Protein 4GAG (pdb70)

Solvent-accessible surface area: 19346 Å² total

Radius of gyration: 23.96 Å; Cα contacts (8 Å, |Δi|>4): 1209; chains: 3; bounding box: 58×48×65 Å

Secondary structure (DSSP, 8-state):
--EEEEES-SEE-TTS-EEEEEEEESS-TTSSEEEEEEE-TT--EEEEEEEETTS-EEE-TTTTTTEEEEEETTTTEEEEEE-S--GGG-EEEEEEEE-TTTSSEEEE---EEEEE-SSPPBPPEEEEE----EEEEEEEEEEEBSS--EEEEGGGTB-TTEEEPPPEEETTEEEEEEEEEEETTTTTTS--EEEEEEGGGTEEEEEE----/---EEEE-SEEEEETTS-EEEEEEESS--EETTEE-EEEEEE-TTS--EEEEETTTEEPTT--TTEEEEEETTEEEEEESS--GGG-EEEEEEE-SSSSPEE---EEEEEE---BPPEEEEEPPPHHHHHTTEEEEEEEEEEEBSS-EEEEEEETTEEE-TTEEEEE----TTT--EEEEEEEEEEHHHHTT--EEEEEEEETT-SS-EEEEEE-/-EEETTEEE--

Sequence (438 aa):
EVQLQESGPSLVKPSQTLSLTCSVTGDSITSGYWNWIRKFPGNKLEYMGYISYSGSTYYNLSLRSRISSITRDTSKNQYYLQLNSVTTEDTATYYCALITTTTYAMMDYWGQGTSVTVSSAKTTPPSVYPLAPNSMVTLGCLVKGYFPEPVTVTWNSGSLSSGVHTFPAVLQSDLYTLSSSVTVPSSTWPSETVTCNVAHPASSTKVDKKIVPRNIVLTQSPVSLAVSLGQRATISSCRASESVDGYGNSFLHWFQQKPGQPPKLLIYLASNLNSGVPARFSGSGSRTDFTTLTIDPVEADDAATYYCQQNNVDPWTFGGGTKLEIKRADAAPTVSIFPPSSEQLTSGGASVVCCFLNNFYPKDINVKWKIDGSERQNGVLNSWTDQDSKDSTYSMSSTLTLTKDEYERHNSYTCCEATTHKTSTSPIVKSSFNRLINTNGSWHVN

Nearest PDB structures (foldseek):
  6sxi-assembly1_L  TM=9.944E-01  e=1.038E-43  Mus musculus
  5vxr-assembly1_L  TM=9.960E-01  e=3.286E-43  Mus musculus
  4nja-assembly1_L  TM=9.789E-01  e=3.286E-43  Mus musculus
  1iqw-assembly1_L  TM=9.829E-01  e=1.530E-41  Mus musculus
  8gkj-assembly2_D  TM=9.485E-01  e=3.485E-41  Mus musculus

Foldseek 3Di:
DKAKAKDDAQEAEAQAKDKIKIQIPDDFQLAFWKFKWWAFPVGDIGGAKTQHSVRDIDGDPVQVVFWDKGDDRVRRMIMIMGGRDDQRPFTWMKMFTQHPVVSDRDYIHPTGTHGYHPFDFDAWDKAWAADPFKGKIKIKIWFGDDDDKDKDKPNPPQPPQKDKADWDDDPRMTITMMMGMGTPVCPPVPWIWMWIDDVNVPDIDIDIHHHD/DKAKAKDDQEEEEEAQAKDKIKIFIPWFLDDPNFGQKWKWWDAPPDDTDTAGGSFFHGDPPHDPLWGKHDGTTMIMIMRGRDALLRQTWMKMWGDRDPPTDIYPTYGYAYDDDFDFWDKDKAWADVVVVVVQKTKIKIKTDFGPDPDKDKWKDFQRHTDDPQKDKDKHGADSPRRGIIMMIMRMDGVVVVVVTFKMKIWMDDPVDPGTDIDMDTD/DDDDPHDDDDD

B-factor: mean 24.88, std 8.07, range [11.73, 65.93]

Structure (mmCIF, N/CA/C/O backbone):
data_4GAG
#
_entry.id   4GAG
#
_cell.length_a   127.649
_cell.length_b   56.903
_cell.length_c   81.802
_cell.angle_alpha   90.00
_cell.angle_beta   113.90
_cell.angle_gamma   90.00
#
_symmetry.space_group_name_H-M   'C 1 2 1'
#
loop_
_entity.id
_entity.type
_entity.pdbx_description
1 polymer 'NEUTRALIZING ANTIBODY AP33 HEAVY CHAIN'
2 polymer 'NEUTRALIZING ANTIBODY AP33 LIGHT CHAIN'
3 polymer 'Genome polyprotein'
4 non-polymer GLYCEROL
5 water water
#
loop_
_atom_site.group_PDB
_atom_site.id
_atom_site.type_symbol
_atom_site.label_atom_id
_atom_site.label_alt_id
_atom_site.label_comp_id
_atom_site.label_asym_id
_atom_site.label_entity_id
_atom_site.label_seq_id
_atom_site.pdbx_PDB_ins_code
_atom_site.Cartn_x
_atom_site.Cartn_y
_atom_site.Cartn_z
_atom_site.occupancy
_atom_site.B_iso_or_equiv
_atom_site.auth_seq_id
_atom_site.auth_comp_id
_atom_site.auth_asym_id
_atom_site.auth_atom_id
_atom_site.pdbx_PDB_model_num
ATOM 1 N N . GLU A 1 1 ? 1.833 -42.996 28.712 1.00 42.60 1 GLU H N 1
ATOM 2 C CA . GLU A 1 1 ? 1.150 -43.309 27.410 1.00 42.78 1 GLU H CA 1
ATOM 3 C C . GLU A 1 1 ? 0.057 -42.259 27.226 1.00 40.55 1 GLU H C 1
ATOM 4 O O . GLU A 1 1 ? -0.325 -41.944 26.049 1.00 40.83 1 GLU H O 1
ATOM 10 N N . VAL A 1 2 ? -0.397 -41.693 28.353 1.00 34.62 2 VAL H N 1
ATOM 11 C CA . VAL A 1 2 ? -1.275 -40.449 28.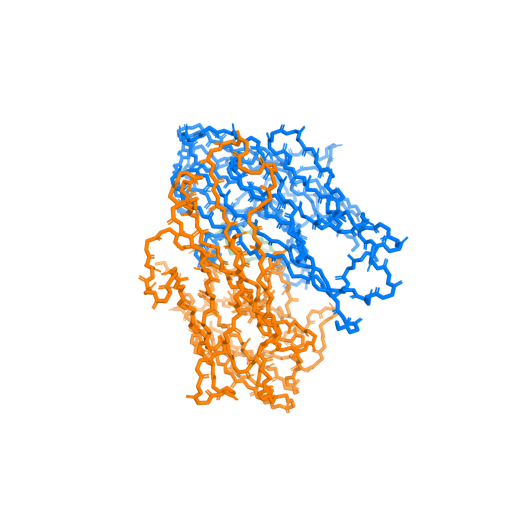292 1.00 30.52 2 VAL H CA 1
ATOM 12 C C . VAL A 1 2 ? -0.701 -39.336 27.400 1.00 28.82 2 VAL H C 1
ATOM 13 O O . VAL A 1 2 ? 0.503 -39.043 27.467 1.00 30.70 2 VAL H O 1
ATOM 17 N N . GLN A 1 3 ? -1.554 -38.700 26.590 1.00 25.30 3 GLN H N 1
ATOM 18 C CA . GLN A 1 3 ? -1.181 -37.597 25.794 1.00 22.44 3 GLN H CA 1
ATOM 19 C C . GLN A 1 3 ? -2.201 -36.464 26.020 1.00 22.53 3 GLN H C 1
ATOM 20 O O . GLN A 1 3 ? -3.381 -36.737 26.207 1.00 21.17 3 GLN H O 1
ATOM 26 N N . LEU A 1 4 ? -1.677 -35.237 26.058 1.00 20.27 4 LEU H N 1
ATOM 27 C CA . LEU A 1 4 ? -2.507 -33.984 26.248 1.00 18.35 4 LEU H CA 1
ATOM 28 C C . LEU A 1 4 ? -2.254 -33.043 25.096 1.00 17.51 4 LEU H C 1
ATOM 29 O O . LEU A 1 4 ? -1.091 -32.948 24.594 1.00 18.78 4 LEU H O 1
ATOM 34 N N . GLN A 1 5 ? -3.313 -32.352 24.654 1.00 16.78 5 GLN H N 1
ATOM 35 C CA . GLN A 1 5 ? -3.140 -31.356 23.570 1.00 19.46 5 GLN H CA 1
ATOM 36 C C . GLN A 1 5 ? -4.066 -30.219 23.755 1.00 18.11 5 GLN H C 1
ATOM 37 O O . GLN A 1 5 ? -5.300 -30.425 23.889 1.00 17.26 5 GLN H O 1
ATOM 43 N N . GLU A 1 6 ? -3.512 -29.017 23.699 1.00 19.27 6 GLU H N 1
ATOM 44 C CA . GLU A 1 6 ? -4.252 -27.784 23.944 1.00 18.41 6 GLU H CA 1
ATOM 45 C C . GLU A 1 6 ? -4.776 -27.348 22.606 1.00 21.74 6 GLU H C 1
ATOM 46 O O . GLU A 1 6 ? -4.090 -27.580 21.556 1.00 20.86 6 GLU H O 1
ATOM 52 N N . SER A 1 7 ? -5.951 -26.729 22.615 1.00 19.37 7 SER H N 1
ATOM 53 C CA . SER A 1 7 ? -6.479 -26.062 21.392 1.00 20.25 7 SER H CA 1
ATOM 54 C C . SER A 1 7 ? -7.311 -24.882 21.754 1.00 21.39 7 SER H C 1
ATOM 55 O O . SER A 1 7 ? -7.875 -24.826 22.855 1.00 19.61 7 SER H O 1
ATOM 58 N N . GLY A 1 8 ? -7.463 -23.967 20.798 1.00 20.62 8 GLY H N 1
ATOM 59 C CA . GLY A 1 8 ? -8.357 -22.838 20.950 1.00 20.97 8 GLY H CA 1
ATOM 60 C C . GLY A 1 8 ? -7.764 -21.631 20.261 1.00 20.81 8 GLY H C 1
ATOM 61 O O . GLY A 1 8 ? -6.629 -21.702 19.736 1.00 19.28 8 GLY H O 1
ATOM 62 N N . PRO A 1 9 ? -8.471 -20.514 20.296 1.00 20.91 9 PRO H N 1
ATOM 63 C CA . PRO A 1 9 ? -8.038 -19.322 19.508 1.00 21.55 9 PRO H CA 1
ATOM 64 C C . PRO A 1 9 ? -6.628 -18.848 19.841 1.00 21.82 9 PRO H C 1
ATOM 65 O O . PRO A 1 9 ? -6.208 -18.871 21.025 1.00 20.76 9 PRO H O 1
ATOM 69 N N . SER A 1 10 ? -5.936 -18.335 18.838 1.00 20.61 10 SER H N 1
ATOM 70 C CA . SER A 1 10 ? -4.568 -17.829 19.057 1.00 20.43 10 SER H CA 1
ATOM 71 C C . SER A 1 10 ? -4.625 -16.357 19.349 1.00 18.48 10 SER H C 1
ATOM 72 O O . SER A 1 10 ? -3.599 -15.806 19.704 1.00 18.79 10 SER H O 1
ATOM 75 N N . LEU A 1 11 ? -5.790 -15.694 19.188 1.00 19.42 11 LEU H N 1
ATOM 76 C CA . LEU A 1 11 ? -5.894 -14.248 19.383 1.00 20.04 11 LEU H CA 1
ATOM 77 C C . LEU A 1 11 ? -7.203 -13.965 20.080 1.00 17.29 11 LEU H C 1
ATOM 78 O O . LEU A 1 11 ? -8.293 -14.503 19.681 1.00 21.00 11 LEU H O 1
ATOM 83 N N . VAL A 1 12 ? -7.101 -13.209 21.148 1.00 18.30 12 VAL H N 1
ATOM 84 C CA . VAL A 1 12 ? -8.278 -12.821 21.967 1.00 18.23 12 VAL H CA 1
ATOM 85 C C . VAL A 1 12 ? -8.212 -11.293 22.162 1.00 19.71 12 VAL H C 1
ATOM 86 O O . VAL A 1 12 ? -7.146 -10.759 22.329 1.00 19.38 12 VAL H O 1
ATOM 90 N N . LYS A 1 13 ? -9.360 -10.577 22.084 1.00 20.53 13 LYS H N 1
ATOM 91 C CA . LYS A 1 13 ? -9.329 -9.111 22.254 1.00 21.71 13 LYS H CA 1
ATOM 92 C C . LYS A 1 13 ? -9.326 -8.738 23.731 1.00 21.74 13 LYS H C 1
ATOM 93 O O . LYS A 1 13 ? -9.981 -9.452 24.503 1.00 23.25 13 LYS H O 1
ATOM 99 N N . PRO A 1 14 ? -8.673 -7.623 24.097 1.00 22.46 14 PRO H N 1
ATOM 100 C CA . PRO A 1 14 ? -8.653 -7.187 25.477 1.00 22.72 14 PRO H CA 1
ATOM 101 C C . PRO A 1 14 ? -10.092 -7.086 25.979 1.00 23.28 14 PRO H C 1
ATOM 102 O O . PRO A 1 14 ? -10.990 -6.635 25.264 1.00 21.69 14 PRO H O 1
ATOM 106 N N . SER A 1 15 ? -10.254 -7.450 27.247 1.00 24.30 15 SER H N 1
ATOM 107 C CA . SER A 1 15 ? -11.542 -7.509 27.940 1.00 23.65 15 SER H CA 1
ATOM 108 C C . SER A 1 15 ? -12.436 -8.694 27.689 1.00 24.18 15 SER H C 1
ATOM 109 O O . SER A 1 15 ? -13.428 -8.881 28.440 1.00 24.34 15 SER H O 1
ATOM 112 N N . GLN A 1 16 ? -12.148 -9.537 26.694 1.00 21.90 16 GLN H N 1
ATOM 113 C CA . GLN A 1 16 ? -13.004 -10.661 26.455 1.00 22.04 16 GLN H CA 1
ATOM 114 C C . GLN A 1 16 ? -12.452 -11.859 27.225 1.00 20.20 16 GLN H C 1
ATOM 115 O O . GLN A 1 16 ? -11.484 -11.732 27.975 1.00 20.90 16 GLN H O 1
ATOM 121 N N . THR A 1 17 ? -13.072 -12.998 26.999 1.00 20.16 17 THR H N 1
ATOM 122 C CA . THR A 1 17 ? -12.715 -14.230 27.728 1.00 19.34 17 THR H CA 1
ATOM 123 C C . THR A 1 17 ? -11.804 -15.097 26.845 1.00 19.44 17 THR H C 1
ATOM 124 O O . THR A 1 17 ? -12.135 -15.352 25.676 1.00 21.67 17 THR H O 1
ATOM 128 N N . LEU A 1 18 ? -10.694 -15.555 27.427 1.00 17.49 18 LEU H N 1
ATOM 129 C CA . LEU A 1 18 ? -9.814 -16.553 26.772 1.00 18.22 18 LEU H CA 1
ATOM 130 C C . LEU A 1 18 ? -10.273 -17.948 27.169 1.00 18.47 18 LEU H C 1
ATOM 131 O O . LEU A 1 18 ? -10.450 -18.199 28.337 1.00 19.78 18 LEU H O 1
ATOM 136 N N . SER A 1 19 ? -10.460 -18.841 26.182 1.00 17.42 19 SER H N 1
ATOM 137 C CA . SER A 1 19 ? -10.884 -20.170 26.404 1.00 17.19 19 SER H CA 1
ATOM 138 C C . SER A 1 19 ? -9.987 -21.129 25.710 1.00 19.13 19 SER H C 1
ATOM 139 O O . SER A 1 19 ? -9.677 -20.902 24.494 1.00 18.44 19 SER H O 1
ATOM 142 N N . LEU A 1 20 ? -9.556 -22.177 26.425 1.00 15.57 20 LEU H N 1
ATOM 143 C CA . LEU A 1 20 ? -8.756 -23.221 25.758 1.00 17.49 20 LEU H CA 1
ATOM 144 C C . LEU A 1 20 ? -9.291 -24.571 26.176 1.00 17.32 20 LEU H C 1
ATOM 145 O O . LEU A 1 20 ? -9.797 -24.740 27.324 1.00 17.96 20 LEU H O 1
ATOM 150 N N . THR A 1 21 ? -9.066 -25.553 25.326 1.00 16.24 21 THR H N 1
ATOM 151 C CA . THR A 1 21 ? -9.411 -26.909 25.678 1.00 16.26 21 THR H CA 1
ATOM 152 C C . THR A 1 21 ? -8.156 -27.754 25.706 1.00 16.76 21 THR H C 1
ATOM 153 O O . THR A 1 21 ? -7.192 -27.518 24.892 1.00 17.25 21 THR H O 1
ATOM 157 N N . CYS A 1 22 ? -8.171 -28.715 26.622 1.00 15.31 22 CYS H N 1
ATOM 158 C CA . CYS A 1 22 ? -7.094 -29.762 26.653 1.00 15.27 22 CYS H CA 1
ATOM 159 C C . CYS A 1 22 ? -7.755 -31.065 26.353 1.00 17.17 22 CYS H C 1
ATOM 160 O O . CYS A 1 22 ? -8.619 -31.498 27.114 1.00 17.30 22 CYS H O 1
ATOM 163 N N . SER A 1 23 ? -7.334 -31.741 25.254 1.00 17.77 23 SER H N 1
ATOM 164 C CA . SER A 1 23 ? -7.905 -33.063 24.911 1.00 17.69 23 SER H CA 1
ATOM 165 C C . SER A 1 23 ? -6.920 -34.137 25.373 1.00 18.86 23 SER H C 1
ATOM 166 O O . SER A 1 23 ? -5.742 -34.066 25.014 1.00 20.35 23 SER H O 1
ATOM 169 N N . VAL A 1 24 ? -7.403 -35.111 26.137 1.00 19.22 24 VAL H N 1
ATOM 170 C CA . VAL A 1 24 ? -6.568 -36.086 26.767 1.00 18.61 24 VAL H CA 1
ATOM 171 C C . VAL A 1 24 ? -6.885 -37.443 26.085 1.00 21.23 24 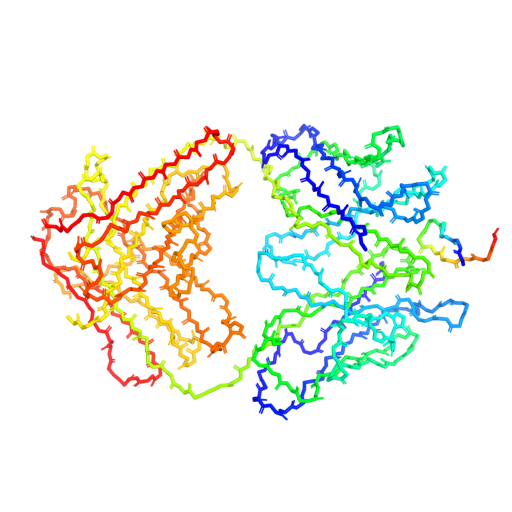VAL H C 1
ATOM 172 O O . VAL A 1 24 ? -8.047 -37.805 25.944 1.00 19.92 24 VAL H O 1
ATOM 176 N N . THR A 1 25 ? -5.820 -38.150 25.719 1.00 23.23 25 THR H N 1
ATOM 177 C CA . THR A 1 25 ? -5.916 -39.516 25.147 1.00 27.76 25 THR H CA 1
ATOM 178 C C . THR A 1 25 ? -5.013 -40.485 25.910 1.00 29.30 25 THR H C 1
ATOM 179 O O . THR A 1 25 ? -4.033 -40.070 26.572 1.00 27.62 25 THR H O 1
ATOM 183 N N . GLY A 1 26 ? -5.440 -41.750 25.937 1.00 34.02 26 GLY H N 1
ATOM 184 C CA . GLY A 1 26 ? -4.710 -42.912 26.564 1.00 37.24 26 GLY H CA 1
ATOM 185 C C . GLY A 1 26 ? -4.755 -43.130 28.065 1.00 40.62 26 GLY H C 1
ATOM 186 O O . GLY A 1 26 ? -3.971 -43.936 28.596 1.00 42.00 26 GLY H O 1
ATOM 187 N N . ASP A 1 27 ? -5.697 -42.423 28.700 1.00 42.00 27 ASP H N 1
ATOM 188 C CA . ASP A 1 27 ? -6.029 -42.501 30.126 1.00 42.61 27 ASP H CA 1
ATOM 189 C C . ASP A 1 27 ? -7.286 -41.642 30.382 1.00 41.44 27 ASP H C 1
ATOM 190 O O . ASP A 1 27 ? -7.664 -40.840 29.528 1.00 40.22 27 ASP H O 1
ATOM 195 N N . SER A 1 28 ? -7.931 -41.804 31.540 1.00 40.23 28 SER H N 1
ATOM 196 C CA . SER A 1 28 ? -9.144 -41.068 31.847 1.00 38.39 28 SER H CA 1
ATOM 197 C C . SER A 1 28 ? -8.885 -39.953 32.876 1.00 36.25 28 SER H C 1
ATOM 198 O O . SER A 1 28 ? -8.139 -40.110 33.888 1.00 35.34 28 SER H O 1
ATOM 201 N N . ILE A 1 29 ? -9.549 -38.833 32.614 1.00 34.89 29 ILE H N 1
ATOM 202 C CA . ILE A 1 29 ? -9.441 -37.672 33.516 1.00 33.39 29 ILE H CA 1
ATOM 203 C C . ILE A 1 29 ? -10.136 -37.842 34.937 1.00 34.20 29 ILE H C 1
ATOM 204 O O . ILE A 1 29 ? -10.185 -36.873 35.752 1.00 33.94 29 ILE H O 1
ATOM 209 N N . THR A 1 30 ? -10.720 -39.027 35.215 1.00 33.75 30 THR H N 1
ATOM 210 C CA . THR A 1 30 ? -11.280 -39.255 36.552 1.00 31.82 30 THR H CA 1
ATOM 211 C C . THR A 1 30 ? -10.227 -39.884 37.494 1.00 33.24 30 THR H C 1
ATOM 212 O O . THR A 1 30 ? -10.570 -40.388 38.593 1.00 32.24 30 THR H O 1
ATOM 216 N N . SER A 1 31 ? -8.938 -39.822 37.132 1.00 33.52 31 SER H N 1
ATOM 217 C CA . SER A 1 31 ? -7.863 -40.016 38.189 1.00 31.24 31 SER H CA 1
ATOM 218 C C . SER A 1 31 ? -6.828 -38.877 37.901 1.00 29.66 31 SER H C 1
ATOM 219 O O . SER A 1 31 ? -6.823 -38.396 36.741 1.00 32.32 31 SER H O 1
ATOM 222 N N . GLY A 1 32 ? -6.031 -38.445 38.901 1.00 23.76 32 GLY H N 1
ATOM 223 C CA . GLY A 1 32 ? -5.002 -37.385 38.630 1.00 21.78 32 GLY H CA 1
ATOM 224 C C . GLY A 1 32 ? -5.516 -35.944 38.771 1.00 20.12 32 GLY H C 1
ATOM 225 O O . GLY A 1 32 ? -6.673 -35.692 39.084 1.00 19.18 32 GLY H O 1
ATOM 226 N N . TYR A 1 33 ? -4.620 -34.993 38.521 1.00 16.54 33 TYR H N 1
ATOM 227 C CA . TYR A 1 33 ? -4.884 -33.557 38.717 1.00 15.82 33 TYR H CA 1
ATOM 228 C C . TYR A 1 33 ? -4.540 -32.946 37.372 1.00 15.90 33 TYR H C 1
ATOM 229 O O . TYR A 1 33 ? -3.462 -33.223 36.831 1.00 17.21 33 TYR H O 1
ATOM 238 N N . TRP A 1 34 ? -5.473 -32.137 36.871 1.00 15.99 34 TRP H N 1
ATOM 239 C CA . TRP A 1 34 ? -5.393 -31.702 35.440 1.00 15.68 34 TRP H CA 1
ATOM 240 C C . TRP A 1 34 ? -5.229 -30.214 35.482 1.00 15.46 34 TRP H C 1
ATOM 241 O O . TRP A 1 34 ? -6.140 -29.478 35.921 1.00 15.06 34 TRP H O 1
ATOM 252 N N . ASN A 1 35 ? -4.033 -29.771 35.069 1.00 14.27 35 ASN H N 1
ATOM 253 C CA . ASN A 1 35 ? -3.556 -28.422 35.306 1.00 14.77 35 ASN H CA 1
ATOM 254 C C . ASN A 1 35 ? -3.396 -27.576 34.076 1.00 14.64 35 ASN H C 1
ATOM 255 O O . ASN A 1 35 ? -3.342 -28.105 32.945 1.00 14.81 35 ASN H O 1
ATOM 260 N N . TRP A 1 36 ? -3.340 -26.255 34.319 1.00 15.60 36 TRP H N 1
ATOM 261 C CA . TRP A 1 36 ? -2.926 -25.271 33.292 1.00 14.55 36 TRP H CA 1
ATOM 262 C C . TRP A 1 36 ? -1.792 -24.471 33.840 1.00 14.68 36 TRP H C 1
ATOM 263 O O . TRP A 1 36 ? -1.811 -24.100 35.020 1.00 16.04 36 TRP H O 1
ATOM 274 N N . ILE A 1 37 ? -0.789 -24.216 32.971 1.00 14.11 37 ILE H N 1
ATOM 275 C CA . ILE A 1 37 ? 0.393 -23.453 33.298 1.00 15.30 37 ILE H CA 1
ATOM 276 C C . ILE A 1 37 ? 0.628 -22.535 32.116 1.00 15.19 37 ILE H C 1
ATOM 277 O O . ILE A 1 37 ? 0.198 -22.871 31.001 1.00 16.40 37 ILE H O 1
ATOM 282 N N . ARG A 1 38 ? 1.227 -21.341 32.315 1.00 14.46 38 ARG H N 1
ATOM 283 C CA . ARG A 1 38 ? 1.502 -20.559 31.129 1.00 15.25 38 ARG H CA 1
ATOM 284 C C . ARG A 1 38 ? 2.917 -19.978 31.251 1.00 16.52 38 ARG H C 1
ATOM 285 O O . ARG A 1 38 ? 3.486 -19.878 32.328 1.00 16.30 38 ARG H O 1
ATOM 293 N N . LYS A 1 39 ? 3.491 -19.647 30.098 1.00 17.20 39 LYS H N 1
ATOM 294 C CA . LYS A 1 39 ? 4.886 -19.166 30.039 1.00 15.22 39 LYS H CA 1
ATOM 295 C C . LYS A 1 39 ? 4.800 -17.798 29.293 1.00 17.89 39 LYS H C 1
ATOM 296 O O . LYS A 1 39 ? 4.374 -17.761 28.157 1.00 18.55 39 LYS H O 1
ATOM 302 N N . PHE A 1 40 ? 5.205 -16.768 29.994 1.00 18.15 40 PHE H N 1
ATOM 303 C CA . PHE A 1 40 ? 5.136 -15.360 29.470 1.00 20.90 40 PHE H CA 1
ATOM 304 C C . PHE A 1 40 ? 6.243 -15.145 28.391 1.00 24.75 40 PHE H C 1
ATOM 305 O O . PHE A 1 40 ? 7.156 -15.906 28.307 1.00 23.09 40 PHE H O 1
ATOM 313 N N . PRO A 1 41 ? 6.143 -14.063 27.588 1.00 27.22 41 PRO H N 1
ATOM 314 C CA . PRO A 1 41 ? 7.109 -13.868 26.475 1.00 29.34 41 PRO H CA 1
ATOM 315 C C . PRO A 1 41 ? 8.502 -13.761 27.100 1.00 30.89 41 PRO H C 1
ATOM 316 O O . PRO A 1 41 ? 9.466 -14.219 26.542 1.00 33.42 41 PRO H O 1
ATOM 320 N N . GLY A 1 42 ? 8.566 -13.244 28.312 1.00 30.61 42 GLY H N 1
ATOM 321 C CA . GLY A 1 42 ? 9.807 -13.101 29.028 1.00 31.69 42 GLY H CA 1
ATOM 322 C C . GLY A 1 42 ? 10.388 -14.387 29.562 1.00 32.25 42 GLY H C 1
ATOM 323 O O . GLY A 1 42 ? 11.438 -14.394 30.143 1.00 31.78 42 GLY H O 1
ATOM 324 N N . ASN A 1 43 ? 9.632 -15.451 29.360 1.00 30.56 43 ASN H N 1
ATOM 325 C CA . ASN A 1 43 ? 9.956 -16.812 29.703 1.00 27.55 43 ASN H CA 1
ATOM 326 C C . ASN A 1 43 ? 9.562 -17.320 31.116 1.00 25.64 43 ASN H C 1
ATOM 327 O O . ASN A 1 43 ? 9.701 -18.446 31.400 1.00 24.64 43 ASN H O 1
ATOM 332 N N . LYS A 1 44 ? 9.076 -16.453 31.966 1.00 23.94 44 LYS H N 1
ATOM 333 C CA . LYS A 1 44 ? 8.688 -16.835 33.287 1.00 20.19 44 LYS H CA 1
ATOM 334 C C . LYS A 1 44 ? 7.539 -17.843 33.197 1.00 19.95 44 LYS H C 1
ATOM 335 O O . LYS A 1 44 ? 6.691 -17.691 32.396 1.00 18.84 44 LYS H O 1
ATOM 341 N N . LEU A 1 45 ? 7.551 -18.863 34.032 1.00 16.74 45 LEU H N 1
ATOM 342 C CA . LEU A 1 45 ? 6.421 -19.783 34.091 1.00 16.92 45 LEU H CA 1
ATOM 343 C C . LEU A 1 45 ? 5.519 -19.457 35.281 1.00 16.56 45 LEU H C 1
ATOM 344 O O . LEU A 1 45 ? 6.001 -19.193 36.388 1.00 17.37 45 LEU H O 1
ATOM 349 N N . GLU A 1 46 ? 4.184 -19.511 35.039 1.00 17.55 46 GLU H N 1
ATOM 350 C CA . GLU A 1 46 ? 3.255 -19.231 36.131 1.00 16.16 46 GLU H CA 1
ATOM 351 C C . GLU A 1 46 ? 2.254 -20.383 36.243 1.00 16.45 46 GLU H C 1
ATOM 352 O O . GLU A 1 46 ? 1.668 -20.761 35.265 1.00 17.77 46 GLU H O 1
ATOM 358 N N . TYR A 1 47 ? 2.047 -20.936 37.440 1.00 15.55 47 TYR H N 1
ATOM 359 C CA . TYR A 1 47 ? 1.020 -21.971 37.604 1.00 15.13 47 TYR H CA 1
ATOM 360 C C . TYR A 1 47 ? -0.349 -21.338 37.638 1.00 15.73 47 TYR H C 1
ATOM 361 O O . TYR A 1 47 ? -0.533 -20.347 38.374 1.00 17.08 47 TYR H O 1
ATOM 370 N N . MET A 1 48 ? -1.311 -21.897 36.851 1.00 13.76 48 MET H N 1
ATOM 371 C CA . MET A 1 48 ? -2.693 -21.292 36.885 1.00 14.15 48 MET H CA 1
ATOM 372 C C . MET A 1 48 ? -3.620 -22.047 37.801 1.00 16.53 48 MET H C 1
ATOM 373 O O . MET A 1 48 ? -4.306 -21.415 38.644 1.00 16.56 48 MET H O 1
ATOM 378 N N . GLY A 1 49 ? -3.702 -23.376 37.646 1.00 15.95 49 GLY H N 1
ATOM 379 C CA . GLY A 1 49 ? -4.633 -24.096 38.505 1.00 16.32 49 GLY H CA 1
ATOM 380 C C . GLY A 1 49 ? -4.862 -25.536 38.051 1.00 14.96 49 GLY H C 1
ATOM 381 O O . GLY A 1 49 ? -4.386 -25.935 36.963 1.00 16.53 49 GLY H O 1
ATOM 382 N N . TYR A 1 50 ? -5.705 -26.240 38.796 1.00 15.21 50 TYR H N 1
ATOM 383 C CA . TYR A 1 50 ? -6.170 -27.568 38.395 1.00 13.79 50 TYR H CA 1
ATOM 384 C C . TYR A 1 50 ? -7.664 -27.777 38.616 1.00 14.82 50 TYR H C 1
ATOM 385 O O . TYR A 1 50 ? -8.327 -27.099 39.439 1.00 15.45 50 TYR H O 1
ATOM 394 N N . ILE A 1 51 ? -8.157 -28.837 37.963 1.00 14.54 51 ILE H N 1
ATOM 395 C CA . ILE A 1 51 ? -9.378 -29.497 38.382 1.00 14.61 51 ILE H CA 1
ATOM 396 C C . ILE A 1 51 ? -8.938 -30.918 38.646 1.00 15.57 51 ILE H C 1
ATOM 397 O O . ILE A 1 51 ? -8.147 -31.516 37.852 1.00 15.62 51 ILE H O 1
ATOM 402 N N . SER A 1 52 ? -9.389 -31.477 39.755 1.00 16.09 52 SER H N 1
ATOM 403 C CA . SER A 1 52 ? -8.939 -32.824 40.088 1.00 14.74 52 SER H CA 1
ATOM 404 C C . SER A 1 52 ? -9.877 -33.882 39.540 1.00 15.40 52 SER H C 1
ATOM 405 O O . SER A 1 52 ? -10.949 -33.612 39.024 1.00 17.10 52 SER H O 1
ATOM 408 N N . TYR A 1 53 ? -9.475 -35.113 39.789 1.00 16.36 53 TYR H N 1
ATOM 409 C CA . TYR A 1 53 ? -10.305 -36.283 39.463 1.00 17.14 53 TYR H CA 1
ATOM 410 C C . TYR A 1 53 ? -11.700 -36.269 40.075 1.00 17.57 53 TYR H C 1
ATOM 411 O O . TYR A 1 53 ? -12.562 -36.978 39.553 1.00 18.81 53 TYR H O 1
ATOM 420 N N . SER A 1 54 ? -11.905 -35.502 41.143 1.00 17.89 54 SER H N 1
ATOM 421 C CA . SER A 1 54 ? -13.206 -35.461 41.805 1.00 18.06 54 SER H CA 1
ATOM 422 C C . SER A 1 54 ? -14.075 -34.291 41.337 1.00 19.04 54 SER H C 1
ATOM 423 O O . SER A 1 54 ? -15.247 -34.213 41.680 1.00 19.38 54 SER H O 1
ATOM 426 N N . GLY A 1 55 ? -13.461 -33.351 40.612 1.00 18.20 55 GLY H N 1
ATOM 427 C CA . GLY A 1 55 ? -14.181 -32.105 40.248 1.00 17.75 55 GLY H CA 1
ATOM 428 C C . GLY A 1 55 ? -13.764 -30.917 41.103 1.00 18.34 55 GLY H C 1
ATOM 429 O O . GLY A 1 55 ? -14.118 -29.784 40.793 1.00 17.03 55 GLY H O 1
ATOM 430 N N . SER A 1 56 ? -13.018 -31.120 42.180 1.00 17.51 56 SER H N 1
ATOM 431 C CA . SER A 1 56 ? -12.500 -30.032 43.015 1.00 17.04 56 SER H CA 1
ATOM 432 C C . SER A 1 56 ? -11.460 -29.210 42.249 1.00 17.45 56 SER H C 1
ATOM 433 O O . SER A 1 56 ? -10.818 -29.744 41.331 1.00 18.46 56 SER H O 1
ATOM 436 N N . THR A 1 57 ? -11.304 -27.937 42.612 1.00 17.47 57 THR H N 1
ATOM 437 C CA . THR A 1 57 ? -10.309 -27.065 41.843 1.00 16.79 57 THR H CA 1
ATOM 438 C C . THR A 1 57 ? -9.385 -26.350 42.775 1.00 18.82 57 THR H C 1
ATOM 439 O O . THR A 1 57 ? -9.683 -26.220 43.989 1.00 19.25 57 THR H O 1
ATOM 443 N N . TYR A 1 58 ? -8.268 -25.880 42.241 1.00 15.51 58 TYR H N 1
ATOM 444 C CA . TYR A 1 58 ? -7.299 -25.084 42.982 1.00 16.35 58 TYR H CA 1
ATOM 445 C C . TYR A 1 58 ? -6.848 -24.063 41.950 1.00 18.07 58 TYR H C 1
ATOM 446 O O . TYR A 1 58 ? -6.427 -24.448 40.858 1.00 16.92 58 TYR H O 1
ATOM 455 N N . TYR A 1 59 ? -6.924 -22.773 42.337 1.00 17.03 59 TYR H N 1
ATOM 456 C CA . TYR A 1 59 ? -6.454 -21.706 41.461 1.00 17.53 59 TYR H CA 1
ATOM 457 C C . TYR A 1 59 ? -5.398 -20.846 42.134 1.00 17.75 59 TYR H C 1
ATOM 458 O O . TYR A 1 59 ? -5.459 -20.551 43.337 1.00 18.92 59 TYR H O 1
ATOM 467 N N . ASN A 1 60 ? -4.443 -20.402 41.340 1.00 19.36 60 ASN H N 1
ATOM 468 C CA . ASN A 1 60 ? -3.451 -19.416 41.811 1.00 21.68 60 ASN H CA 1
ATOM 469 C C . ASN A 1 60 ? -4.190 -18.200 42.248 1.00 22.19 60 ASN H C 1
ATOM 470 O O . ASN A 1 60 ? -5.005 -17.657 41.496 1.00 20.64 60 ASN H O 1
ATOM 475 N N . LEU A 1 61 ? -3.880 -17.700 43.435 1.00 24.28 61 LEU H N 1
ATOM 476 C CA . LEU A 1 61 ? -4.568 -16.510 43.965 1.00 27.60 61 LEU H CA 1
ATOM 477 C C . LEU A 1 61 ? -4.428 -15.300 43.062 1.00 28.99 61 LEU H C 1
ATOM 478 O O . LEU A 1 61 ? -5.280 -14.434 43.072 1.00 31.01 61 LEU H O 1
ATOM 483 N N . SER A 1 62 ? -3.341 -15.216 42.297 1.00 27.72 62 SER H N 1
ATOM 484 C CA . SER A 1 62 ? -3.127 -14.095 41.369 1.00 29.60 62 SER H CA 1
ATOM 485 C C . SER A 1 62 ? -4.206 -14.082 40.310 1.00 31.27 62 SER H C 1
ATOM 486 O O . SER A 1 62 ? -4.464 -13.044 39.713 1.00 32.43 62 SER H O 1
ATOM 489 N N . LEU A 1 63 ? -4.807 -15.246 40.065 1.00 29.89 63 LEU H N 1
ATOM 490 C CA . LEU A 1 63 ? -5.897 -15.372 39.070 1.00 31.71 63 LEU H CA 1
ATOM 491 C C . LEU A 1 63 ? -7.294 -15.749 39.590 1.00 34.49 63 LEU H C 1
ATOM 492 O O . LEU A 1 63 ? -8.255 -15.768 38.779 1.00 36.08 63 LEU H O 1
ATOM 497 N N . ARG A 1 64 ? -7.397 -16.170 40.864 1.00 37.39 64 ARG H N 1
ATOM 498 C CA . ARG A 1 64 ? -8.628 -16.810 41.357 1.00 39.62 64 ARG H CA 1
ATOM 499 C C . ARG A 1 64 ? -9.896 -16.078 40.975 1.00 39.20 64 ARG H C 1
ATOM 500 O O . ARG A 1 64 ? -10.923 -16.728 40.750 1.00 41.08 64 ARG H O 1
ATOM 508 N N . SER A 1 65 ? -9.845 -14.752 40.855 1.00 37.98 65 SER H N 1
ATOM 509 C CA . SER A 1 65 ? -11.059 -14.043 40.551 1.00 36.99 65 SER H CA 1
ATOM 510 C C . SER A 1 65 ? -11.519 -14.186 39.062 1.00 34.60 65 SER H C 1
ATOM 511 O O . SER A 1 65 ? -12.707 -14.032 38.750 1.00 36.15 65 SER H O 1
ATOM 514 N N . ARG A 1 66 ? -10.571 -14.440 38.166 1.00 28.31 66 ARG H N 1
ATOM 515 C CA . ARG A 1 66 ? -10.874 -14.420 36.742 1.00 24.93 66 ARG H CA 1
ATOM 516 C C . ARG A 1 66 ? -10.839 -15.795 36.086 1.00 22.52 66 ARG H C 1
ATOM 517 O O . ARG A 1 66 ? -11.169 -15.893 34.907 1.00 21.60 66 ARG H O 1
ATOM 525 N N . ILE A 1 67 ? -10.454 -16.820 36.812 1.00 19.89 67 ILE H N 1
ATOM 526 C CA . ILE A 1 67 ? -10.235 -18.098 36.119 1.00 18.24 67 ILE H CA 1
ATOM 527 C C . ILE A 1 67 ? -11.295 -19.136 36.465 1.00 18.46 67 ILE H C 1
ATOM 528 O O . ILE A 1 67 ? -11.808 -19.191 37.670 1.00 18.88 67 ILE H O 1
ATOM 533 N N . SER A 1 68 ? -11.601 -20.019 35.512 1.00 18.79 68 SER H N 1
ATOM 534 C CA A SER A 1 68 ? -12.371 -21.214 35.827 0.50 17.88 68 SER H CA 1
ATOM 535 C CA B SER A 1 68 ? -12.414 -21.208 35.783 0.50 17.00 68 SER H CA 1
ATOM 536 C C . SER A 1 68 ? -11.779 -22.418 35.078 1.00 18.81 68 SER H C 1
ATOM 537 O O . SER A 1 68 ? -11.404 -22.291 33.910 1.00 19.01 68 SER H O 1
ATOM 542 N N . ILE A 1 69 ? -11.635 -23.552 35.782 1.00 16.09 69 ILE H N 1
ATOM 543 C CA . ILE A 1 69 ? -11.167 -24.764 35.080 1.00 15.52 69 ILE H CA 1
ATOM 544 C C . ILE A 1 69 ? -12.294 -25.758 35.246 1.00 16.20 69 ILE H C 1
ATOM 545 O O . ILE A 1 69 ? -12.743 -25.981 36.351 1.00 15.75 69 ILE H O 1
ATOM 550 N N . THR A 1 70 ? -12.780 -26.314 34.151 1.00 14.23 70 THR H N 1
ATOM 551 C CA . THR A 1 70 ? -13.894 -27.300 34.229 1.00 16.34 70 THR H CA 1
ATOM 552 C C . THR A 1 70 ? -13.542 -28.527 33.373 1.00 17.10 70 THR H C 1
ATOM 553 O O . THR A 1 70 ? -12.484 -28.565 32.709 1.00 18.53 70 THR H O 1
ATOM 557 N N . ARG A 1 71 ? -14.429 -29.534 33.389 1.00 16.45 71 ARG H N 1
ATOM 558 C CA . ARG A 1 71 ? -14.147 -30.704 32.610 1.00 17.56 71 ARG H CA 1
ATOM 559 C C . ARG A 1 71 ? -15.356 -31.354 32.031 1.00 18.91 71 ARG H C 1
ATOM 560 O O . ARG A 1 71 ? -16.494 -31.035 32.420 1.00 18.39 71 ARG H O 1
ATOM 568 N N . ASP A 1 72 ? -15.138 -32.231 31.044 1.00 18.34 72 ASP H N 1
ATOM 569 C CA . ASP A 1 72 ? -16.269 -33.060 30.540 1.00 19.04 72 ASP H CA 1
ATOM 570 C C . ASP A 1 72 ? -15.728 -34.469 30.386 1.00 18.13 72 ASP H C 1
ATOM 571 O O . ASP A 1 72 ? -14.944 -34.717 29.467 1.00 19.50 72 ASP H O 1
ATOM 576 N N . THR A 1 73 ? -16.033 -35.347 31.326 1.00 18.07 73 THR H N 1
ATOM 577 C CA . THR A 1 73 ? -15.470 -36.688 31.328 1.00 19.47 73 THR H CA 1
ATOM 578 C C . THR A 1 73 ? -16.044 -37.552 30.183 1.00 21.68 73 THR H C 1
ATOM 579 O O . THR A 1 73 ? -15.463 -38.610 29.843 1.00 22.55 73 THR H O 1
ATOM 583 N N . SER A 1 74 ? -17.126 -37.090 29.542 1.00 22.13 74 SER H N 1
ATOM 584 C CA . SER A 1 74 ? -17.658 -37.879 28.423 1.00 23.72 74 SER H CA 1
ATOM 585 C C . SER A 1 74 ? -16.834 -37.595 27.177 1.00 25.75 74 SER H C 1
ATOM 586 O O . SER A 1 74 ? -16.868 -38.428 26.251 1.00 26.84 74 SER H O 1
ATOM 589 N N . LYS A 1 75 ? -16.104 -36.472 27.140 1.00 21.88 75 LYS H N 1
ATOM 590 C CA . LYS A 1 75 ? -15.231 -36.142 26.011 1.00 21.95 75 LYS H CA 1
ATOM 591 C C . LYS A 1 75 ? -13.756 -36.365 26.371 1.00 21.81 75 LYS H C 1
ATOM 592 O O . LYS A 1 75 ? -12.857 -36.148 25.484 1.00 23.22 75 LYS H O 1
ATOM 598 N N . ASN A 1 76 ? -13.492 -36.696 27.624 1.00 19.60 76 ASN H N 1
ATOM 599 C CA . ASN A 1 76 ? -12.106 -36.699 28.173 1.00 20.71 76 ASN H CA 1
ATOM 600 C C . ASN A 1 76 ? -11.335 -35.390 27.848 1.00 20.92 76 ASN H C 1
ATOM 601 O O . ASN A 1 76 ? -10.213 -35.377 27.264 1.00 21.09 76 ASN H O 1
ATOM 606 N N . GLN A 1 77 ? -11.997 -34.270 28.118 1.00 16.28 77 GLN H N 1
ATOM 607 C CA . GLN A 1 77 ? -11.383 -33.010 27.901 1.00 17.70 77 GLN H CA 1
ATOM 608 C C . GLN A 1 77 ? -11.539 -32.198 29.203 1.00 17.68 77 GLN H C 1
ATOM 609 O O . GLN A 1 77 ? -12.467 -32.457 30.005 1.00 16.83 77 GLN H O 1
ATOM 615 N N . TYR A 1 78 ? -10.634 -31.244 29.394 1.00 16.60 78 TYR H N 1
ATOM 616 C CA . TYR A 1 78 ? -10.886 -30.235 30.414 1.00 14.04 78 TYR H CA 1
ATOM 617 C C . TYR A 1 78 ? -10.549 -28.857 29.814 1.00 16.18 78 TYR H C 1
ATOM 618 O O . TYR A 1 78 ? -9.945 -28.758 28.730 1.00 15.90 78 TYR H O 1
ATOM 627 N N . TYR A 1 79 ? -10.968 -27.782 30.515 1.00 15.01 79 TYR H N 1
ATOM 628 C CA . TYR A 1 79 ? -11.055 -26.487 29.847 1.00 14.21 79 TYR H CA 1
ATOM 629 C C . TYR A 1 79 ? -10.543 -25.396 30.736 1.00 15.40 79 TYR H C 1
ATOM 630 O O . TYR A 1 79 ? -10.700 -25.482 31.972 1.00 16.38 79 TYR H O 1
ATOM 639 N N . LEU A 1 80 ? -9.930 -24.400 30.138 1.00 15.26 80 LEU H N 1
ATOM 640 C CA . LEU A 1 80 ? -9.608 -23.163 30.868 1.00 15.83 80 LEU H CA 1
ATOM 641 C C . LEU A 1 80 ? -10.445 -21.972 30.368 1.00 15.86 80 LEU H C 1
ATOM 642 O O . LEU A 1 80 ? -10.671 -21.815 29.154 1.00 15.48 80 LEU H O 1
ATOM 647 N N . GLN A 1 81 ? -10.933 -21.156 31.295 1.00 15.71 81 GLN H N 1
ATOM 648 C CA . GLN A 1 81 ? -11.525 -19.892 30.848 1.00 17.45 81 GLN H CA 1
ATOM 649 C C . GLN A 1 81 ? -10.898 -18.868 31.722 1.00 17.80 81 GLN H C 1
ATOM 650 O O . GLN A 1 81 ? -10.835 -19.022 32.993 1.00 17.51 81 GLN H O 1
ATOM 656 N N . LEU A 1 82 ? -10.424 -17.832 31.069 1.00 16.96 82 LEU H N 1
ATOM 657 C CA . LEU A 1 82 ? -9.761 -16.710 31.798 1.00 17.60 82 LEU H CA 1
ATOM 658 C C . LEU A 1 82 ? -10.477 -15.407 31.379 1.00 17.95 82 LEU H C 1
ATOM 659 O O . LEU A 1 82 ? -10.376 -14.996 30.217 1.00 18.33 82 LEU H O 1
ATOM 664 N N . ASN A 1 83 A -11.236 -14.797 32.323 1.00 18.02 82 ASN H N 1
ATOM 665 C CA . ASN A 1 83 A -12.053 -13.598 31.937 1.00 19.49 82 ASN H CA 1
ATOM 666 C C . ASN A 1 83 A -11.230 -12.312 31.871 1.00 19.58 82 ASN H C 1
ATOM 667 O O . ASN A 1 83 A -10.152 -12.212 32.454 1.00 19.97 82 ASN H O 1
ATOM 672 N N . SER A 1 84 B -11.805 -11.283 31.195 1.00 21.21 82 SER H N 1
ATOM 673 C CA . SER A 1 84 B -11.322 -9.923 31.285 1.00 21.01 82 SER H CA 1
ATOM 674 C C . SER A 1 84 B -9.826 -9.838 30.969 1.00 19.94 82 SER H C 1
ATOM 675 O O . SER A 1 84 B -9.060 -9.238 31.710 1.00 21.19 82 SER H O 1
ATOM 678 N N . VAL A 1 85 C -9.383 -10.483 29.881 1.00 21.24 82 VAL H N 1
ATOM 679 C CA . VAL A 1 85 C -7.966 -10.491 29.632 1.00 18.96 82 VAL H CA 1
ATOM 680 C C . VAL A 1 85 C -7.418 -9.125 29.184 1.00 20.91 82 VAL H C 1
ATOM 681 O O . VAL A 1 85 C -8.174 -8.241 28.756 1.00 20.84 82 VAL H O 1
ATOM 685 N N . THR A 1 86 ? -6.141 -8.960 29.422 1.00 20.87 83 THR H N 1
ATOM 686 C CA . THR A 1 86 ? -5.392 -7.791 28.986 1.00 21.67 83 THR H CA 1
ATOM 687 C C . THR A 1 86 ? -4.212 -8.276 28.198 1.00 22.82 83 THR H C 1
ATOM 688 O O . THR A 1 86 ? -3.941 -9.466 28.143 1.00 21.57 83 THR H O 1
ATOM 692 N N . THR A 1 87 ? -3.440 -7.340 27.620 1.00 22.32 84 THR H N 1
ATOM 693 C CA . THR A 1 87 ? -2.228 -7.748 26.917 1.00 22.70 84 THR H CA 1
ATOM 694 C C . THR A 1 87 ? -1.254 -8.491 27.803 1.00 22.00 84 THR H C 1
ATOM 695 O O . THR A 1 87 ? -0.443 -9.260 27.272 1.00 22.14 84 THR H O 1
ATOM 699 N N . GLU A 1 88 ? -1.344 -8.307 29.128 1.00 21.67 85 GLU H N 1
ATOM 700 C CA . GLU A 1 88 ? -0.500 -9.036 30.074 1.00 24.79 85 GLU H CA 1
ATOM 701 C C . GLU A 1 88 ? -0.788 -10.551 30.070 1.00 22.90 85 GLU H C 1
ATOM 702 O O . GLU A 1 88 ? 0.013 -11.285 30.610 1.00 23.38 85 GLU H O 1
ATOM 708 N N . ASP A 1 89 ? -1.910 -10.990 29.501 1.00 21.15 86 ASP H N 1
ATOM 709 C CA . ASP A 1 89 ? -2.247 -12.436 29.433 1.00 18.28 86 ASP H CA 1
ATOM 710 C C . ASP A 1 89 ? -1.713 -13.128 28.166 1.00 18.54 86 ASP H C 1
ATOM 711 O O . ASP A 1 89 ? -1.887 -14.307 27.967 1.00 18.12 86 ASP H O 1
ATOM 716 N N . THR A 1 90 ? -0.990 -12.400 27.336 1.00 19.31 87 THR H N 1
ATOM 717 C CA . THR A 1 90 ? -0.292 -13.053 26.174 1.00 18.89 87 THR H CA 1
ATOM 718 C C . THR A 1 90 ? 0.763 -14.033 26.715 1.00 16.62 87 THR H C 1
ATOM 719 O O . THR A 1 90 ? 1.575 -13.623 27.587 1.00 17.41 87 THR H O 1
ATOM 723 N N . ALA A 1 91 ? 0.719 -15.301 26.258 1.00 18.43 88 ALA H N 1
ATOM 724 C CA . ALA A 1 91 ? 1.587 -16.341 26.813 1.00 18.02 88 ALA H CA 1
ATOM 725 C C . ALA A 1 91 ? 1.405 -17.596 26.028 1.00 18.89 88 ALA H C 1
ATOM 726 O O . ALA A 1 91 ? 0.491 -17.675 25.208 1.00 19.50 88 ALA H O 1
ATOM 728 N N . THR A 1 92 ? 2.278 -18.557 26.237 1.00 16.93 89 THR H N 1
ATOM 729 C CA . THR A 1 92 ? 2.069 -19.914 25.755 1.00 17.03 89 THR H CA 1
ATOM 730 C C . THR A 1 92 ? 1.399 -20.693 26.879 1.00 15.87 89 THR H C 1
ATOM 731 O O . THR A 1 92 ? 1.858 -20.630 28.024 1.00 17.82 89 THR H O 1
ATOM 735 N N . TYR A 1 93 ? 0.274 -21.305 26.553 1.00 15.78 90 TYR H N 1
ATOM 736 C CA . TYR A 1 93 ? -0.557 -22.004 27.593 1.00 15.33 90 TYR H CA 1
ATOM 737 C C . TYR A 1 93 ? -0.355 -23.494 27.427 1.00 17.20 90 TYR H C 1
ATOM 738 O O . TYR A 1 93 ? -0.410 -24.012 26.309 1.00 18.97 90 TYR H O 1
ATOM 747 N N . TYR A 1 94 ? -0.151 -24.204 28.565 1.00 16.13 91 TYR H N 1
ATOM 748 C CA . TYR A 1 94 ? 0.087 -25.642 28.566 1.00 15.83 91 TYR H CA 1
ATOM 749 C C . TYR A 1 94 ? -0.872 -26.320 29.495 1.00 16.18 91 TYR H C 1
ATOM 750 O O . TYR A 1 94 ? -1.207 -25.775 30.603 1.00 15.43 91 TYR H O 1
ATOM 759 N N . CYS A 1 95 ? -1.324 -27.510 29.051 1.00 16.70 92 CYS H N 1
ATOM 760 C CA . CYS A 1 95 ? -1.993 -28.348 30.036 1.00 16.94 92 CYS H CA 1
ATOM 761 C C . CYS A 1 95 ? -1.014 -29.474 30.430 1.00 19.34 92 CYS H C 1
ATOM 762 O O . CYS A 1 95 ? -0.176 -29.857 29.652 1.00 18.31 92 CYS H O 1
ATOM 765 N N . ALA A 1 96 ? -1.118 -29.909 31.683 1.00 17.83 93 ALA H N 1
ATOM 766 C CA . ALA A 1 96 ? -0.262 -30.927 32.192 1.00 17.65 93 ALA H CA 1
ATOM 767 C C . ALA A 1 96 ? -0.965 -31.707 33.267 1.00 17.37 93 ALA H C 1
ATOM 768 O O . ALA A 1 96 ? -1.806 -31.185 34.034 1.00 17.22 93 ALA H O 1
ATOM 770 N N . LEU A 1 97 ? -0.576 -32.965 33.385 1.00 16.34 94 LEU H N 1
ATOM 771 C CA . LEU A 1 97 ? -1.154 -33.850 34.399 1.00 16.83 94 LEU H CA 1
ATOM 772 C C . LEU A 1 97 ? -0.171 -34.025 35.568 1.00 16.51 94 LEU H C 1
ATOM 773 O O . LEU A 1 97 ? 1.032 -34.169 35.321 1.00 17.85 94 LEU H O 1
ATOM 778 N N . ILE A 1 98 ? -0.663 -34.020 36.817 1.00 14.99 95 ILE H N 1
ATOM 779 C CA . ILE A 1 98 ? 0.100 -34.516 37.965 1.00 16.40 95 ILE H CA 1
ATOM 780 C C . ILE A 1 98 ? -0.549 -35.841 38.352 1.00 19.96 95 ILE H C 1
ATOM 781 O O . ILE A 1 98 ? -1.788 -35.900 38.624 1.00 18.64 95 ILE H O 1
ATOM 786 N N . THR A 1 99 ? 0.284 -36.948 38.345 1.00 18.57 96 THR H N 1
ATOM 787 C CA . THR A 1 99 ? -0.187 -38.202 38.997 1.00 21.96 96 THR H CA 1
ATOM 788 C C . THR A 1 99 ? 0.349 -38.314 40.408 1.00 22.38 96 THR H C 1
ATOM 789 O O . THR A 1 99 ? 1.331 -37.639 40.736 1.00 22.00 96 THR H O 1
ATOM 793 N N . THR A 1 100 ? -0.200 -39.216 41.236 1.00 20.15 97 THR H N 1
ATOM 794 C CA . THR A 1 100 ? 0.308 -39.361 42.580 1.00 22.33 97 THR H CA 1
ATOM 795 C C . THR A 1 100 ? 1.522 -40.331 42.637 1.00 24.11 97 THR H C 1
ATOM 796 O O . THR A 1 100 ? 2.060 -40.625 43.708 1.00 24.09 97 THR H O 1
ATOM 800 N N . THR A 1 101 ? 1.920 -40.802 41.465 1.00 20.76 98 THR H N 1
ATOM 801 C CA . THR A 1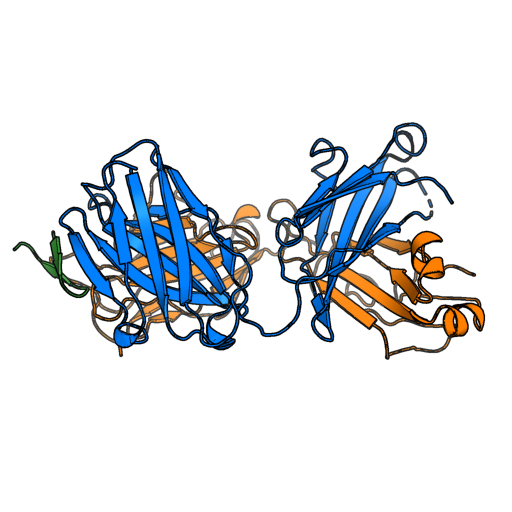 101 ? 3.185 -41.538 41.339 1.00 22.82 98 THR H CA 1
ATOM 802 C C . THR A 1 101 ? 4.404 -40.668 41.646 1.00 22.09 98 THR H C 1
ATOM 803 O O . THR A 1 101 ? 5.348 -41.066 42.429 1.00 21.70 98 THR H O 1
ATOM 807 N N . THR A 1 102 ? 4.360 -39.443 41.155 1.00 18.19 99 THR H N 1
ATOM 808 C CA . THR A 1 102 ? 5.493 -38.500 41.335 1.00 18.16 99 THR H CA 1
ATOM 809 C C . THR A 1 102 ? 5.089 -37.231 42.100 1.00 17.65 99 THR H C 1
ATOM 810 O O . THR A 1 102 ? 5.976 -36.499 42.559 1.00 16.94 99 THR H O 1
ATOM 814 N N . TYR A 1 103 ? 3.759 -36.966 42.210 1.00 17.28 100 TYR H N 1
ATOM 815 C CA . TYR A 1 103 ? 3.208 -35.688 42.723 1.00 16.81 100 TYR H CA 1
ATOM 816 C C . TYR A 1 103 ? 3.797 -34.507 41.960 1.00 16.50 100 TYR H C 1
ATOM 817 O O . TYR A 1 103 ? 3.928 -33.414 42.542 1.00 18.15 100 TYR H O 1
ATOM 826 N N . ALA A 1 104 A 4.173 -34.724 40.716 1.00 16.26 100 ALA H N 1
ATOM 827 C CA . ALA A 1 104 A 4.780 -33.647 39.903 1.00 15.30 100 ALA H CA 1
ATOM 828 C C . ALA A 1 104 A 4.045 -33.561 38.562 1.00 17.24 100 ALA H C 1
ATOM 829 O O . ALA A 1 104 A 3.314 -34.489 38.136 1.00 16.48 100 ALA H O 1
ATOM 831 N N A MET A 1 105 B 4.232 -32.430 37.880 1.00 16.09 100 MET H N 1
ATOM 832 C CA A MET A 1 105 B 3.632 -32.223 36.555 0.50 16.04 100 MET H CA 1
ATOM 833 C CA B MET A 1 105 B 3.603 -32.228 36.522 0.50 15.97 100 MET H CA 1
ATOM 834 C C . MET A 1 105 B 4.410 -33.075 35.551 1.00 17.30 100 MET H C 1
ATOM 835 O O . MET A 1 105 B 5.478 -32.677 35.048 1.00 17.26 100 MET H O 1
ATOM 844 N N . ASP A 1 106 ? 3.888 -34.302 35.332 1.00 19.90 101 ASP H N 1
ATOM 845 C CA . ASP A 1 106 ? 4.729 -35.378 34.709 1.00 20.70 101 ASP H CA 1
ATOM 846 C C . ASP A 1 106 ? 4.432 -35.628 33.276 1.00 23.52 101 ASP H C 1
ATOM 847 O O . ASP A 1 106 ? 5.330 -36.260 32.589 1.00 24.05 101 ASP H O 1
ATOM 852 N N . TYR A 1 107 ? 3.288 -35.104 32.722 1.00 21.44 102 TYR H N 1
ATOM 853 C CA . TYR A 1 107 ? 3.002 -35.223 31.276 1.00 19.76 102 TYR H CA 1
ATOM 854 C C . TYR A 1 107 ? 2.458 -33.914 30.836 1.00 23.36 102 TYR H C 1
ATOM 855 O O . TYR A 1 107 ? 1.594 -33.349 31.606 1.00 20.23 102 TYR H O 1
ATOM 864 N N . TRP A 1 108 ? 2.929 -33.411 29.684 1.00 18.98 103 TRP H N 1
ATOM 865 C CA . TRP A 1 108 ? 2.610 -32.023 29.252 1.00 20.06 103 TRP H CA 1
ATOM 866 C C . TRP A 1 108 ? 2.133 -32.042 27.837 1.00 20.16 103 TRP H C 1
ATOM 867 O O . TRP A 1 108 ? 2.669 -32.820 26.981 1.00 20.18 103 TRP H O 1
ATOM 878 N N . GLY A 1 109 ? 1.194 -31.160 27.523 1.00 16.80 104 GLY H N 1
ATOM 879 C CA . GLY A 1 109 ? 0.930 -30.785 26.105 1.00 18.31 104 GLY H CA 1
ATOM 880 C C . GLY A 1 109 ? 2.059 -30.007 25.463 1.00 16.82 104 GLY H C 1
ATOM 881 O O . GLY A 1 109 ? 2.919 -29.455 26.124 1.00 18.74 104 GLY H O 1
ATOM 882 N N . GLN A 1 110 ? 1.990 -29.857 24.135 1.00 18.00 105 GLN H N 1
ATOM 883 C CA . GLN A 1 110 ? 3.059 -29.127 23.422 1.00 19.35 105 GLN H CA 1
ATOM 884 C C . GLN A 1 110 ? 2.961 -27.614 23.694 1.00 19.56 105 GLN H C 1
ATOM 885 O O . GLN A 1 110 ? 3.919 -26.834 23.424 1.00 18.78 105 GLN H O 1
ATOM 891 N N . GLY A 1 111 ? 1.767 -27.166 24.116 1.00 20.16 106 GLY H N 1
ATOM 892 C CA . GLY A 1 111 ? 1.550 -25.773 24.389 1.00 18.50 106 GLY H CA 1
ATOM 893 C C . GLY A 1 111 ? 0.935 -25.035 23.204 1.00 20.93 106 GLY H C 1
ATOM 894 O O . GLY A 1 111 ? 1.074 -25.455 22.020 1.00 21.12 106 GLY H O 1
ATOM 895 N N . THR A 1 112 ? 0.200 -23.969 23.494 1.00 19.84 107 THR H N 1
ATOM 896 C CA . THR A 1 112 ? -0.439 -23.198 22.414 1.00 20.25 107 THR H CA 1
ATOM 897 C C . THR A 1 112 ? -0.299 -21.729 22.742 1.00 21.04 107 THR H C 1
ATOM 898 O O . THR A 1 112 ? -0.510 -21.319 23.898 1.00 19.62 107 THR H O 1
ATOM 902 N N . SER A 1 113 ? 0.034 -20.925 21.717 1.00 19.60 108 SER H N 1
ATOM 903 C CA . SER A 1 113 ? 0.193 -19.499 21.906 1.00 19.94 108 SER H CA 1
ATOM 904 C C . SER A 1 113 ? -1.188 -18.808 21.932 1.00 19.33 108 SER H C 1
ATOM 905 O O . SER A 1 113 ? -2.079 -19.099 21.070 1.00 19.47 108 SER H O 1
ATOM 908 N N . VAL A 1 114 ? -1.388 -17.957 22.948 1.00 21.03 109 VAL H N 1
ATOM 909 C CA . VAL A 1 114 ? -2.506 -17.043 22.904 1.00 20.37 109 VAL H CA 1
ATOM 910 C C . VAL A 1 114 ? -1.993 -15.631 23.067 1.00 19.35 109 VAL H C 1
ATOM 911 O O . VAL A 1 114 ? -1.325 -15.304 24.051 1.00 19.26 109 VAL H O 1
ATOM 915 N N . THR A 1 115 ? -2.301 -14.743 22.092 1.00 18.02 110 THR H N 1
ATOM 916 C CA . THR A 1 115 ? -1.955 -13.324 22.146 1.00 17.15 110 THR H CA 1
ATOM 917 C C . THR A 1 115 ? -3.227 -12.539 22.481 1.00 17.46 110 THR H C 1
ATOM 918 O O . THR A 1 115 ? -4.295 -12.848 21.939 1.00 18.63 110 THR H O 1
ATOM 922 N N . VAL A 1 116 ? -3.120 -11.555 23.371 1.00 18.53 111 VAL H N 1
ATOM 923 C CA . VAL A 1 116 ? -4.255 -10.698 23.687 1.00 17.38 111 VAL H CA 1
ATOM 924 C C . VAL A 1 116 ? -3.852 -9.314 23.122 1.00 18.51 111 VAL H C 1
ATOM 925 O O . VAL A 1 116 ? -2.815 -8.739 23.509 1.00 20.55 111 VAL H O 1
ATOM 929 N N . SER A 1 117 ? -4.671 -8.840 22.158 1.00 19.34 112 SER H N 1
ATOM 930 C CA . SER A 1 117 ? -4.332 -7.624 21.438 1.00 19.75 112 SER H CA 1
ATOM 931 C C . SER A 1 117 ? -5.547 -7.151 20.652 1.00 18.70 112 SER H C 1
ATOM 932 O O . SER A 1 117 ? -6.388 -7.957 20.212 1.00 19.26 112 SER H O 1
ATOM 935 N N . SER A 1 118 ? -5.622 -5.828 20.443 1.00 19.89 113 SER H N 1
ATOM 936 C CA . SER A 1 118 ? -6.625 -5.211 19.587 1.00 21.40 113 SER H CA 1
ATOM 937 C C . SER A 1 118 ? -6.116 -5.179 18.113 1.00 22.98 113 SER H C 1
ATOM 938 O O . SER A 1 118 ? -6.882 -4.827 17.246 1.00 20.19 113 SER H O 1
ATOM 941 N N . ALA A 1 119 ? -4.881 -5.590 17.897 1.00 22.06 114 ALA H N 1
ATOM 942 C CA . ALA A 1 119 ? -4.302 -5.588 16.520 1.00 21.71 114 ALA H CA 1
ATOM 943 C C . ALA A 1 119 ? -4.977 -6.654 15.652 1.00 21.45 114 ALA H C 1
ATOM 944 O O . ALA A 1 119 ? -5.495 -7.647 16.133 1.00 20.68 114 ALA H O 1
ATOM 946 N N . LYS A 1 120 ? -4.998 -6.440 14.332 1.00 19.07 115 LYS H N 1
ATOM 947 C CA . LYS A 1 120 ? -5.805 -7.317 13.482 1.00 18.90 115 LYS H CA 1
ATOM 948 C C . LYS A 1 120 ? -4.986 -8.526 12.935 1.00 17.40 115 LYS H C 1
ATOM 949 O O . LYS A 1 120 ? -3.847 -8.364 12.499 1.00 20.85 115 LYS H O 1
ATOM 955 N N . THR A 1 121 ? -5.637 -9.668 12.854 1.00 17.88 116 THR H N 1
ATOM 956 C CA . THR A 1 121 ? -5.094 -10.891 12.210 1.00 18.78 116 THR H CA 1
ATOM 957 C C . THR A 1 121 ? -4.774 -10.503 10.767 1.00 19.83 116 THR H C 1
ATOM 958 O O . THR A 1 121 ? -5.666 -9.938 10.096 1.00 20.42 116 THR H O 1
ATOM 962 N N . THR A 1 122 ? -3.564 -10.831 10.330 1.00 19.58 117 THR H N 1
ATOM 963 C CA . THR A 1 122 ? -3.071 -10.369 9.018 1.00 18.86 117 THR H CA 1
ATOM 964 C C . THR A 1 122 ? -2.261 -11.564 8.440 1.00 18.50 117 THR H C 1
ATOM 965 O O . THR A 1 122 ? -1.391 -12.086 9.100 1.00 18.15 117 THR H O 1
ATOM 969 N N . PRO A 1 123 ? -2.611 -12.040 7.233 1.00 19.31 118 PRO H N 1
ATOM 970 C CA . PRO A 1 123 ? -1.899 -13.183 6.671 1.00 19.23 118 PRO H CA 1
ATOM 971 C C . PRO A 1 123 ? -0.465 -12.789 6.189 1.00 18.43 118 PRO H C 1
ATOM 972 O O . PRO A 1 123 ? -0.167 -11.591 5.934 1.00 17.66 118 PRO H O 1
ATOM 976 N N . PRO A 1 124 ? 0.416 -13.788 6.059 1.00 18.20 119 PRO H N 1
ATOM 977 C CA . PRO A 1 124 ? 1.803 -13.522 5.755 1.00 18.65 119 PRO H CA 1
ATOM 978 C C . PRO A 1 124 ? 2.055 -13.260 4.251 1.00 19.56 119 PRO H C 1
ATOM 979 O O . PRO A 1 124 ? 1.246 -13.645 3.437 1.00 22.23 119 PRO H O 1
ATOM 983 N N . SER A 1 125 ? 3.116 -12.527 3.943 1.00 19.24 120 SER H N 1
ATOM 984 C CA . SER A 1 125 ? 3.720 -12.515 2.569 1.00 19.22 120 SER H CA 1
ATOM 985 C C . SER A 1 125 ? 4.952 -13.424 2.705 1.00 19.36 120 SER H C 1
ATOM 986 O O . SER A 1 125 ? 5.682 -13.316 3.699 1.00 18.44 120 SER H O 1
ATOM 989 N N . VAL A 1 126 ? 5.198 -14.245 1.693 1.00 18.63 121 VAL H N 1
ATOM 990 C CA . VAL A 1 126 ?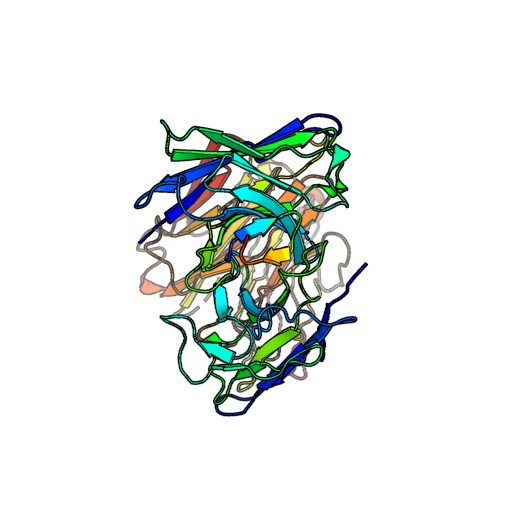 6.267 -15.225 1.750 1.00 18.08 121 VAL H CA 1
ATOM 991 C C . VAL A 1 126 ? 7.195 -14.930 0.578 1.00 18.75 121 VAL H C 1
ATOM 992 O O . VAL A 1 126 ? 6.752 -14.916 -0.599 1.00 18.49 121 VAL H O 1
ATOM 996 N N . TYR A 1 127 ? 8.440 -14.587 0.947 1.00 17.51 122 TYR H N 1
ATOM 997 C CA . TYR A 1 127 ? 9.381 -14.141 -0.050 1.00 19.99 122 TYR H CA 1
ATOM 998 C C . TYR A 1 127 ? 10.551 -15.148 -0.157 1.00 19.24 122 TYR H C 1
ATOM 999 O O . TYR A 1 127 ? 11.162 -15.533 0.850 1.00 21.45 122 TYR H O 1
ATOM 1008 N N . PRO A 1 128 ? 10.923 -15.521 -1.405 1.00 17.65 123 PRO H N 1
ATOM 1009 C CA . PRO A 1 128 ? 11.995 -16.529 -1.541 1.00 17.96 123 PRO H CA 1
ATOM 1010 C C . PRO A 1 128 ? 13.366 -15.808 -1.373 1.00 17.99 123 PRO H C 1
ATOM 1011 O O . PRO A 1 128 ? 13.495 -14.612 -1.753 1.00 19.94 123 PRO H O 1
ATOM 1015 N N . LEU A 1 129 ? 14.329 -16.513 -0.799 1.00 17.72 124 LEU H N 1
ATOM 1016 C CA . LEU A 1 129 ? 15.697 -15.992 -0.636 1.00 18.78 124 LEU H CA 1
ATOM 1017 C C . LEU A 1 129 ? 16.555 -16.914 -1.509 1.00 19.38 124 LEU H C 1
ATOM 1018 O O . LEU A 1 129 ? 16.866 -18.030 -1.127 1.00 19.30 124 LEU H O 1
ATOM 1023 N N . ALA A 1 130 ? 17.059 -16.362 -2.587 1.00 21.61 125 ALA H N 1
ATOM 1024 C CA . ALA A 1 130 ? 17.982 -17.183 -3.425 1.00 23.86 125 ALA H CA 1
ATOM 1025 C C . ALA A 1 130 ? 19.217 -16.316 -3.675 1.00 24.44 125 ALA H C 1
ATOM 1026 O O . ALA A 1 130 ? 19.121 -15.101 -3.765 1.00 23.94 125 ALA H O 1
ATOM 1028 N N . PRO A 1 131 ? 20.351 -16.949 -3.955 1.00 28.17 126 PRO H N 1
ATOM 1029 C CA . PRO A 1 131 ? 21.583 -16.118 -4.087 1.00 29.13 126 PRO H CA 1
ATOM 1030 C C . PRO A 1 131 ? 21.669 -15.308 -5.359 1.00 31.13 126 PRO H C 1
ATOM 1031 O O . PRO A 1 131 ? 20.891 -15.581 -6.301 1.00 29.99 126 PRO H O 1
ATOM 1035 N N . ASN A 1 138 ? 29.868 -22.605 -4.844 1.00 45.42 133 ASN H N 1
ATOM 1036 C CA . ASN A 1 138 ? 30.386 -23.504 -3.787 1.00 45.44 133 ASN H CA 1
ATOM 1037 C C . ASN A 1 138 ? 29.637 -24.836 -3.787 1.00 44.06 133 ASN H C 1
ATOM 1038 O O . ASN A 1 138 ? 28.547 -24.946 -4.375 1.00 44.01 133 ASN H O 1
ATOM 1043 N N . SER A 1 139 ? 30.184 -25.832 -3.114 1.00 42.66 134 SER H N 1
ATOM 1044 C CA . SER A 1 139 ? 29.493 -27.124 -3.001 1.00 41.79 134 SER H CA 1
ATOM 1045 C C . SER A 1 139 ? 28.238 -27.142 -2.112 1.00 40.63 134 SER H C 1
ATOM 1046 O O . SER A 1 139 ? 27.386 -27.983 -2.343 1.00 39.94 134 SER H O 1
ATOM 1049 N N . MET A 1 140 ? 28.166 -26.282 -1.077 1.00 38.55 135 MET H N 1
ATOM 1050 C CA . MET A 1 140 ? 26.917 -26.110 -0.248 1.00 37.75 135 MET H CA 1
ATOM 1051 C C . MET A 1 140 ? 26.242 -24.836 -0.718 1.00 34.66 135 MET H C 1
ATOM 1052 O O . MET A 1 140 ? 26.949 -23.902 -1.192 1.00 34.66 135 MET H O 1
ATOM 1057 N N . VAL A 1 141 ? 24.894 -24.783 -0.688 1.00 30.62 136 VAL H N 1
ATOM 1058 C CA . VAL A 1 141 ? 24.200 -23.538 -1.050 1.00 28.39 136 VAL H CA 1
ATOM 1059 C C . VAL A 1 141 ? 23.168 -23.296 0.070 1.00 26.20 136 VAL H C 1
ATOM 1060 O O . VAL A 1 141 ? 22.549 -24.243 0.575 1.00 26.24 136 VAL H O 1
ATOM 1064 N N . THR A 1 142 ? 23.037 -22.052 0.512 1.00 24.16 137 THR H N 1
ATOM 1065 C CA . THR A 1 142 ? 22.007 -21.765 1.532 1.00 23.08 137 THR H CA 1
ATOM 1066 C C . THR A 1 142 ? 20.921 -20.967 0.791 1.00 22.23 137 THR H C 1
ATOM 1067 O O . THR A 1 142 ? 21.211 -20.002 0.043 1.00 22.87 137 THR H O 1
ATOM 1071 N N . LEU A 1 143 ? 19.680 -21.364 1.031 1.00 21.30 138 LEU H N 1
ATOM 1072 C CA . LEU A 1 143 ? 18.492 -20.690 0.480 1.00 20.38 138 LEU H CA 1
ATOM 1073 C C . LEU A 1 143 ? 17.629 -20.343 1.690 1.00 18.87 138 LEU H C 1
ATOM 1074 O O . LEU A 1 143 ? 17.988 -20.691 2.839 1.00 19.45 138 LEU H O 1
ATOM 1079 N N . GLY A 1 144 ? 16.532 -19.637 1.456 1.00 18.27 139 GLY H N 1
ATOM 1080 C CA . GLY A 1 144 ? 15.743 -19.289 2.627 1.00 18.26 139 GLY H CA 1
ATOM 1081 C C . GLY A 1 144 ? 14.356 -18.804 2.224 1.00 19.11 139 GLY H C 1
ATOM 1082 O O . GLY A 1 144 ? 14.019 -18.617 1.003 1.00 20.69 139 GLY H O 1
ATOM 1083 N N . CYS A 1 145 ? 13.542 -18.515 3.230 1.00 17.76 140 CYS H N 1
ATOM 1084 C CA . CYS A 1 145 ? 12.259 -17.860 3.004 1.00 17.58 140 CYS H CA 1
ATOM 1085 C C . CYS A 1 145 ? 12.133 -16.748 4.054 1.00 19.06 140 CYS H C 1
ATOM 1086 O O . CYS A 1 145 ? 12.541 -16.915 5.209 1.00 18.84 140 CYS H O 1
ATOM 1089 N N . LEU A 1 146 ? 11.604 -15.609 3.611 1.00 17.96 141 LEU H N 1
ATOM 1090 C CA . LEU A 1 146 ? 11.419 -14.472 4.536 1.00 18.51 141 LEU H CA 1
ATOM 1091 C C . LEU A 1 146 ? 9.889 -14.345 4.629 1.00 18.65 141 LEU H C 1
ATOM 1092 O O . LEU A 1 146 ? 9.213 -14.252 3.619 1.00 19.06 141 LEU H O 1
ATOM 1097 N N . VAL A 1 147 ? 9.355 -14.376 5.844 1.00 18.94 142 VAL H N 1
ATOM 1098 C CA . VAL A 1 147 ? 7.898 -14.385 6.017 1.00 18.76 142 VAL H CA 1
ATOM 1099 C C . VAL A 1 147 ? 7.543 -13.090 6.784 1.00 21.80 142 VAL H C 1
ATOM 1100 O O . VAL A 1 147 ? 7.986 -12.915 7.946 1.00 21.41 142 VAL H O 1
ATOM 1104 N N . LYS A 1 148 ? 6.812 -12.180 6.128 1.00 21.12 143 LYS H N 1
ATOM 1105 C CA . LYS A 1 148 ? 6.677 -10.809 6.604 1.00 21.63 143 LYS H CA 1
ATOM 1106 C C . LYS A 1 148 ? 5.248 -10.388 6.694 1.00 19.79 143 LYS H C 1
ATOM 1107 O O . LYS A 1 148 ? 4.375 -10.875 5.930 1.00 21.54 143 LYS H O 1
ATOM 1113 N N . GLY A 1 149 ? 4.958 -9.505 7.640 1.00 20.60 144 GLY H N 1
ATOM 1114 C CA . GLY A 1 149 ? 3.698 -8.739 7.577 1.00 20.13 144 GLY H CA 1
ATOM 1115 C C . GLY A 1 149 ? 2.554 -9.530 8.203 1.00 20.27 144 GLY H C 1
ATOM 1116 O O . GLY A 1 149 ? 1.413 -9.250 7.909 1.00 20.43 144 GLY H O 1
ATOM 1117 N N . TYR A 1 150 ? 2.812 -10.485 9.108 1.00 20.02 145 TYR H N 1
ATOM 1118 C CA . TYR A 1 150 ? 1.661 -11.278 9.631 1.00 17.67 145 TYR H CA 1
ATOM 1119 C C . TYR A 1 150 ? 1.370 -11.069 11.083 1.00 18.20 145 TYR H C 1
ATOM 1120 O O . TYR A 1 150 ? 2.196 -10.537 11.793 1.00 17.10 145 TYR H O 1
ATOM 1129 N N . PHE A 1 151 ? 0.172 -11.491 11.490 1.00 17.61 146 PHE H N 1
ATOM 1130 C CA . PHE A 1 151 ? -0.247 -11.358 12.938 1.00 19.47 146 PHE H CA 1
ATOM 1131 C C . PHE A 1 151 ? -1.443 -12.207 13.173 1.00 19.91 146 PHE H C 1
ATOM 1132 O O . PHE A 1 151 ? -2.310 -12.322 12.322 1.00 19.97 146 PHE H O 1
ATOM 1140 N N . PRO A 1 152 ? -1.530 -12.870 14.357 1.00 19.56 147 PRO H N 1
ATOM 1141 C CA . PRO A 1 152 ? -0.545 -13.016 15.441 1.00 17.86 147 PRO H CA 1
ATOM 1142 C C . PRO A 1 152 ? 0.421 -14.175 15.104 1.00 19.35 147 PRO H C 1
ATOM 1143 O O . PRO A 1 152 ? 0.282 -14.836 14.072 1.00 18.42 147 PRO H O 1
ATOM 1147 N N . GLU A 1 153 ? 1.361 -14.427 16.000 1.00 22.83 148 GLU H N 1
ATOM 1148 C CA . GLU A 1 153 ? 2.105 -15.706 16.031 1.00 21.82 148 GLU H CA 1
ATOM 1149 C C . GLU A 1 153 ? 1.129 -16.820 16.363 1.00 22.52 148 GLU H C 1
ATOM 1150 O O . GLU A 1 153 ? 0.111 -16.555 17.000 1.00 22.39 148 GLU H O 1
ATOM 1156 N N . PRO A 1 154 ? 1.411 -18.062 15.955 1.00 22.86 149 PRO H N 1
ATOM 1157 C CA . PRO A 1 154 ? 2.633 -18.561 15.306 1.00 21.65 149 PRO H CA 1
ATOM 1158 C C . PRO A 1 154 ? 2.511 -18.688 13.816 1.00 21.95 149 PRO H C 1
ATOM 1159 O O . PRO A 1 154 ? 1.414 -18.801 13.272 1.00 21.20 149 PRO H O 1
ATOM 1163 N N . VAL A 1 155 ? 3.679 -18.690 13.187 1.00 20.91 150 VAL H N 1
ATOM 1164 C CA . VAL A 1 155 ? 3.821 -19.159 11.808 1.00 19.92 150 VAL H CA 1
ATOM 1165 C C . VAL A 1 155 ? 4.763 -20.327 12.020 1.00 22.55 150 VAL H C 1
ATOM 1166 O O . VAL A 1 155 ? 5.793 -20.167 12.811 1.00 20.90 150 VAL H O 1
ATOM 1170 N N . THR A 1 156 ? 4.491 -21.439 11.334 1.00 22.21 151 THR H N 1
ATOM 1171 C CA . THR A 1 156 ? 5.499 -22.521 11.191 1.00 23.87 151 THR H CA 1
ATOM 1172 C C . THR A 1 156 ? 6.040 -22.678 9.784 1.00 22.99 151 THR H C 1
ATOM 1173 O O . THR A 1 156 ? 5.367 -22.333 8.797 1.00 23.22 151 THR H O 1
ATOM 1177 N N . VAL A 1 157 ? 7.264 -23.182 9.683 1.00 20.11 152 VAL H N 1
ATOM 1178 C CA . VAL A 1 157 ? 7.946 -23.340 8.406 1.00 21.54 152 VAL H CA 1
ATOM 1179 C C . VAL A 1 157 ? 8.521 -24.737 8.358 1.00 21.26 152 VAL H C 1
ATOM 1180 O O . VAL A 1 157 ? 9.161 -25.192 9.342 1.00 20.10 152 VAL H O 1
ATOM 1184 N N . THR A 1 158 ? 8.308 -25.393 7.213 1.00 21.11 153 THR H N 1
ATOM 1185 C CA . THR A 1 158 ? 9.025 -26.647 6.869 1.00 22.36 153 THR H CA 1
ATOM 1186 C C . THR A 1 158 ? 9.634 -26.516 5.495 1.00 24.15 153 THR H C 1
ATOM 1187 O O . THR A 1 158 ? 9.314 -25.582 4.724 1.00 21.82 153 THR H O 1
ATOM 1191 N N . TRP A 1 159 ? 10.533 -27.434 5.175 1.00 20.57 154 TRP H N 1
ATOM 1192 C CA . TRP A 1 159 ? 11.148 -27.397 3.814 1.00 22.49 154 TRP H CA 1
ATOM 1193 C C . TRP A 1 159 ? 10.898 -28.753 3.153 1.00 23.42 154 TRP H C 1
ATOM 1194 O O . TRP A 1 159 ? 11.082 -29.800 3.833 1.00 25.11 154 TRP H O 1
ATOM 1205 N N . ASN A 1 160 ? 10.459 -28.729 1.915 1.00 23.08 155 ASN H N 1
ATOM 1206 C CA . ASN A 1 160 ? 10.038 -29.942 1.163 1.00 26.32 155 ASN H CA 1
ATOM 1207 C C . ASN A 1 160 ? 9.150 -30.820 2.022 1.00 28.68 155 ASN H C 1
ATOM 1208 O O . ASN A 1 160 ? 9.373 -32.037 2.168 1.00 30.09 155 ASN H O 1
ATOM 1213 N N . SER A 1 161 ? 8.183 -30.174 2.681 1.00 31.06 156 SER H N 1
ATOM 1214 C CA . SER A 1 161 ? 7.215 -30.866 3.577 1.00 34.06 156 SER H CA 1
ATOM 1215 C C . SER A 1 161 ? 7.866 -31.661 4.701 1.00 34.95 156 SER H C 1
ATOM 1216 O O . SER A 1 161 ? 7.352 -32.724 5.078 1.0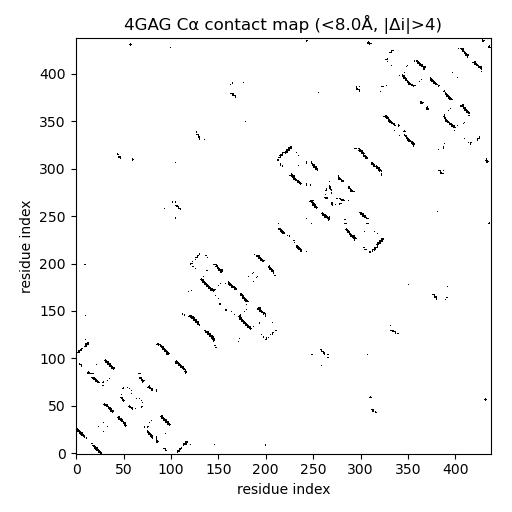0 37.40 156 SER H O 1
ATOM 1219 N N . GLY A 1 162 ? 9.013 -31.217 5.216 1.00 35.40 157 GLY H N 1
ATOM 1220 C CA . GLY A 1 162 ? 9.681 -31.876 6.338 1.00 37.57 157 GLY H CA 1
ATOM 1221 C C . GLY A 1 162 ? 10.803 -32.854 5.950 1.00 39.61 157 GLY H C 1
ATOM 1222 O O . GLY A 1 162 ? 11.552 -33.315 6.817 1.00 39.47 157 GLY H O 1
ATOM 1223 N N . SER A 1 163 ? 10.952 -33.117 4.650 1.00 39.56 158 SER H N 1
ATOM 1224 C CA . SER A 1 163 ? 12.012 -34.002 4.198 1.00 41.59 158 SER H CA 1
ATOM 1225 C C . SER A 1 163 ? 13.394 -33.351 4.118 1.00 41.65 158 SER H C 1
ATOM 1226 O O . SER A 1 163 ? 14.387 -34.058 4.099 1.00 42.84 158 SER H O 1
ATOM 1229 N N . LEU A 1 164 ? 13.500 -32.018 4.038 1.00 39.94 159 LEU H N 1
ATOM 1230 C CA . LEU A 1 164 ? 14.727 -31.335 4.430 1.00 38.75 159 LEU H CA 1
ATOM 1231 C C . LEU A 1 164 ? 14.522 -30.812 5.821 1.00 39.47 159 LEU H C 1
ATOM 1232 O O . LEU A 1 164 ? 13.716 -29.887 6.015 1.00 40.44 159 LEU H O 1
ATOM 1237 N N . SER A 1 165 ? 15.271 -31.324 6.784 1.00 36.94 160 SER H N 1
ATOM 1238 C CA . SER A 1 165 ? 15.011 -31.121 8.185 1.00 37.49 160 SER H CA 1
ATOM 1239 C C . SER A 1 165 ? 16.362 -30.734 8.882 1.00 36.83 160 SER H C 1
ATOM 1240 O O . SER A 1 165 ? 16.487 -29.761 9.674 1.00 36.44 160 SER H O 1
ATOM 1243 N N . SER A 1 166 ? 17.399 -31.487 8.566 1.00 35.91 161 SER H N 1
ATOM 1244 C CA . SER A 1 166 ? 18.718 -31.098 9.082 1.00 38.11 161 SER H CA 1
ATOM 1245 C C . SER A 1 166 ? 19.232 -29.949 8.155 1.00 36.39 161 SER H C 1
ATOM 1246 O O . SER A 1 166 ? 18.829 -29.768 6.979 1.00 38.82 161 SER H O 1
ATOM 1249 N N . GLY A 1 167 ? 20.069 -29.103 8.659 1.00 37.94 162 GLY H N 1
ATOM 1250 C CA . GLY A 1 167 ? 20.470 -27.994 7.752 1.00 33.62 162 GLY H CA 1
ATOM 1251 C C . GLY A 1 167 ? 19.479 -26.800 7.751 1.00 31.15 162 GLY H C 1
ATOM 1252 O O . GLY A 1 167 ? 19.686 -25.862 7.012 1.00 29.72 162 GLY H O 1
ATOM 1253 N N . VAL A 1 168 ? 18.446 -26.854 8.578 1.00 26.57 163 VAL H N 1
ATOM 1254 C CA . VAL A 1 168 ? 17.438 -25.762 8.641 1.00 24.65 163 VAL H CA 1
ATOM 1255 C C . VAL A 1 168 ? 17.647 -24.942 9.910 1.00 23.34 163 VAL H C 1
ATOM 1256 O O . VAL A 1 168 ? 17.950 -25.517 10.997 1.00 23.01 163 VAL H O 1
ATOM 1260 N N . HIS A 1 169 ? 17.542 -23.602 9.776 1.00 21.08 164 HIS H N 1
ATOM 1261 C CA . HIS A 1 169 ? 17.440 -22.747 10.949 1.00 20.88 164 HIS H CA 1
ATOM 1262 C C . HIS A 1 169 ? 16.206 -21.848 10.737 1.00 21.59 164 HIS H C 1
ATOM 1263 O O . HIS A 1 169 ? 16.199 -21.040 9.815 1.00 22.39 164 HIS H O 1
ATOM 1270 N N . THR A 1 170 ? 15.217 -22.020 11.580 1.00 22.17 165 THR H N 1
ATOM 1271 C CA . THR A 1 170 ? 14.062 -21.081 11.561 1.00 21.92 165 THR H CA 1
ATOM 1272 C C . THR A 1 170 ? 14.147 -20.136 12.751 1.00 21.87 165 THR H C 1
ATOM 1273 O O . THR A 1 170 ? 14.293 -20.585 13.891 1.00 22.00 165 THR H O 1
ATOM 1277 N N . PHE A 1 171 ? 14.100 -18.826 12.523 1.00 20.93 166 PHE H N 1
ATOM 1278 C CA . PHE A 1 171 ? 14.525 -17.905 13.541 1.00 20.50 166 PHE H CA 1
ATOM 1279 C C . PHE A 1 171 ? 13.249 -17.390 14.231 1.00 23.14 166 PHE H C 1
ATOM 1280 O O . PHE A 1 171 ? 12.165 -17.278 13.584 1.00 23.66 166 PHE H O 1
ATOM 1288 N N . PRO A 1 172 ? 13.351 -17.126 15.520 1.00 22.60 167 PRO H N 1
ATOM 1289 C CA . PRO A 1 172 ? 12.212 -16.521 16.248 1.00 24.11 167 PRO H CA 1
ATOM 1290 C C . PRO A 1 172 ? 11.680 -15.297 15.535 1.00 24.60 167 PRO H C 1
ATOM 1291 O O . PRO A 1 172 ? 12.434 -14.466 14.991 1.00 22.96 167 PRO H O 1
ATOM 1295 N N . ALA A 1 173 ? 10.361 -15.150 15.585 1.00 24.87 168 ALA H N 1
ATOM 1296 C CA . ALA A 1 173 ? 9.742 -14.033 14.890 1.00 25.28 168 ALA H CA 1
ATOM 1297 C C . ALA A 1 173 ? 10.057 -12.740 15.645 1.00 26.10 168 ALA H C 1
ATOM 1298 O O . ALA A 1 173 ? 10.247 -12.752 16.878 1.00 27.99 168 ALA H O 1
ATOM 1300 N N . VAL A 1 174 ? 10.120 -11.664 14.931 1.00 25.11 169 VAL H N 1
ATOM 1301 C CA . VAL A 1 174 ? 10.248 -10.306 15.539 1.00 27.87 169 VAL H CA 1
ATOM 1302 C C . VAL A 1 174 ? 9.053 -9.410 15.210 1.00 25.84 169 VAL H C 1
ATOM 1303 O O . VAL A 1 174 ? 8.566 -9.380 14.072 1.00 21.82 169 VAL H O 1
ATOM 1307 N N . LEU A 1 175 ? 8.582 -8.699 16.236 1.00 25.92 170 LEU H N 1
ATOM 1308 C CA . LEU A 1 175 ? 7.359 -7.905 16.095 1.00 25.82 170 LEU H CA 1
ATOM 1309 C C . LEU A 1 175 ? 7.796 -6.492 15.878 1.00 25.89 170 LEU H C 1
ATOM 1310 O O . LEU A 1 175 ? 8.603 -5.994 16.660 1.00 26.98 170 LEU H O 1
ATOM 1315 N N . GLN A 1 176 ? 7.229 -5.822 14.884 1.00 26.81 171 GLN H N 1
ATOM 1316 C CA . GLN A 1 176 ? 7.419 -4.407 14.702 1.00 28.09 171 GLN H CA 1
ATOM 1317 C C . GLN A 1 176 ? 6.103 -3.813 14.233 1.00 27.75 171 GLN H C 1
ATOM 1318 O O . GLN A 1 176 ? 5.475 -4.274 13.261 1.00 26.73 171 GLN H O 1
ATOM 1324 N N . SER A 1 177 ? 5.605 -2.797 14.937 1.00 28.25 172 SER H N 1
ATOM 1325 C CA . SER A 1 177 ? 4.346 -2.168 14.552 1.00 28.73 172 SER H CA 1
ATOM 1326 C C . SER A 1 177 ? 3.166 -3.133 14.347 1.00 26.62 172 SER H C 1
ATOM 1327 O O . SER A 1 177 ? 2.438 -3.013 13.377 1.00 25.67 172 SER H O 1
ATOM 1330 N N . ASP A 1 178 ? 2.960 -4.059 15.262 1.00 25.29 173 ASP H N 1
ATOM 1331 C CA . ASP A 1 178 ? 1.887 -5.072 15.225 1.00 24.24 173 ASP H CA 1
ATOM 1332 C C . ASP A 1 178 ? 1.946 -6.085 14.087 1.00 22.74 173 ASP H C 1
ATOM 1333 O O . ASP A 1 178 ? 0.982 -6.826 13.884 1.00 21.73 173 ASP H O 1
ATOM 1338 N N . LEU A 1 179 ? 3.101 -6.166 13.423 1.00 21.46 174 LEU H N 1
ATOM 1339 C CA . LEU A 1 179 ? 3.363 -7.174 12.389 1.00 20.48 174 LEU H CA 1
ATOM 1340 C C . LEU A 1 179 ? 4.662 -7.880 12.647 1.00 19.22 174 LEU H C 1
ATOM 1341 O O . LEU A 1 179 ? 5.677 -7.248 13.015 1.00 21.82 174 LEU H O 1
ATOM 1346 N N . TYR A 1 180 ? 4.621 -9.207 12.453 1.00 20.11 175 TYR H N 1
ATOM 1347 C CA . TYR A 1 180 ? 5.811 -10.078 12.669 1.00 19.46 175 TYR H CA 1
ATOM 1348 C C . TYR A 1 180 ? 6.575 -10.261 11.353 1.00 19.41 175 TYR H C 1
ATOM 1349 O O . TYR A 1 180 ? 5.954 -10.420 10.251 1.00 17.92 175 TYR H O 1
ATOM 1358 N N . THR A 1 181 ? 7.881 -10.446 11.534 1.00 20.14 176 THR H N 1
ATOM 1359 C CA . THR A 1 181 ? 8.755 -10.967 10.476 1.00 20.85 176 THR H CA 1
ATOM 1360 C C . THR A 1 181 ? 9.468 -12.217 11.005 1.00 20.83 176 THR H C 1
ATOM 1361 O O . THR A 1 181 ? 9.936 -12.227 12.139 1.00 22.36 176 THR H O 1
ATOM 1365 N N . LEU A 1 182 ? 9.591 -13.266 10.186 1.00 19.10 177 LEU H N 1
ATOM 1366 C CA . LEU A 1 182 ? 10.354 -14.426 10.624 1.00 20.88 177 LEU H CA 1
ATOM 1367 C C . LEU A 1 182 ? 11.139 -14.865 9.360 1.00 21.15 177 LEU H C 1
ATOM 1368 O O . LEU A 1 182 ? 10.732 -14.530 8.250 1.00 19.65 177 LEU H O 1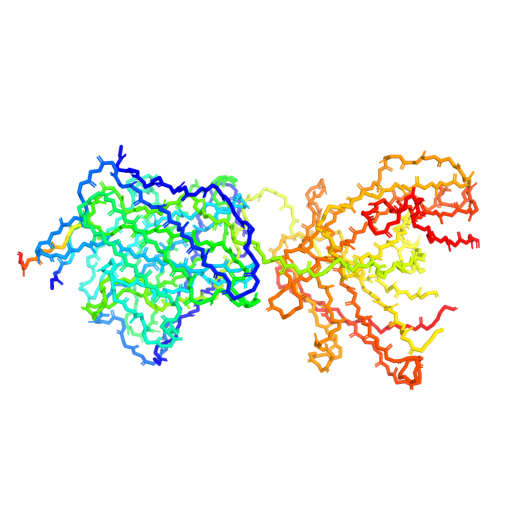
ATOM 1373 N N . SER A 1 183 ? 12.254 -15.555 9.514 1.00 19.08 178 SER H N 1
ATOM 1374 C CA . SER A 1 183 ? 12.930 -16.057 8.326 1.00 19.37 178 SER H CA 1
ATOM 1375 C C . SER A 1 183 ? 13.364 -17.504 8.701 1.00 20.35 178 SER H C 1
ATOM 1376 O O . SER A 1 183 ? 13.474 -17.884 9.906 1.00 19.94 178 SER H O 1
ATOM 1379 N N . SER A 1 184 ? 13.662 -18.262 7.667 1.00 19.30 179 SER H N 1
ATOM 1380 C CA . SER A 1 184 ? 14.170 -19.639 7.833 1.00 19.79 179 SER H CA 1
ATOM 1381 C C . SER A 1 184 ? 15.170 -19.898 6.704 1.00 19.23 179 SER H C 1
ATOM 1382 O O . SER A 1 184 ? 14.946 -19.525 5.545 1.00 20.25 179 SER H O 1
ATOM 1385 N N . SER A 1 185 ? 16.337 -20.474 7.063 1.00 20.42 180 SER H N 1
ATOM 1386 C CA . SER A 1 185 ? 17.356 -20.832 6.061 1.00 19.88 180 SER H CA 1
ATOM 1387 C C . SER A 1 185 ? 17.465 -22.354 5.945 1.00 19.15 180 SER H C 1
ATOM 1388 O O . SER A 1 185 ? 17.151 -23.074 6.885 1.00 20.68 180 SER H O 1
ATOM 1391 N N . VAL A 1 186 ? 17.851 -22.844 4.769 1.00 19.16 181 VAL H N 1
ATOM 1392 C CA . VAL A 1 186 ? 18.113 -24.274 4.655 1.00 19.62 181 VAL H CA 1
ATOM 1393 C C . VAL A 1 186 ? 19.351 -24.351 3.781 1.00 19.27 181 VAL H C 1
ATOM 1394 O O . VAL A 1 186 ? 19.568 -23.529 2.868 1.00 21.37 181 VAL H O 1
ATOM 1398 N N . THR A 1 187 ? 20.183 -25.355 4.096 1.00 22.10 182 THR H N 1
ATOM 1399 C CA . THR A 1 187 ? 21.502 -25.486 3.436 1.00 23.21 182 THR H CA 1
ATOM 1400 C C . THR A 1 187 ? 21.514 -26.902 2.773 1.00 23.90 182 THR H C 1
ATOM 1401 O O . THR A 1 187 ? 21.209 -27.881 3.449 1.00 25.25 182 THR H O 1
ATOM 1405 N N . VAL A 1 188 ? 21.759 -26.933 1.488 1.00 24.72 183 VAL H N 1
ATOM 1406 C CA . VAL A 1 188 ? 21.735 -28.223 0.730 1.00 27.74 183 VAL H CA 1
ATOM 1407 C C . VAL A 1 188 ? 22.957 -28.253 -0.205 1.00 28.11 183 VAL H C 1
ATOM 1408 O O . VAL A 1 188 ? 23.538 -27.195 -0.526 1.00 28.33 183 VAL H O 1
ATOM 1412 N N . PRO A 1 189 ? 23.348 -29.472 -0.686 1.00 31.01 184 PRO H N 1
ATOM 1413 C CA . PRO A 1 189 ? 24.407 -29.548 -1.675 1.00 32.01 184 PRO H CA 1
ATOM 1414 C C . PRO A 1 189 ? 24.006 -28.892 -2.950 1.00 34.61 184 PRO H C 1
ATOM 1415 O O . PRO A 1 189 ? 22.839 -29.055 -3.397 1.00 35.68 184 PRO H O 1
ATOM 1419 N N . SER A 1 190 ? 24.933 -28.146 -3.538 1.00 36.61 185 SER H N 1
ATOM 1420 C CA . SER A 1 190 ? 24.733 -27.465 -4.803 1.00 39.67 185 SER H CA 1
ATOM 1421 C C . SER A 1 190 ? 24.395 -28.439 -5.911 1.00 40.62 185 SER H C 1
ATOM 1422 O O . SER A 1 190 ? 23.868 -28.045 -6.949 1.00 41.22 185 SER H O 1
ATOM 1425 N N . SER A 1 191 ? 24.666 -29.721 -5.701 1.00 41.63 186 SER H N 1
ATOM 1426 C CA . SER A 1 191 ? 24.284 -30.689 -6.731 1.00 42.64 186 SER H CA 1
ATOM 1427 C C . SER A 1 191 ? 22.765 -31.030 -6.626 1.00 42.94 186 SER H C 1
ATOM 1428 O O . SER A 1 191 ? 22.213 -31.767 -7.473 1.00 42.48 186 SER H O 1
ATOM 1431 N N . THR A 1 192 ? 22.108 -30.550 -5.574 1.00 41.23 187 THR H N 1
ATOM 1432 C CA . THR A 1 192 ? 20.681 -30.840 -5.436 1.00 40.31 187 THR H CA 1
ATOM 1433 C C . THR A 1 192 ? 19.761 -29.664 -5.837 1.00 38.67 187 THR H C 1
ATOM 1434 O O . THR A 1 192 ? 18.583 -29.866 -6.092 1.00 39.27 187 THR H O 1
ATOM 1438 N N . TRP A 1 193 ? 20.302 -28.465 -5.941 1.00 36.22 188 TRP H N 1
ATOM 1439 C CA . TRP A 1 193 ? 19.536 -27.288 -6.303 1.00 34.93 188 TRP H CA 1
ATOM 1440 C C . TRP A 1 193 ? 20.387 -26.492 -7.264 1.00 35.99 188 TRP H C 1
ATOM 1441 O O . TRP A 1 193 ? 21.546 -26.241 -6.976 1.00 37.08 188 TRP H O 1
ATOM 1452 N N . PRO A 1 194 ? 19.809 -26.005 -8.359 1.00 36.64 189 PRO H N 1
ATOM 1453 C CA . PRO A 1 194 ? 18.371 -26.056 -8.728 1.00 36.29 189 PRO H CA 1
ATOM 1454 C C . PRO A 1 194 ? 17.928 -27.297 -9.461 1.00 37.75 189 PRO H C 1
ATOM 1455 O O . PRO A 1 194 ? 16.763 -27.352 -9.912 1.00 35.96 189 PRO H O 1
ATOM 1459 N N . SER A 1 195 ? 18.815 -28.293 -9.612 1.00 37.28 190 SER H N 1
ATOM 1460 C CA . SER A 1 195 ? 18.399 -29.506 -10.336 1.00 38.28 190 SER H CA 1
ATOM 1461 C C . SER A 1 195 ? 17.144 -30.190 -9.703 1.00 37.53 190 SER H C 1
ATOM 1462 O O . SER A 1 195 ? 16.320 -30.743 -10.450 1.00 37.93 190 SER H O 1
ATOM 1465 N N . GLU A 1 196 ? 17.042 -30.229 -8.357 1.00 36.32 191 GLU H N 1
ATOM 1466 C CA . GLU A 1 196 ? 15.867 -30.783 -7.658 1.00 35.91 191 GLU H CA 1
ATOM 1467 C C . GLU A 1 196 ? 15.201 -29.569 -6.947 1.00 34.22 191 GLU H C 1
ATOM 1468 O O . GLU A 1 196 ? 15.877 -28.555 -6.684 1.00 34.56 191 GLU H O 1
ATOM 1474 N N . THR A 1 197 ? 13.896 -29.652 -6.745 1.00 29.34 192 THR H N 1
ATOM 1475 C CA . THR A 1 197 ? 13.149 -28.475 -6.194 1.00 27.77 192 THR H CA 1
ATOM 1476 C C . THR A 1 197 ? 13.370 -28.343 -4.694 1.00 25.15 192 THR H C 1
ATOM 1477 O O . THR A 1 197 ? 13.501 -29.346 -3.987 1.00 23.77 192 THR H O 1
ATOM 1481 N N . VAL A 1 198 ? 13.351 -27.095 -4.195 1.00 23.23 193 VAL H N 1
ATOM 1482 C CA . VAL A 1 198 ? 13.408 -26.806 -2.763 1.00 20.79 193 VAL H CA 1
ATOM 1483 C C . VAL A 1 198 ? 12.274 -25.746 -2.533 1.00 19.47 193 VAL H C 1
ATOM 1484 O O . VAL A 1 198 ? 12.202 -24.771 -3.257 1.00 20.83 193 VAL H O 1
ATOM 1488 N N . THR A 1 199 ? 11.400 -26.061 -1.576 1.00 20.20 194 THR H N 1
ATOM 1489 C CA . THR A 1 199 ? 10.119 -25.305 -1.345 1.00 19.89 194 THR H CA 1
ATOM 1490 C C . THR A 1 199 ? 10.029 -25.124 0.149 1.00 19.99 194 THR H C 1
ATOM 1491 O O . THR A 1 199 ? 10.163 -26.085 0.951 1.00 20.76 194 THR H O 1
ATOM 1495 N N . CYS A 1 200 ? 9.785 -23.865 0.575 1.00 21.31 195 CYS H N 1
ATOM 1496 C CA . CYS A 1 200 ? 9.436 -23.685 1.975 1.00 21.47 195 CYS H CA 1
ATOM 1497 C C . CYS A 1 200 ? 7.878 -23.658 2.118 1.00 21.56 195 CYS H C 1
ATOM 1498 O O . CYS A 1 200 ? 7.173 -23.067 1.241 1.00 21.87 195 CYS H O 1
ATOM 1501 N N . ASN A 1 201 ? 7.378 -24.335 3.150 1.00 21.51 196 ASN H N 1
ATOM 1502 C CA . ASN A 1 201 ? 5.918 -24.513 3.365 1.00 21.47 196 ASN H CA 1
ATOM 1503 C C . ASN A 1 201 ? 5.665 -23.722 4.617 1.00 19.37 196 ASN H C 1
ATOM 1504 O O . ASN A 1 201 ? 6.173 -24.079 5.708 1.00 20.33 196 ASN H O 1
ATOM 1509 N N . VAL A 1 202 ? 4.863 -22.643 4.474 1.00 19.39 197 VAL H N 1
ATOM 1510 C CA . VAL A 1 202 ? 4.617 -21.688 5.573 1.00 18.89 197 VAL H CA 1
ATOM 1511 C C . VAL A 1 202 ? 3.195 -21.864 5.984 1.00 20.44 197 VAL H C 1
ATOM 1512 O O . VAL A 1 202 ? 2.345 -21.908 5.098 1.00 22.74 197 VAL H O 1
ATOM 1516 N N . ALA A 1 203 ? 2.916 -22.031 7.281 1.00 19.80 198 ALA H N 1
ATOM 1517 C CA . ALA A 1 203 ? 1.533 -22.178 7.738 1.00 19.39 198 ALA H CA 1
ATOM 1518 C C . ALA A 1 203 ? 1.281 -21.031 8.696 1.00 18.86 198 ALA H C 1
ATOM 1519 O O . ALA A 1 203 ? 2.111 -20.728 9.589 1.00 18.45 198 ALA H O 1
ATOM 1521 N N . HIS A 1 204 ? 0.125 -20.386 8.534 1.00 19.37 199 HIS H N 1
ATOM 1522 C CA . HIS A 1 204 ? -0.282 -19.406 9.516 1.00 18.79 199 HIS H CA 1
ATOM 1523 C C . HIS A 1 204 ? -1.735 -19.767 9.867 1.00 20.35 199 HIS H C 1
ATOM 1524 O O . HIS A 1 204 ? -2.671 -19.230 9.296 1.00 19.91 199 HIS H O 1
ATOM 1531 N N . PRO A 1 205 ? -1.920 -20.658 10.848 1.00 20.37 200 PRO H N 1
ATOM 1532 C CA . PRO A 1 205 ? -3.291 -21.072 11.148 1.00 21.69 200 PRO H CA 1
ATOM 1533 C C . PRO A 1 205 ? -4.270 -20.000 11.579 1.00 20.79 200 PRO H C 1
ATOM 1534 O O . PRO A 1 205 ? -5.475 -20.084 11.258 1.00 21.53 200 PRO H O 1
ATOM 1538 N N . ALA A 1 206 ? -3.803 -18.965 12.253 1.00 22.53 201 ALA H N 1
ATOM 1539 C CA . ALA A 1 206 ? -4.726 -17.896 12.662 1.00 21.14 201 ALA H CA 1
ATOM 1540 C C . ALA A 1 206 ? -5.480 -17.230 11.452 1.00 22.98 201 ALA H C 1
ATOM 1541 O O . ALA A 1 206 ? -6.628 -16.763 11.600 1.00 23.38 201 ALA H O 1
ATOM 1543 N N . SER A 1 207 ? -4.835 -17.145 10.292 1.00 20.07 202 SER H N 1
ATOM 1544 C CA . SER A 1 207 ? -5.477 -16.553 9.114 1.00 20.43 202 SER H CA 1
ATOM 1545 C C . SER A 1 207 ? -5.940 -17.649 8.176 1.00 20.50 202 SER H C 1
ATOM 1546 O O . SER A 1 207 ? -6.309 -17.385 6.999 1.00 22.66 202 SER H O 1
ATOM 1549 N N . SER A 1 208 ? -5.892 -18.896 8.638 1.00 20.89 203 SER H N 1
ATOM 1550 C CA . SER A 1 208 ? -6.322 -20.049 7.818 1.00 22.44 203 SER H CA 1
ATOM 1551 C C . SER A 1 208 ? -5.545 -20.185 6.490 1.00 22.37 203 SER H C 1
ATOM 1552 O O . SER A 1 208 ? -6.161 -20.451 5.452 1.00 21.05 203 SER H O 1
ATOM 1555 N N . THR A 1 209 ? -4.230 -19.948 6.538 1.00 20.96 204 THR H N 1
ATOM 1556 C CA . THR A 1 209 ? -3.382 -19.816 5.346 1.00 18.45 204 THR H CA 1
ATOM 1557 C C . THR A 1 209 ? -2.254 -20.850 5.340 1.00 17.51 204 THR H C 1
ATOM 1558 O O . THR A 1 209 ? -1.609 -21.049 6.372 1.00 19.45 204 THR H O 1
ATOM 1562 N N . LYS A 1 210 ? -1.981 -21.492 4.207 1.00 19.59 205 LYS H N 1
ATOM 1563 C CA . LYS A 1 210 ? -0.695 -22.185 3.998 1.00 18.66 205 LYS H CA 1
ATOM 1564 C C . LYS A 1 210 ? -0.182 -21.640 2.715 1.00 19.58 205 LYS H C 1
ATOM 1565 O O . LYS A 1 210 ? -0.945 -21.391 1.813 1.00 20.36 205 LYS H O 1
ATOM 1571 N N . VAL A 1 211 ? 1.119 -21.423 2.626 1.00 20.16 206 VAL H N 1
ATOM 1572 C CA . VAL A 1 211 ? 1.739 -20.908 1.392 1.00 18.65 206 VAL H CA 1
ATOM 1573 C C . VAL A 1 211 ? 2.977 -21.757 1.118 1.00 20.22 206 VAL H C 1
ATOM 1574 O O . VAL A 1 211 ? 3.809 -21.886 2.006 1.00 21.86 206 VAL H O 1
ATOM 1578 N N . ASP A 1 212 ? 3.091 -22.306 -0.101 1.00 20.33 207 ASP H N 1
ATOM 1579 C CA . ASP A 1 212 ? 4.318 -22.979 -0.516 1.00 21.32 207 ASP H CA 1
ATOM 1580 C C . ASP A 1 212 ? 5.029 -22.055 -1.477 1.00 21.15 207 ASP H C 1
ATOM 1581 O O . ASP A 1 212 ? 4.420 -21.598 -2.473 1.00 22.25 207 ASP H O 1
ATOM 1586 N N . LYS A 1 213 ? 6.327 -21.806 -1.247 1.00 19.22 208 LYS H N 1
ATOM 1587 C CA . LYS A 1 213 ? 7.066 -20.972 -2.171 1.00 18.70 208 LYS H CA 1
ATOM 1588 C C . LYS A 1 213 ? 8.242 -21.821 -2.691 1.00 20.38 208 LYS H C 1
ATOM 1589 O O . LYS A 1 213 ? 9.116 -22.185 -1.897 1.00 20.67 208 LYS H O 1
ATOM 1595 N N . LYS A 1 214 ? 8.266 -22.127 -3.979 1.00 21.29 209 LYS H N 1
ATOM 1596 C CA . LYS A 1 214 ? 9.493 -22.861 -4.476 1.00 23.09 209 LYS H CA 1
ATOM 1597 C C . LYS A 1 214 ? 10.582 -21.778 -4.710 1.00 21.77 209 LYS H C 1
ATOM 1598 O O . LYS A 1 214 ? 10.284 -20.622 -5.084 1.00 23.49 209 LYS H O 1
ATOM 1604 N N . ILE A 1 215 ? 11.823 -22.179 -4.424 1.00 22.57 210 ILE H N 1
ATOM 1605 C CA . ILE A 1 215 ? 12.975 -21.296 -4.549 1.00 23.04 210 ILE H CA 1
ATOM 1606 C C . ILE A 1 215 ? 13.585 -21.521 -5.908 1.00 24.04 210 ILE H C 1
ATOM 1607 O O . ILE A 1 215 ? 14.150 -22.576 -6.127 1.00 24.51 210 ILE H O 1
ATOM 1612 N N . VAL A 1 216 ? 13.404 -20.547 -6.805 1.00 24.49 211 VAL H N 1
ATOM 1613 C CA . VAL A 1 216 ? 13.982 -20.658 -8.151 1.00 26.79 211 VAL H CA 1
ATOM 1614 C C . VAL A 1 216 ? 15.232 -19.753 -8.259 1.00 26.06 211 VAL H C 1
ATOM 1615 O O . VAL A 1 216 ? 15.359 -18.679 -7.599 1.00 26.64 211 VAL H O 1
ATOM 1619 N N . PRO A 1 217 ? 16.207 -20.186 -9.057 1.00 28.65 212 PRO H N 1
ATOM 1620 C CA . PRO A 1 217 ? 17.397 -19.367 -9.214 1.00 28.71 212 PRO H CA 1
ATOM 1621 C C . PRO A 1 217 ? 17.097 -17.969 -9.796 1.00 31.52 212 PRO H C 1
ATOM 1622 O O . PRO A 1 217 ? 16.103 -17.757 -10.562 1.00 31.55 212 PRO H O 1
ATOM 1626 N N . ARG A 1 218 ? 17.900 -16.980 -9.412 1.00 32.95 213 ARG H N 1
ATOM 1627 C CA . ARG A 1 218 ? 17.691 -15.633 -9.927 1.00 37.38 213 ARG H CA 1
ATOM 1628 C C . ARG A 1 218 ? 18.108 -15.465 -11.394 1.00 39.73 213 ARG H C 1
AT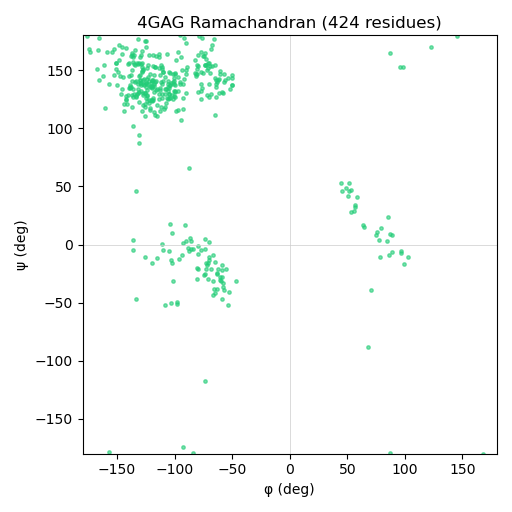OM 1629 O O . ARG A 1 218 ? 17.373 -14.787 -12.182 1.00 42.04 213 ARG H O 1
ATOM 1638 N N . ASN B 2 1 ? 4.398 -13.897 49.483 1.00 31.65 1 ASN L N 1
ATOM 1639 C CA . ASN B 2 1 ? 3.987 -15.252 48.989 1.00 30.31 1 ASN L CA 1
ATOM 1640 C C . ASN B 2 1 ? 5.313 -15.996 48.887 1.00 29.43 1 ASN L C 1
ATOM 1641 O O . ASN B 2 1 ? 6.385 -15.352 48.677 1.00 29.82 1 ASN L O 1
ATOM 1646 N N . ILE B 2 2 ? 5.265 -17.330 49.016 1.00 27.17 2 ILE L N 1
ATOM 1647 C CA . ILE B 2 2 ? 6.450 -18.165 48.821 1.00 24.65 2 ILE L CA 1
ATOM 1648 C C . ILE B 2 2 ? 7.153 -17.824 47.505 1.00 24.44 2 ILE L C 1
ATOM 1649 O O . ILE B 2 2 ? 6.497 -17.554 46.432 1.00 24.45 2 ILE L O 1
ATOM 1654 N N . VAL B 2 3 ? 8.484 -17.758 47.566 1.00 24.52 3 VAL L N 1
ATOM 1655 C CA . VAL B 2 3 ? 9.270 -17.649 46.330 1.00 24.68 3 VAL L CA 1
ATOM 1656 C C . VAL B 2 3 ? 10.373 -18.676 46.246 1.00 23.65 3 VAL L C 1
ATOM 1657 O O . VAL B 2 3 ? 10.939 -19.071 47.266 1.00 22.99 3 VAL L O 1
ATOM 1661 N N . LEU B 2 4 ? 10.657 -19.082 44.999 1.00 21.95 4 LEU L N 1
ATOM 1662 C CA . LEU B 2 4 ? 11.770 -19.933 44.741 1.00 19.29 4 LEU L CA 1
ATOM 1663 C C . LEU B 2 4 ? 12.857 -19.107 44.074 1.00 19.82 4 LEU L C 1
ATOM 1664 O O . LEU B 2 4 ? 12.620 -18.543 43.047 1.00 20.92 4 LEU L O 1
ATOM 1669 N N . THR B 2 5 ? 14.064 -19.131 44.653 1.00 19.39 5 THR L N 1
ATOM 1670 C CA . THR B 2 5 ? 15.218 -18.359 44.090 1.00 19.87 5 THR L CA 1
ATOM 1671 C C . THR B 2 5 ? 16.207 -19.302 43.488 1.00 18.82 5 THR L C 1
ATOM 1672 O O . THR B 2 5 ? 16.814 -20.112 44.245 1.00 20.69 5 THR L O 1
ATOM 1676 N N . GLN B 2 6 ? 16.436 -19.180 42.180 1.00 18.51 6 GLN L N 1
ATOM 1677 C CA . GLN B 2 6 ? 17.435 -20.025 41.539 1.00 20.06 6 GLN L CA 1
ATOM 1678 C C . GLN B 2 6 ? 18.676 -19.230 41.397 1.00 21.69 6 GLN L C 1
ATOM 1679 O O . GLN B 2 6 ? 18.592 -18.068 41.013 1.00 22.69 6 GLN L O 1
ATOM 1685 N N . SER B 2 7 ? 19.782 -19.940 41.495 1.00 20.15 7 SER L N 1
ATOM 1686 C CA . SER B 2 7 ? 21.122 -19.347 41.187 1.00 22.88 7 SER L CA 1
ATOM 1687 C C . SER B 2 7 ? 22.012 -20.448 40.642 1.00 23.22 7 SER L C 1
ATOM 1688 O O . SER B 2 7 ? 21.841 -21.602 40.978 1.00 24.64 7 SER L O 1
ATOM 1691 N N . PRO B 2 8 ? 22.950 -20.128 39.750 1.00 23.77 8 PRO L N 1
ATOM 1692 C CA . PRO B 2 8 ? 23.208 -18.794 39.224 1.00 23.18 8 PRO L CA 1
ATOM 1693 C C . PRO B 2 8 ? 22.167 -18.477 38.159 1.00 21.79 8 PRO L C 1
ATOM 1694 O O . PRO B 2 8 ? 21.358 -19.386 37.817 1.00 22.31 8 PRO L O 1
ATOM 1698 N N . VAL B 2 9 ? 22.214 -17.274 37.542 1.00 21.89 9 VAL L N 1
ATOM 1699 C CA . VAL B 2 9 ? 21.192 -16.996 36.502 1.00 21.41 9 VAL L CA 1
ATOM 1700 C C . VAL B 2 9 ? 21.506 -17.784 35.268 1.00 20.06 9 VAL L C 1
ATOM 1701 O O . VAL B 2 9 ? 20.607 -18.151 34.459 1.00 20.54 9 VAL L O 1
ATOM 1705 N N . SER B 2 10 ? 22.789 -18.125 35.088 1.00 19.84 10 SER L N 1
ATOM 1706 C CA . SER B 2 10 ? 23.182 -18.909 33.895 1.00 20.34 10 SER L CA 1
ATOM 1707 C C . SER B 2 10 ? 24.584 -19.400 34.168 1.00 22.44 10 SER L C 1
ATOM 1708 O O . SER B 2 10 ? 25.292 -18.877 35.071 1.00 22.61 10 SER L O 1
ATOM 1711 N N . LEU B 2 11 ? 25.028 -20.341 33.347 1.00 21.28 11 LEU L N 1
ATOM 1712 C CA . LEU B 2 11 ? 26.386 -20.867 33.494 1.00 22.07 11 LEU L CA 1
ATOM 1713 C C . LEU B 2 11 ? 26.763 -21.559 32.186 1.00 22.45 11 LEU L C 1
ATOM 1714 O O . LEU B 2 11 ? 25.902 -21.919 31.373 1.00 20.98 11 LEU L O 1
ATOM 1719 N N . ALA B 2 12 ? 28.080 -21.611 31.937 1.00 22.35 12 ALA L N 1
ATOM 1720 C CA . ALA B 2 12 ? 28.597 -22.212 30.694 1.00 22.38 12 ALA L CA 1
ATOM 1721 C C . ALA B 2 12 ? 29.563 -23.298 31.191 1.00 22.67 12 ALA L C 1
ATOM 1722 O O . ALA B 2 12 ? 30.421 -23.013 32.073 1.00 22.69 12 ALA L O 1
ATOM 1724 N N . VAL B 2 13 ? 29.396 -24.524 30.675 1.00 22.26 13 VAL L N 1
ATOM 1725 C CA . VAL B 2 13 ? 30.123 -25.695 31.207 1.00 23.51 13 VAL L CA 1
ATOM 1726 C C . VAL B 2 13 ? 30.653 -26.401 29.998 1.00 24.47 13 VAL L C 1
ATOM 1727 O O . VAL B 2 13 ? 29.967 -26.491 28.972 1.00 23.49 13 VAL L O 1
ATOM 1731 N N . SER B 2 14 ? 31.899 -26.920 30.077 1.00 26.36 14 SER L N 1
ATOM 1732 C CA . SER B 2 14 ? 32.400 -27.758 29.012 1.00 26.88 14 SER L CA 1
ATOM 1733 C C . SER B 2 14 ? 31.802 -29.175 28.968 1.00 25.66 14 SER L C 1
ATOM 1734 O O . SER B 2 14 ? 31.392 -29.744 30.003 1.00 25.42 14 SER L O 1
ATOM 1737 N N . LEU B 2 15 ? 31.804 -29.781 27.787 1.00 26.04 15 LEU L N 1
ATOM 1738 C CA . LEU B 2 15 ? 31.319 -31.160 27.712 1.00 27.82 15 LEU L CA 1
ATOM 1739 C C . LEU B 2 15 ? 32.123 -32.023 28.655 1.00 27.21 15 LEU L C 1
ATOM 1740 O O . LEU B 2 15 ? 33.344 -31.840 28.783 1.00 26.33 15 LEU L O 1
ATOM 1745 N N . GLY B 2 16 ? 31.447 -32.947 29.338 1.00 27.13 16 GLY L N 1
ATOM 1746 C CA . GLY B 2 16 ? 32.093 -33.867 30.285 1.00 27.74 16 GLY L CA 1
ATOM 1747 C C . GLY B 2 16 ? 32.228 -33.312 31.672 1.00 27.53 16 GLY L C 1
ATOM 1748 O O . GLY B 2 16 ? 32.649 -34.034 32.538 1.00 27.83 16 GLY L O 1
ATOM 1749 N N . GLN B 2 17 ? 31.945 -32.006 31.902 1.00 26.69 17 GLN L N 1
ATOM 1750 C CA . GLN B 2 17 ? 32.120 -31.386 33.201 1.00 26.18 17 GLN L CA 1
ATOM 1751 C C . GLN B 2 17 ? 30.824 -31.364 34.020 1.00 27.24 17 GLN L C 1
ATOM 1752 O O . GLN B 2 17 ? 29.782 -31.879 33.580 1.00 26.11 17 GLN L O 1
ATOM 1758 N N . ARG B 2 18 ? 30.894 -30.821 35.212 1.00 25.86 18 ARG L N 1
ATOM 1759 C CA . ARG B 2 18 ? 29.714 -30.870 36.074 1.00 27.99 18 ARG L CA 1
ATOM 1760 C C . ARG B 2 18 ? 29.027 -29.485 36.089 1.00 28.35 18 ARG L C 1
ATOM 1761 O O . ARG B 2 18 ? 29.691 -28.448 36.177 1.00 28.04 18 ARG L O 1
ATOM 1769 N N . ALA B 2 19 ? 27.693 -29.474 36.000 1.00 27.49 19 ALA L N 1
ATOM 1770 C CA . ALA B 2 19 ? 26.877 -28.247 36.227 1.00 26.65 19 ALA L CA 1
ATOM 1771 C C . ALA B 2 19 ? 26.110 -28.400 37.589 1.00 25.63 19 ALA L C 1
ATOM 1772 O O . ALA B 2 19 ? 25.465 -29.407 37.796 1.00 25.32 19 ALA L O 1
ATOM 1774 N N . THR B 2 20 ? 26.182 -27.404 38.479 1.00 25.35 20 THR L N 1
ATOM 1775 C CA . THR B 2 20 ? 25.388 -27.381 39.753 1.00 25.69 20 THR L CA 1
ATOM 1776 C C . THR B 2 20 ? 24.492 -26.140 39.780 1.00 24.77 20 THR L C 1
ATOM 1777 O O . THR B 2 20 ? 24.983 -25.033 39.566 1.00 26.49 20 THR L O 1
ATOM 1781 N N . ILE B 2 21 ? 23.192 -26.358 39.950 1.00 22.87 21 ILE L N 1
ATOM 1782 C CA . ILE B 2 21 ? 22.194 -25.281 39.950 1.00 23.14 21 ILE L CA 1
ATOM 1783 C C . ILE B 2 21 ? 21.477 -25.376 41.325 1.00 24.01 21 ILE L C 1
ATOM 1784 O O . ILE B 2 21 ? 21.139 -26.505 41.777 1.00 22.29 21 ILE L O 1
ATOM 1789 N N . SER B 2 22 ? 21.174 -24.210 41.913 1.00 19.91 22 SER L N 1
ATOM 1790 C CA A SER B 2 22 ? 20.584 -24.122 43.252 0.50 20.13 22 SER L CA 1
ATOM 1791 C CA B SER B 2 22 ? 20.542 -24.181 43.248 0.50 18.94 22 SER L CA 1
ATOM 1792 C C . SER B 2 22 ? 19.159 -23.566 43.176 1.00 19.53 22 SER L C 1
ATOM 1793 O O . SER B 2 22 ? 18.892 -22.740 42.333 1.00 19.98 22 SER L O 1
ATOM 1798 N N . CYS B 2 23 ? 18.303 -23.990 44.086 1.00 20.83 23 CYS L N 1
ATOM 1799 C CA . CYS B 2 23 ? 16.969 -23.482 44.230 1.00 18.99 23 CYS L CA 1
ATOM 1800 C C . CYS B 2 23 ? 16.727 -23.426 45.712 1.00 20.30 23 CYS L C 1
ATOM 1801 O O . CYS B 2 23 ? 16.781 -24.452 46.369 1.00 22.52 23 CYS L O 1
ATOM 1804 N N . ARG B 2 24 ? 16.428 -22.229 46.217 1.00 18.85 24 ARG L N 1
ATOM 1805 C CA . ARG B 2 24 ? 16.154 -22.031 47.604 1.00 21.38 24 ARG L CA 1
ATOM 1806 C C . ARG B 2 24 ? 14.714 -21.528 47.728 1.00 21.91 24 ARG L C 1
ATOM 1807 O O . ARG B 2 24 ? 14.352 -20.525 47.110 1.00 20.93 24 ARG L O 1
ATOM 1815 N N . ALA B 2 25 ? 13.956 -22.152 48.622 1.00 20.83 25 ALA L N 1
ATOM 1816 C CA . ALA B 2 25 ? 12.606 -21.708 48.890 1.00 21.55 25 ALA L CA 1
ATOM 1817 C C . ALA B 2 25 ? 12.561 -20.807 50.116 1.00 23.26 25 ALA L C 1
ATOM 1818 O O . ALA B 2 25 ? 13.321 -21.012 51.108 1.00 24.19 25 ALA L O 1
ATOM 1820 N N . SER B 2 26 ? 11.694 -19.798 50.096 1.00 22.94 26 SER L N 1
ATOM 1821 C CA . SER B 2 26 ? 11.585 -18.849 51.238 1.00 24.17 26 SER L CA 1
ATOM 1822 C C . SER B 2 26 ? 10.948 -19.496 52.474 1.00 26.92 26 SER L C 1
ATOM 1823 O O . SER B 2 26 ? 10.973 -18.924 53.591 1.00 26.78 26 SER L O 1
ATOM 1826 N N . GLU B 2 27 ? 10.297 -20.652 52.304 1.00 23.80 27 GLU L N 1
ATOM 1827 C CA . GLU B 2 27 ? 9.774 -21.399 53.437 1.00 24.58 27 GLU L CA 1
ATOM 1828 C C . GLU B 2 27 ? 9.727 -22.878 53.039 1.00 24.24 27 GLU L C 1
ATOM 1829 O O . GLU B 2 27 ? 9.870 -23.160 51.836 1.00 23.85 27 GLU L O 1
ATOM 1835 N N . SER B 2 28 A 9.508 -23.796 54.000 1.00 21.98 27 SER L N 1
ATOM 1836 C CA . SER B 2 28 A 9.610 -25.241 53.728 1.00 22.03 27 SER L CA 1
ATOM 1837 C C . SER B 2 28 A 8.554 -25.676 52.734 1.00 21.09 27 SER L C 1
ATOM 1838 O O . SER B 2 28 A 7.366 -25.264 52.852 1.00 20.67 27 SER L O 1
ATOM 1841 N N . VAL B 2 29 B 9.015 -26.498 51.767 1.00 20.14 27 VAL L N 1
ATOM 1842 C CA . VAL B 2 29 B 8.074 -27.141 50.828 1.00 19.97 27 VAL L CA 1
ATOM 1843 C C . VAL B 2 29 B 7.859 -28.574 51.148 1.00 21.83 27 VAL L C 1
ATOM 1844 O O . VAL B 2 29 B 7.385 -29.368 50.303 1.00 22.18 27 VAL L O 1
ATOM 1848 N N . ASP B 2 30 C 8.214 -28.973 52.370 1.00 21.64 27 ASP L N 1
ATO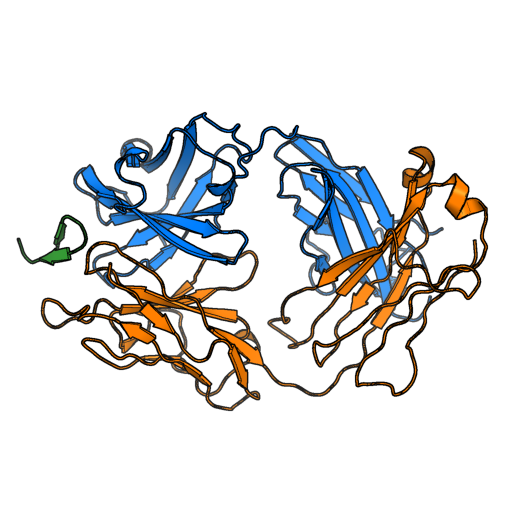M 1849 C CA . ASP B 2 30 C 8.061 -30.367 52.763 1.00 23.52 27 ASP L CA 1
ATOM 1850 C C . ASP B 2 30 C 6.653 -30.601 53.367 1.00 22.13 27 ASP L C 1
ATOM 1851 O O . ASP B 2 30 C 5.991 -29.682 53.944 1.00 23.33 27 ASP L O 1
ATOM 1856 N N . GLY B 2 31 D 6.218 -31.820 53.231 1.00 23.47 27 GLY L N 1
ATOM 1857 C CA . GLY B 2 31 D 4.989 -32.309 53.939 1.00 25.16 27 GLY L CA 1
ATOM 1858 C C . GLY B 2 31 D 5.043 -33.819 53.904 1.00 24.75 27 GLY L C 1
ATOM 1859 O O . GLY B 2 31 D 5.494 -34.416 52.915 1.00 24.25 27 GLY L O 1
ATOM 1860 N N . TYR B 2 32 ? 4.572 -34.499 54.967 1.00 25.46 28 TYR L N 1
ATOM 1861 C CA . TYR B 2 32 ? 4.520 -35.958 54.923 1.00 25.14 28 TYR L CA 1
ATOM 1862 C C . TYR B 2 32 ? 5.856 -36.597 54.620 1.00 26.21 28 TYR L C 1
ATOM 1863 O O . TYR B 2 32 ? 5.957 -37.695 54.047 1.00 24.94 28 TYR L O 1
ATOM 1872 N N . GLY B 2 33 ? 6.926 -35.910 55.009 1.00 28.39 29 GLY L N 1
ATOM 1873 C CA . GLY B 2 33 ? 8.254 -36.495 54.802 1.00 27.65 29 GLY L CA 1
ATOM 1874 C C . GLY B 2 33 ? 8.715 -36.421 53.356 1.00 29.77 29 GLY L C 1
ATOM 1875 O O . GLY B 2 33 ? 9.651 -37.122 52.958 1.00 32.05 29 GLY L O 1
ATOM 1876 N N . ASN B 2 34 ? 7.984 -35.659 52.525 1.00 25.54 30 ASN L N 1
ATOM 1877 C CA . ASN B 2 34 ? 8.359 -35.520 51.086 1.00 22.10 30 ASN L CA 1
ATOM 1878 C C . ASN B 2 34 ? 8.821 -34.061 50.922 1.00 21.30 30 ASN L C 1
ATOM 1879 O O . ASN B 2 34 ? 8.323 -33.203 51.615 1.00 22.42 30 ASN L O 1
ATOM 1884 N N . SER B 2 35 ? 9.685 -33.750 49.928 1.00 20.73 31 SER L N 1
ATOM 1885 C CA . SER B 2 35 ? 9.953 -32.344 49.594 1.00 21.06 31 SER L CA 1
ATOM 1886 C C . SER B 2 35 ? 9.256 -32.162 48.226 1.00 19.31 31 SER L C 1
ATOM 1887 O O . SER B 2 35 ? 9.643 -32.852 47.277 1.00 18.98 31 SER L O 1
ATOM 1890 N N . PHE B 2 36 ? 8.248 -31.298 48.179 1.00 18.61 32 PHE L N 1
ATOM 1891 C CA . PHE B 2 36 ? 7.449 -31.169 46.927 1.00 17.70 32 PHE L CA 1
ATOM 1892 C C . PHE B 2 36 ? 8.164 -30.135 46.056 1.00 17.88 32 PHE L C 1
ATOM 1893 O O . PHE B 2 36 ? 7.678 -28.979 45.845 1.00 16.56 32 PHE L O 1
ATOM 1901 N N . LEU B 2 37 ? 9.353 -30.531 45.641 1.00 16.93 33 LEU L N 1
ATOM 1902 C CA . LEU B 2 37 ? 10.236 -29.667 44.866 1.00 16.46 33 LEU L CA 1
ATOM 1903 C C . LEU B 2 37 ? 10.673 -30.486 43.688 1.00 16.72 33 LEU L C 1
ATOM 1904 O O . LEU B 2 37 ? 11.277 -31.549 43.858 1.00 17.87 33 LEU L O 1
ATOM 1909 N N . HIS B 2 38 ? 10.412 -29.983 42.464 1.00 14.79 34 HIS L N 1
ATOM 1910 C CA . HIS B 2 38 ? 10.710 -30.747 41.239 1.00 14.96 34 HIS L CA 1
ATOM 1911 C C . HIS B 2 38 ? 11.518 -29.924 40.295 1.00 17.60 34 HIS L C 1
ATOM 1912 O O . HIS B 2 38 ? 11.447 -28.674 40.341 1.00 17.14 34 HIS L O 1
ATOM 1919 N N . TRP B 2 39 ? 12.259 -30.590 39.421 1.00 16.90 35 TRP L N 1
ATOM 1920 C CA . TRP B 2 39 ? 13.129 -29.844 38.455 1.00 16.70 35 TRP L CA 1
ATOM 1921 C C . TRP B 2 39 ? 12.702 -30.158 37.040 1.00 18.52 35 TRP L C 1
ATOM 1922 O O . TRP B 2 39 ? 12.452 -31.352 36.747 1.00 17.82 35 TRP L O 1
ATOM 1933 N N . PHE B 2 40 ? 12.716 -29.137 36.128 1.00 15.71 36 PHE L N 1
ATOM 1934 C CA . PHE B 2 40 ? 12.290 -29.293 34.729 1.00 16.00 36 PHE L CA 1
ATOM 1935 C C . PHE B 2 40 ? 13.365 -28.775 33.870 1.00 17.84 36 PHE L C 1
ATOM 1936 O O . PHE B 2 40 ? 14.080 -27.828 34.275 1.00 16.56 36 PHE L O 1
ATOM 1944 N N . GLN B 2 41 ? 13.427 -29.319 32.652 1.00 15.95 37 GLN L N 1
ATOM 1945 C CA . GLN B 2 41 ? 14.280 -28.769 31.610 1.00 17.47 37 GLN L CA 1
ATOM 1946 C C . GLN B 2 41 ? 13.364 -28.189 30.562 1.00 17.86 37 GLN L C 1
ATOM 1947 O O . GLN B 2 41 ? 12.364 -28.800 30.219 1.00 18.05 37 GLN L O 1
ATOM 1953 N N . GLN B 2 42 ? 13.703 -27.023 29.995 1.00 16.08 38 GLN L N 1
ATOM 1954 C CA . GLN B 2 42 ? 12.885 -26.535 28.911 1.00 16.88 38 GLN L CA 1
ATOM 1955 C C . GLN B 2 42 ? 13.718 -25.922 27.797 1.00 18.23 38 GLN L C 1
ATOM 1956 O O . GLN B 2 42 ? 14.648 -25.142 28.015 1.00 18.34 38 GLN L O 1
ATOM 1962 N N . LYS B 2 43 ? 13.364 -26.287 26.569 1.00 21.14 39 LYS L N 1
ATOM 1963 C CA . LYS B 2 43 ? 14.059 -25.709 25.412 1.00 23.25 39 LYS L CA 1
ATOM 1964 C C . LYS B 2 43 ? 13.069 -24.944 24.557 1.00 25.65 39 LYS L C 1
ATOM 1965 O O . LYS B 2 43 ? 11.876 -25.215 24.624 1.00 25.47 39 LYS L O 1
ATOM 1971 N N . PRO B 2 44 ? 13.568 -24.072 23.654 1.00 26.08 40 PRO L N 1
ATOM 1972 C CA . PRO B 2 44 ? 12.611 -23.221 22.893 1.00 26.34 40 PRO L CA 1
ATOM 1973 C C . PRO B 2 44 ? 11.707 -24.096 22.075 1.00 25.78 40 PRO L C 1
ATOM 1974 O O . PRO B 2 44 ? 12.150 -25.104 21.516 1.00 25.27 40 PRO L O 1
ATOM 1978 N N . GLY B 2 45 ? 10.446 -23.677 21.998 1.00 24.32 41 GLY L N 1
ATOM 1979 C CA . GLY B 2 45 ? 9.462 -24.360 21.170 1.00 27.60 41 GLY L CA 1
ATOM 1980 C C . GLY B 2 45 ? 8.967 -25.687 21.755 1.00 27.04 41 GLY L C 1
ATOM 1981 O O . GLY B 2 45 ? 8.240 -26.451 21.093 1.00 26.96 41 GLY L O 1
ATOM 1982 N N . GLN B 2 46 ? 9.350 -25.976 22.997 1.00 24.84 42 GLN L N 1
ATOM 1983 C CA . GLN B 2 46 ? 8.956 -27.251 23.625 1.00 23.58 42 GLN L CA 1
ATOM 1984 C C . GLN B 2 46 ? 8.406 -26.988 25.016 1.00 22.66 42 GLN L C 1
ATOM 1985 O O . GLN B 2 46 ? 8.769 -25.976 25.623 1.00 22.31 42 GLN L O 1
ATOM 1991 N N . PRO B 2 47 ? 7.547 -27.891 25.536 1.00 20.09 43 PRO L N 1
ATOM 1992 C CA . PRO B 2 47 ? 7.099 -27.703 26.943 1.00 19.85 43 PRO L CA 1
ATOM 1993 C C . PRO B 2 47 ? 8.193 -28.091 27.928 1.00 16.33 43 PRO L C 1
ATOM 1994 O O . PRO B 2 47 ? 9.146 -28.786 27.541 1.00 18.65 43 PRO L O 1
ATOM 1998 N N . PRO B 2 48 ? 8.100 -27.660 29.193 1.00 17.05 44 PRO L N 1
ATOM 1999 C CA . PRO B 2 48 ? 9.013 -28.203 30.220 1.00 17.38 44 PRO L CA 1
ATOM 2000 C C . PRO B 2 48 ? 8.916 -29.737 30.304 1.00 16.05 44 PRO L C 1
ATOM 2001 O O . PRO B 2 48 ? 7.825 -30.314 30.062 1.00 16.40 44 PRO L O 1
ATOM 2005 N N . LYS B 2 49 ? 10.061 -30.352 30.502 1.00 14.22 45 LYS L N 1
ATOM 2006 C CA . LYS B 2 49 ? 10.193 -31.801 30.705 1.00 18.07 45 LYS L CA 1
ATOM 2007 C C . LYS B 2 49 ? 10.602 -32.094 32.130 1.00 16.29 45 LYS L C 1
ATOM 2008 O O . LYS B 2 49 ? 11.610 -31.533 32.637 1.00 16.55 45 LYS L O 1
ATOM 2014 N N . LEU B 2 50 ? 9.846 -32.950 32.836 1.00 14.62 46 LEU L N 1
ATOM 2015 C CA . LEU B 2 50 ? 10.167 -33.266 34.241 1.00 14.98 46 LEU L CA 1
ATOM 2016 C C . LEU B 2 50 ? 11.480 -34.115 34.297 1.00 17.67 46 LEU L C 1
ATOM 2017 O O . LEU B 2 50 ? 11.570 -35.181 33.648 1.00 18.37 46 LEU L O 1
ATOM 2022 N N . LEU B 2 51 ? 12.427 -33.656 35.085 1.00 15.90 47 LEU L N 1
ATOM 2023 C CA . LEU B 2 51 ? 13.738 -34.399 35.278 1.00 16.65 47 LEU L CA 1
ATOM 2024 C C . LEU B 2 51 ? 13.771 -35.136 36.618 1.00 17.49 47 LEU L C 1
ATOM 2025 O O . LEU B 2 51 ? 14.050 -36.347 36.677 1.00 16.66 47 LEU L O 1
ATOM 2030 N N . ILE B 2 52 ? 13.446 -34.409 37.670 1.00 17.02 48 ILE L N 1
ATOM 2031 C CA . ILE B 2 52 ? 13.592 -34.871 39.050 1.00 16.92 48 ILE L CA 1
ATOM 2032 C C . ILE B 2 52 ? 12.295 -34.552 39.779 1.00 16.49 48 ILE L C 1
ATOM 2033 O O . ILE B 2 52 ? 11.824 -33.376 39.776 1.00 17.41 48 ILE L O 1
ATOM 2038 N N . TYR B 2 53 ? 11.742 -35.550 40.451 1.00 17.46 49 TYR L N 1
ATOM 2039 C CA . TYR B 2 53 ? 10.578 -35.297 41.256 1.00 17.08 49 TYR L CA 1
ATOM 2040 C C . TYR B 2 53 ? 10.839 -35.557 42.758 1.00 16.96 49 TYR L C 1
ATOM 2041 O O . TYR B 2 53 ? 11.715 -36.349 43.162 1.00 18.77 49 TYR L O 1
ATOM 2050 N N . LEU B 2 54 ? 10.085 -34.858 43.581 1.00 15.21 50 LEU L N 1
ATOM 2051 C CA . LEU B 2 54 ? 10.236 -34.922 45.057 1.00 17.17 50 LEU L CA 1
ATOM 2052 C C . LEU B 2 54 ? 11.702 -34.860 45.460 1.00 17.98 50 LEU L C 1
ATOM 2053 O O . LEU B 2 54 ? 12.198 -35.706 46.278 1.00 18.71 50 LEU L O 1
ATOM 2058 N N . ALA B 2 55 ? 12.358 -33.822 44.948 1.00 18.17 51 ALA L N 1
ATOM 2059 C CA . ALA B 2 55 ? 13.745 -33.395 45.246 1.00 17.29 51 ALA L CA 1
ATOM 2060 C C . ALA B 2 55 ? 14.861 -34.305 44.720 1.00 17.01 51 ALA L C 1
ATOM 2061 O O . ALA B 2 55 ? 15.906 -33.794 44.277 1.00 17.79 51 ALA L O 1
ATOM 2063 N N . SER B 2 56 ? 14.663 -35.631 44.783 1.00 18.26 52 SER L N 1
ATOM 2064 C CA . SER B 2 56 ? 15.839 -36.495 44.550 1.00 21.34 52 SER L CA 1
ATOM 2065 C C . SER B 2 56 ? 15.562 -37.689 43.642 1.00 21.88 52 SER L C 1
ATOM 2066 O O . SER B 2 56 ? 16.442 -38.528 43.434 1.00 22.45 52 SER L O 1
ATOM 2069 N N . ASN B 2 57 ? 14.359 -37.816 43.075 1.00 20.01 53 ASN L N 1
ATOM 2070 C CA . ASN B 2 57 ? 13.987 -39.036 42.291 1.00 21.11 53 ASN L CA 1
ATOM 2071 C C . ASN B 2 57 ? 14.068 -38.772 40.832 1.00 22.45 53 ASN L C 1
ATOM 2072 O O . ASN B 2 57 ? 13.521 -37.784 40.352 1.00 19.21 53 ASN L O 1
ATOM 2077 N N . LEU B 2 58 ? 14.780 -39.625 40.085 1.00 21.45 54 LEU L N 1
ATOM 2078 C CA . LEU B 2 58 ? 14.781 -39.415 38.624 1.00 22.60 54 LEU L CA 1
ATOM 2079 C C . LEU B 2 58 ? 13.520 -39.860 37.966 1.00 21.09 54 LEU L C 1
ATOM 2080 O O . LEU B 2 58 ? 13.071 -41.000 38.198 1.00 21.08 54 LEU L O 1
ATOM 2085 N N . ASN B 2 59 ? 12.972 -39.028 37.059 1.00 19.13 55 ASN L N 1
ATOM 2086 C CA . ASN B 2 59 ? 11.810 -39.489 36.311 1.00 19.40 55 ASN L CA 1
ATOM 2087 C C . ASN B 2 59 ? 12.228 -40.548 35.271 1.00 19.41 55 ASN L C 1
ATOM 2088 O O . ASN B 2 59 ? 13.383 -40.607 34.890 1.00 19.88 55 ASN L O 1
ATOM 2093 N N . SER B 2 60 ? 11.310 -41.428 34.879 1.00 21.89 56 SER L N 1
ATOM 2094 C CA . SER B 2 60 ? 11.603 -42.473 33.876 1.00 22.97 56 SER L CA 1
ATOM 2095 C C . SER B 2 60 ? 11.999 -41.797 32.542 1.00 23.46 56 SER L C 1
ATOM 2096 O O . SER B 2 60 ? 11.394 -40.784 32.160 1.00 25.59 56 SER L O 1
ATOM 2099 N N . GLY B 2 61 ? 13.091 -42.220 31.954 1.00 24.17 57 GLY L N 1
ATOM 2100 C CA . GLY B 2 61 ? 13.496 -41.604 30.686 1.00 25.94 57 GLY L CA 1
ATOM 2101 C C . GLY B 2 61 ? 14.534 -40.487 30.872 1.00 26.06 57 GLY L C 1
ATOM 2102 O O . GLY B 2 61 ? 15.139 -40.022 29.926 1.00 28.56 57 GLY L O 1
ATOM 2103 N N . VAL B 2 62 ? 14.825 -40.155 32.085 1.00 22.69 58 VAL L N 1
ATOM 2104 C CA . VAL B 2 62 ? 15.882 -39.187 32.339 1.00 23.69 58 VAL L CA 1
ATOM 2105 C C . VAL B 2 62 ? 17.150 -39.981 32.731 1.00 24.92 58 VAL L C 1
ATOM 2106 O O . VAL B 2 62 ? 17.116 -40.794 33.653 1.00 25.51 58 VAL L O 1
ATOM 2110 N N . PRO B 2 63 ? 18.279 -39.650 32.121 1.00 27.36 59 PRO L N 1
ATOM 2111 C CA . PRO B 2 63 ? 19.561 -40.365 32.466 1.00 26.23 59 PRO L CA 1
ATOM 2112 C C . PRO B 2 63 ? 20.196 -40.032 33.772 1.00 28.34 59 PRO L C 1
ATOM 2113 O O . PRO B 2 63 ? 19.984 -38.938 34.317 1.00 24.25 59 PRO L O 1
ATOM 2117 N N . ALA B 2 64 ? 20.997 -40.980 34.336 1.00 26.50 60 ALA L N 1
ATOM 2118 C CA . ALA B 2 64 ? 21.535 -40.742 35.689 1.00 26.20 60 ALA L CA 1
ATOM 2119 C C . ALA B 2 64 ? 22.621 -39.731 35.712 1.00 24.24 60 ALA L C 1
ATOM 2120 O O . ALA B 2 64 ? 23.169 -39.494 36.759 1.00 26.39 60 ALA L O 1
ATOM 2122 N N . ARG B 2 65 ? 22.920 -39.095 34.577 1.00 24.63 61 ARG L N 1
ATOM 2123 C CA . ARG B 2 65 ? 23.765 -37.851 34.613 1.00 24.47 61 ARG L CA 1
ATOM 2124 C C . ARG B 2 65 ? 23.048 -36.742 35.425 1.00 23.09 61 ARG L C 1
ATOM 2125 O O . ARG B 2 65 ? 23.728 -35.847 35.962 1.00 22.70 61 ARG L O 1
ATOM 2133 N N . PHE B 2 66 ? 21.697 -36.861 35.569 1.00 21.50 62 PHE L N 1
ATOM 2134 C CA . PHE B 2 66 ? 20.934 -35.857 36.396 1.00 21.44 62 PHE L CA 1
ATOM 2135 C C . PHE B 2 66 ? 20.730 -36.364 37.834 1.00 21.47 62 PHE L C 1
ATOM 2136 O O . PHE B 2 66 ? 20.449 -37.574 38.030 1.00 22.98 62 PHE L O 1
ATOM 2144 N N . SER B 2 67 ? 20.857 -35.509 38.818 1.00 22.28 63 SER L N 1
ATOM 2145 C CA . SER B 2 67 ? 20.505 -35.921 40.202 1.00 22.62 63 SER L CA 1
ATOM 2146 C C . SER B 2 67 ? 20.054 -34.640 40.920 1.00 23.66 63 SER L C 1
ATOM 2147 O O . SER B 2 67 ? 20.453 -33.521 40.556 1.00 22.44 63 SER L O 1
ATOM 2150 N N . GLY B 2 68 ? 19.254 -34.788 41.963 1.00 22.17 64 GLY L N 1
ATOM 2151 C CA . GLY B 2 68 ? 18.871 -33.665 42.769 1.00 22.31 64 GLY L CA 1
ATOM 2152 C C . GLY B 2 68 ? 19.062 -34.047 44.212 1.00 23.10 64 GLY L C 1
ATOM 2153 O O . GLY B 2 68 ? 19.002 -35.292 44.569 1.00 20.47 64 GLY L O 1
ATOM 2154 N N . SER B 2 69 ? 19.233 -33.048 45.059 1.00 22.78 65 SER L N 1
ATOM 2155 C CA . SER B 2 69 ? 19.244 -33.321 46.509 1.00 23.74 65 SER L CA 1
ATOM 2156 C C . SER B 2 69 ? 18.687 -32.120 47.219 1.00 25.51 65 SER L C 1
ATOM 2157 O O . SER B 2 69 ? 18.458 -31.067 46.579 1.00 22.21 65 SER L O 1
ATOM 2160 N N . GLY B 2 70 ? 18.461 -32.272 48.548 1.00 23.55 66 GLY L N 1
ATOM 2161 C CA . GLY B 2 70 ? 17.992 -31.159 49.391 1.00 22.53 66 GLY L CA 1
ATOM 2162 C C . GLY B 2 70 ? 16.708 -31.544 50.069 1.00 24.72 66 GLY L C 1
ATOM 2163 O O . GLY B 2 70 ? 16.119 -32.589 49.714 1.00 24.42 66 GLY L O 1
ATOM 2164 N N . SER B 2 71 ? 16.290 -30.695 51.028 1.00 24.31 67 SER L N 1
ATOM 2165 C CA . SER B 2 71 ? 14.994 -30.814 51.689 1.00 24.49 67 SER L CA 1
ATOM 2166 C C . SER B 2 71 ? 14.714 -29.457 52.250 1.00 24.73 67 SER L C 1
ATOM 2167 O O . SER B 2 71 ? 15.633 -28.587 52.303 1.00 24.86 67 SER L O 1
ATOM 2170 N N . ARG B 2 72 ? 13.437 -29.254 52.648 1.00 23.89 68 ARG L N 1
ATOM 2171 C CA . ARG B 2 72 ? 12.936 -28.111 53.396 1.00 26.27 68 ARG L CA 1
ATOM 2172 C C . ARG B 2 72 ? 13.026 -26.900 52.504 1.00 24.35 68 ARG L C 1
ATOM 2173 O O . ARG B 2 72 ? 12.098 -26.569 51.779 1.00 23.75 68 ARG L O 1
ATOM 2181 N N . THR B 2 73 ? 14.162 -26.228 52.525 1.00 23.80 69 THR L N 1
ATOM 2182 C CA . THR B 2 73 ? 14.242 -24.945 51.754 1.00 25.15 69 THR L CA 1
ATOM 2183 C C . THR B 2 73 ? 15.419 -24.894 50.751 1.00 26.30 69 THR L C 1
ATOM 2184 O O . THR B 2 73 ? 15.508 -23.936 49.956 1.00 27.47 69 THR L O 1
ATOM 2188 N N . ASP B 2 74 ? 16.359 -25.830 50.796 1.00 23.17 70 ASP L N 1
ATOM 2189 C CA . ASP B 2 74 ? 17.572 -25.705 49.961 1.00 23.77 70 ASP L CA 1
ATOM 2190 C C . ASP B 2 74 ? 17.752 -26.904 49.107 1.00 21.73 70 ASP L C 1
ATOM 2191 O O . ASP B 2 74 ? 17.777 -28.035 49.631 1.00 24.30 70 ASP L O 1
ATOM 2196 N N . PHE B 2 75 ? 17.881 -26.698 47.790 1.00 19.71 71 PHE L N 1
ATOM 2197 C CA . PHE B 2 75 ? 17.882 -27.799 46.847 1.00 19.67 71 PHE L CA 1
ATOM 2198 C C . PHE B 2 75 ? 18.888 -27.563 45.774 1.00 19.45 71 PHE L C 1
ATOM 2199 O O . PHE B 2 75 ? 19.241 -26.404 45.546 1.00 20.86 71 PHE L O 1
ATOM 2207 N N . THR B 2 76 ? 19.381 -28.640 45.147 1.00 18.75 72 THR L N 1
ATOM 2208 C CA A THR B 2 76 ? 20.369 -28.552 44.111 0.50 19.17 72 THR L CA 1
ATOM 2209 C CA B THR B 2 76 ? 20.291 -28.482 44.024 0.50 19.61 72 THR L CA 1
ATOM 2210 C C . THR B 2 76 ? 20.021 -29.538 43.003 1.00 19.67 72 THR L C 1
ATOM 2211 O O . THR B 2 76 ? 19.522 -30.631 43.314 1.00 22.31 72 THR L O 1
ATOM 2218 N N . LEU B 2 77 ? 20.324 -29.194 41.748 1.00 17.89 73 LEU L N 1
ATOM 2219 C CA . LEU B 2 77 ? 20.249 -30.091 40.638 1.00 18.88 73 LEU L CA 1
ATOM 2220 C C . LEU B 2 77 ? 21.691 -30.135 40.089 1.00 20.57 73 LEU L C 1
ATOM 2221 O O . LEU B 2 77 ? 22.357 -29.108 39.989 1.00 19.80 73 LEU L O 1
ATOM 2226 N N . THR B 2 78 ? 22.156 -31.361 39.756 1.00 20.49 74 THR L N 1
ATOM 2227 C CA . THR B 2 78 ? 23.504 -31.526 39.239 1.00 20.86 74 THR L CA 1
ATOM 2228 C C . THR B 2 78 ? 23.419 -32.283 37.971 1.00 21.24 74 THR L C 1
ATOM 2229 O O . THR B 2 78 ? 22.654 -33.227 37.896 1.00 21.44 74 THR L O 1
ATOM 2233 N N . ILE B 2 79 ? 24.180 -31.895 36.973 1.00 18.78 75 ILE L N 1
ATOM 2234 C CA . ILE B 2 79 ? 24.213 -32.631 35.739 1.00 20.46 75 ILE L CA 1
ATOM 2235 C C . ILE B 2 79 ? 25.705 -32.976 35.618 1.00 21.84 75 ILE L C 1
ATOM 2236 O O . ILE B 2 79 ? 26.568 -32.087 35.557 1.00 21.26 75 ILE L O 1
ATOM 2241 N N . ASP B 2 80 ? 26.003 -34.273 35.534 1.00 25.06 76 ASP L N 1
ATOM 2242 C CA . ASP B 2 80 ? 27.445 -34.658 35.506 1.00 25.50 76 ASP L CA 1
ATOM 2243 C C . ASP B 2 80 ? 27.547 -36.067 34.931 1.00 24.84 76 ASP L C 1
ATOM 2244 O O . ASP B 2 80 ? 26.973 -37.038 35.472 1.00 24.78 76 ASP L O 1
ATOM 2249 N N . PRO B 2 81 ? 28.215 -36.207 33.792 1.00 24.60 77 PRO L N 1
ATOM 2250 C CA . PRO B 2 81 ? 28.841 -35.239 32.876 1.00 25.21 77 PRO L CA 1
ATOM 2251 C C . PRO B 2 81 ? 27.819 -34.532 32.020 1.00 25.51 77 PRO L C 1
ATOM 2252 O O . PRO B 2 81 ? 26.890 -35.151 31.472 1.00 24.87 77 PRO L O 1
ATOM 2256 N N . VAL B 2 82 ? 28.020 -33.226 31.854 1.00 23.43 78 VAL L N 1
ATOM 2257 C CA . VAL B 2 82 ? 27.222 -32.517 30.836 1.00 22.52 78 VAL L CA 1
ATOM 2258 C C . VAL B 2 82 ? 27.412 -32.981 29.386 1.00 22.45 78 VAL L C 1
ATOM 2259 O O . VAL B 2 82 ? 28.577 -33.277 28.948 1.00 22.46 78 VAL L O 1
ATOM 2263 N N . GLU B 2 83 ? 26.294 -33.013 28.619 1.00 20.31 79 GLU L N 1
ATOM 2264 C CA . GLU B 2 83 ? 26.289 -33.292 27.187 1.00 19.53 79 GLU L CA 1
ATOM 2265 C C . GLU B 2 83 ? 25.666 -32.190 26.361 1.00 20.24 79 GLU L C 1
ATOM 2266 O O . GLU B 2 83 ? 24.994 -31.310 26.925 1.00 21.33 79 GLU L O 1
ATOM 2272 N N . ALA B 2 84 ? 25.912 -32.184 25.061 1.00 20.80 80 ALA L N 1
ATOM 2273 C CA . ALA B 2 84 ? 25.457 -31.055 24.199 1.00 21.19 80 ALA L CA 1
ATOM 2274 C C . ALA B 2 84 ? 23.921 -30.876 24.299 1.00 20.64 80 ALA L C 1
ATOM 2275 O O . ALA B 2 84 ? 23.430 -29.720 24.284 1.00 20.99 80 ALA L O 1
ATOM 2277 N N . ASP B 2 85 ? 23.177 -31.993 24.415 1.00 20.89 81 ASP L N 1
ATOM 2278 C CA . ASP B 2 85 ? 21.695 -31.943 24.481 1.00 21.84 81 ASP L CA 1
ATOM 2279 C C . ASP B 2 85 ? 21.200 -31.268 25.753 1.00 20.52 81 ASP L C 1
ATOM 2280 O O . ASP B 2 85 ? 19.992 -30.989 25.851 1.00 20.80 81 ASP L O 1
ATOM 2285 N N . ASP B 2 86 ? 22.094 -30.986 26.700 1.00 20.08 82 ASP L N 1
ATOM 2286 C CA . ASP B 2 86 ? 21.697 -30.371 27.996 1.00 19.47 82 ASP L CA 1
ATOM 2287 C C . ASP B 2 86 ? 21.585 -28.818 27.897 1.00 20.39 82 ASP L C 1
ATOM 2288 O O . ASP B 2 86 ? 21.199 -28.141 28.874 1.00 21.29 82 ASP L O 1
ATOM 2293 N N . ALA B 2 87 ? 21.924 -28.244 26.738 1.00 20.92 83 ALA L N 1
ATOM 2294 C CA . ALA B 2 87 ? 21.747 -26.753 26.535 1.00 19.12 83 ALA L CA 1
ATOM 2295 C C . ALA B 2 87 ? 20.216 -26.451 26.585 1.00 18.14 83 ALA L C 1
ATOM 2296 O O . ALA B 2 87 ? 19.444 -26.950 25.745 1.00 19.29 83 ALA L O 1
ATOM 2298 N N . ALA B 2 88 ? 19.796 -25.752 27.629 1.00 18.23 84 ALA L N 1
ATOM 2299 C CA . ALA B 2 88 ? 18.390 -25.514 27.944 1.00 18.98 84 ALA L CA 1
ATOM 2300 C C . ALA B 2 88 ? 18.314 -24.592 29.168 1.00 19.35 84 ALA L C 1
ATOM 2301 O O . ALA B 2 88 ? 19.342 -24.269 29.800 1.00 17.28 84 ALA L O 1
ATOM 2303 N N . THR B 2 89 ? 17.069 -24.266 29.580 1.00 17.85 85 THR L N 1
ATOM 2304 C CA . THR B 2 89 ? 16.853 -23.530 30.796 1.00 18.27 85 THR L CA 1
ATOM 2305 C C . THR B 2 89 ? 16.217 -24.535 31.771 1.00 16.92 85 THR L C 1
ATOM 2306 O O . THR B 2 89 ? 15.418 -25.362 31.344 1.00 18.53 85 THR L O 1
ATOM 2310 N N . TYR B 2 90 ? 16.628 -24.444 33.023 1.00 16.50 86 TYR L N 1
ATOM 2311 C CA . TYR B 2 90 ? 16.219 -25.456 34.017 1.00 15.51 86 TYR L CA 1
ATOM 2312 C C . TYR B 2 90 ? 15.408 -24.632 35.032 1.00 16.23 86 TYR L C 1
ATOM 2313 O O . TYR B 2 90 ? 15.859 -23.579 35.500 1.00 18.44 86 TYR L O 1
ATOM 2322 N N . TYR B 2 91 ? 14.315 -25.221 35.503 1.00 16.78 87 TYR L N 1
ATOM 2323 C CA . TYR B 2 91 ? 13.465 -24.579 36.488 1.00 14.52 87 TYR L CA 1
ATOM 2324 C C . TYR B 2 91 ? 13.152 -25.467 37.644 1.00 14.76 87 TYR L C 1
ATOM 2325 O O . TYR B 2 91 ? 12.901 -26.680 37.440 1.00 17.30 87 TYR L O 1
ATOM 2334 N N . CYS B 2 92 ? 13.114 -24.912 38.853 1.00 14.16 88 CYS L N 1
ATOM 2335 C CA . CYS B 2 92 ? 12.483 -25.643 39.955 1.00 15.53 88 CYS L CA 1
ATOM 2336 C C . CYS B 2 92 ? 11.054 -25.242 40.117 1.00 16.55 88 CYS L C 1
ATOM 2337 O O . CYS B 2 92 ? 10.605 -24.197 39.554 1.00 17.24 88 CYS L O 1
ATOM 2340 N N . GLN B 2 93 ? 10.262 -26.092 40.808 1.00 15.42 89 GLN L N 1
ATOM 2341 C CA . GLN B 2 93 ? 8.827 -25.884 40.915 1.00 15.06 89 GLN L CA 1
ATOM 2342 C C . GLN B 2 93 ? 8.425 -26.485 42.247 1.00 15.86 89 GLN L C 1
ATOM 2343 O O . GLN B 2 93 ? 8.849 -27.619 42.569 1.00 15.86 89 GLN L O 1
ATOM 2349 N N . GLN B 2 94 ? 7.563 -25.788 42.997 1.00 16.46 90 GLN L N 1
ATOM 2350 C CA . GLN B 2 94 ? 7.086 -26.382 44.250 1.00 15.95 90 GLN L CA 1
ATOM 2351 C C . GLN B 2 94 ? 5.567 -26.403 44.230 1.00 16.01 90 GLN L C 1
ATOM 2352 O O . GLN B 2 94 ? 4.911 -25.482 43.758 1.00 15.79 90 GLN L O 1
ATOM 2358 N N . ASN B 2 95 ? 5.027 -27.512 44.717 1.00 14.76 91 ASN L N 1
ATOM 2359 C CA . ASN B 2 95 ? 3.570 -27.760 44.672 1.00 14.72 91 ASN L CA 1
ATOM 2360 C C . ASN B 2 95 ? 3.045 -28.241 45.971 1.00 16.32 91 ASN L C 1
ATOM 2361 O O . ASN B 2 95 ? 2.201 -29.144 45.993 1.00 16.87 91 ASN L O 1
ATOM 2366 N N . ASN B 2 96 ? 3.449 -27.570 47.067 1.00 16.50 92 ASN L N 1
ATOM 2367 C CA . ASN B 2 96 ? 2.828 -27.926 48.378 1.00 18.55 92 ASN L CA 1
ATOM 2368 C C . ASN B 2 96 ? 2.447 -26.681 49.213 1.00 20.20 92 ASN L C 1
ATOM 2369 O O . ASN B 2 96 ? 1.823 -26.800 50.277 1.00 20.12 92 ASN L O 1
ATOM 2374 N N . VAL B 2 97 ? 2.795 -25.492 48.720 1.00 18.68 93 VAL L N 1
ATOM 2375 C CA . VAL B 2 97 ? 2.474 -24.296 49.516 1.00 20.52 93 VAL L CA 1
ATOM 2376 C C . VAL B 2 97 ? 1.727 -23.365 48.561 1.00 19.50 93 VAL L C 1
ATOM 2377 O O . VAL B 2 97 ? 2.159 -23.139 47.416 1.00 17.96 93 VAL L O 1
ATOM 2381 N N . ASP B 2 98 ? 0.560 -22.884 49.005 1.00 20.37 94 ASP L N 1
ATOM 2382 C CA . ASP B 2 98 ? -0.163 -21.933 48.208 1.00 19.87 94 ASP L CA 1
ATOM 2383 C C . ASP B 2 98 ? 0.516 -20.547 48.200 1.00 20.60 94 ASP L C 1
ATOM 2384 O O . ASP B 2 98 ? 0.836 -20.053 49.300 1.00 21.45 94 ASP L O 1
ATOM 2389 N N . PRO B 2 99 ? 0.777 -19.940 47.033 1.00 18.99 95 PRO L N 1
ATOM 2390 C CA . PRO B 2 99 ? 0.521 -20.475 45.657 1.00 18.79 95 PRO L CA 1
ATOM 2391 C C . PRO B 2 99 ? 1.680 -21.252 45.089 1.00 20.06 95 PRO L C 1
ATOM 2392 O O . PRO B 2 99 ? 2.846 -20.925 45.308 1.00 19.94 95 PRO L O 1
ATOM 2396 N N . TRP B 2 100 ? 1.348 -22.219 44.228 1.00 18.68 96 TRP L N 1
ATOM 2397 C CA . TRP B 2 100 ? 2.379 -23.009 43.583 1.00 17.24 96 TRP L CA 1
ATOM 2398 C C . TRP B 2 100 ? 3.208 -22.085 42.681 1.00 17.51 96 TRP L C 1
ATOM 2399 O O . TRP B 2 100 ? 2.664 -21.133 42.049 1.00 19.30 96 TRP L O 1
ATOM 2410 N N . THR B 2 101 ? 4.511 -22.314 42.606 1.00 17.29 97 THR L N 1
ATOM 2411 C CA . THR B 2 101 ? 5.372 -21.411 41.802 1.00 17.60 97 THR L CA 1
ATOM 2412 C C . THR B 2 101 ? 6.518 -22.142 41.143 1.00 17.19 97 THR L C 1
ATOM 2413 O O . THR B 2 101 ? 6.765 -23.329 41.410 1.00 17.61 97 THR L O 1
ATOM 2417 N N . PHE B 2 102 ? 7.183 -21.433 40.248 1.00 17.12 98 PHE L N 1
ATOM 2418 C CA . PHE B 2 102 ? 8.369 -21.926 39.622 1.00 15.45 98 PHE L CA 1
ATOM 2419 C C . PHE B 2 102 ? 9.451 -20.962 40.009 1.00 18.95 98 PHE L C 1
ATOM 2420 O O . PHE B 2 102 ? 9.189 -19.717 40.186 1.00 16.43 98 PHE L O 1
ATOM 2428 N N . GLY B 2 103 ? 10.693 -21.468 40.022 1.00 17.77 99 GLY L N 1
ATOM 2429 C CA . GLY B 2 103 ? 11.840 -20.592 40.079 1.00 15.68 99 GLY L CA 1
ATOM 2430 C C . GLY B 2 103 ? 11.988 -19.769 38.796 1.00 16.54 99 GLY L C 1
ATOM 2431 O O . GLY B 2 103 ? 11.350 -20.047 37.788 1.00 16.99 99 GLY L O 1
ATOM 2432 N N . GLY B 2 104 ? 12.924 -18.790 38.830 1.00 18.24 100 GLY L N 1
ATOM 2433 C CA . GLY B 2 104 ? 13.129 -17.956 37.633 1.00 20.24 100 GLY L CA 1
ATOM 2434 C C . GLY B 2 104 ? 13.916 -18.513 36.450 1.00 20.03 100 GLY L C 1
ATOM 2435 O O . GLY B 2 104 ? 13.994 -17.860 35.388 1.00 19.61 100 GLY L O 1
ATOM 2436 N N . GLY B 2 105 ? 14.473 -19.715 36.615 1.00 17.84 101 GLY L N 1
ATOM 2437 C CA . GLY B 2 105 ? 15.194 -20.413 35.527 1.00 18.11 101 GLY L CA 1
ATOM 2438 C C . GLY B 2 105 ? 16.677 -20.202 35.680 1.00 19.62 101 GLY L C 1
ATOM 2439 O O . GLY B 2 105 ? 17.138 -19.075 36.141 1.00 20.50 101 GLY L O 1
ATOM 2440 N N . THR B 2 106 ? 17.462 -21.145 35.193 1.00 17.00 102 THR L N 1
ATOM 2441 C CA . THR B 2 106 ? 18.955 -20.996 35.093 1.00 18.53 102 THR L CA 1
ATOM 2442 C C . THR B 2 106 ? 19.250 -21.541 33.694 1.00 19.66 102 THR L C 1
ATOM 2443 O O . THR B 2 106 ? 18.887 -22.685 33.400 1.00 19.78 102 THR L O 1
ATOM 2447 N N . LYS B 2 107 ? 19.940 -20.793 32.847 1.00 19.97 103 LYS L N 1
ATOM 2448 C CA . LYS B 2 107 ? 20.156 -21.233 31.477 1.00 20.17 103 LYS L CA 1
ATOM 2449 C C . LYS B 2 107 ? 21.540 -21.881 31.468 1.00 21.53 103 LYS L C 1
ATOM 2450 O O . LYS B 2 107 ? 22.540 -21.264 31.968 1.00 22.70 103 LYS L O 1
ATOM 2456 N N . LEU B 2 108 ? 21.637 -23.056 30.881 1.00 20.18 104 LEU L N 1
ATOM 2457 C CA . LEU B 2 108 ? 22.941 -23.764 30.798 1.00 19.45 104 LEU L CA 1
ATOM 2458 C C . LEU B 2 108 ? 23.404 -23.637 29.347 1.00 18.33 104 LEU L C 1
ATOM 2459 O O . LEU B 2 108 ? 22.688 -24.023 28.428 1.00 19.15 104 LEU L O 1
ATOM 2464 N N . GLU B 2 109 ? 24.608 -23.119 29.179 1.00 17.97 105 GLU L N 1
ATOM 2465 C CA . GLU B 2 109 ? 25.268 -23.042 27.894 1.00 18.87 105 GLU L CA 1
ATOM 2466 C C . GLU B 2 109 ? 26.403 -24.066 27.892 1.00 20.53 105 GLU L C 1
ATOM 2467 O O . GLU B 2 109 ? 27.073 -24.260 28.889 1.00 18.57 105 GLU L O 1
ATOM 2473 N N . ILE B 2 110 ? 26.635 -24.674 26.733 1.00 22.17 106 ILE L N 1
ATOM 2474 C CA . ILE B 2 110 ? 27.643 -25.755 26.585 1.00 23.41 106 ILE L CA 1
ATOM 2475 C C . ILE B 2 110 ? 28.802 -25.101 25.870 1.00 24.16 106 ILE L C 1
ATOM 2476 O O . ILE B 2 110 ? 28.623 -24.449 24.857 1.00 25.78 106 ILE L O 1
ATOM 2481 N N . LYS B 2 111 ? 30.014 -25.261 26.402 1.00 24.23 107 LYS L N 1
ATOM 2482 C CA . LYS B 2 111 ? 31.195 -24.777 25.706 1.00 25.10 107 LYS L CA 1
ATOM 2483 C C . LYS B 2 111 ? 31.657 -25.720 24.615 1.00 26.18 107 LYS L C 1
ATOM 2484 O O . LYS B 2 111 ? 31.391 -26.976 24.643 1.00 25.75 107 LYS L O 1
ATOM 2490 N N . ARG B 2 112 ? 32.283 -25.132 23.585 1.00 25.69 108 ARG L N 1
ATOM 2491 C CA . ARG B 2 112 ? 32.824 -25.952 22.530 1.00 25.65 108 ARG L CA 1
ATOM 2492 C C . ARG B 2 112 ? 33.925 -25.108 21.855 1.00 25.25 108 ARG L C 1
ATOM 2493 O O . ARG B 2 112 ? 34.178 -23.948 22.223 1.00 24.73 108 ARG L O 1
ATOM 2501 N N . ALA B 2 113 ? 34.528 -25.698 20.828 1.00 25.61 109 ALA L N 1
ATOM 2502 C CA . ALA B 2 113 ? 35.564 -25.017 20.079 1.00 26.53 109 ALA L CA 1
ATOM 2503 C C . ALA B 2 113 ? 34.962 -23.843 19.260 1.00 25.16 109 ALA L C 1
ATOM 2504 O O . ALA B 2 113 ? 33.830 -23.926 18.714 1.00 24.33 109 ALA L O 1
ATOM 2506 N N . ASP B 2 114 ? 35.729 -22.774 19.069 1.00 24.79 110 ASP L N 1
ATOM 2507 C CA . ASP B 2 114 ? 35.245 -21.647 18.293 1.00 25.05 110 ASP L CA 1
ATOM 2508 C C . ASP B 2 114 ? 34.931 -22.095 16.859 1.00 26.20 110 ASP L C 1
ATOM 2509 O O . ASP B 2 114 ? 35.652 -22.964 16.275 1.00 26.13 110 ASP L O 1
ATOM 2514 N N . ALA B 2 115 ? 33.922 -21.478 16.250 1.00 22.60 111 ALA L N 1
ATOM 2515 C CA . ALA B 2 115 ? 33.465 -21.859 14.914 1.00 23.13 111 ALA L CA 1
ATOM 2516 C C . ALA B 2 115 ? 33.063 -20.585 14.210 1.00 22.71 111 ALA L C 1
ATOM 2517 O O . ALA B 2 115 ? 32.255 -19.803 14.728 1.00 20.34 111 ALA L O 1
ATOM 2519 N N . ALA B 2 116 ? 33.696 -20.285 13.069 1.00 22.34 112 ALA L N 1
ATOM 2520 C CA . ALA B 2 116 ? 33.325 -19.052 12.373 1.00 22.25 112 ALA L CA 1
ATOM 2521 C C . ALA B 2 116 ? 31.922 -19.184 11.735 1.00 22.60 112 ALA L C 1
ATOM 2522 O O . ALA B 2 116 ? 31.532 -20.274 11.367 1.00 21.99 112 ALA L O 1
ATOM 2524 N N . PRO B 2 117 ? 31.179 -18.089 11.573 1.00 22.20 113 PRO L N 1
ATOM 2525 C CA . PRO B 2 117 ? 29.817 -18.164 11.016 1.00 21.27 113 PRO L CA 1
ATOM 2526 C C . PRO B 2 117 ? 29.863 -18.392 9.519 1.00 23.27 113 PRO L C 1
ATOM 2527 O O . PRO B 2 117 ? 30.804 -17.921 8.891 1.00 22.23 113 PRO L O 1
ATOM 2531 N N . THR B 2 118 ? 28.899 -19.108 8.963 1.00 22.94 114 THR L N 1
ATOM 2532 C CA . THR B 2 118 ? 28.758 -19.173 7.490 1.00 21.40 114 THR L CA 1
ATOM 2533 C C . THR B 2 118 ? 27.799 -18.089 7.137 1.00 21.09 114 THR L C 1
ATOM 2534 O O . THR B 2 118 ? 26.680 -18.093 7.622 1.00 20.65 114 THR L O 1
ATOM 2538 N N . VAL B 2 119 ? 28.239 -17.104 6.377 1.00 20.59 115 VAL L N 1
ATOM 2539 C CA . VAL B 2 119 ? 27.429 -15.930 6.086 1.00 20.05 115 VAL L CA 1
ATOM 2540 C C . VAL B 2 119 ? 26.941 -15.967 4.649 1.00 22.38 115 VAL L C 1
ATOM 2541 O O . VAL B 2 119 ? 27.741 -16.229 3.711 1.00 23.57 115 VAL L O 1
ATOM 2545 N N . SER B 2 120 ? 25.657 -15.687 4.457 1.00 20.73 116 SER L N 1
ATOM 2546 C CA . SER B 2 120 ? 25.026 -15.702 3.122 1.00 22.18 116 SER L CA 1
ATOM 2547 C C . SER B 2 120 ? 24.119 -14.522 3.034 1.00 21.59 116 SER L C 1
ATOM 2548 O O . SER B 2 120 ? 23.308 -14.253 3.972 1.00 24.15 116 SER L O 1
ATOM 2551 N N . ILE B 2 121 ? 24.163 -13.798 1.895 1.00 21.22 117 ILE L N 1
ATOM 2552 C CA . ILE B 2 121 ? 23.413 -12.564 1.764 1.00 18.92 117 ILE L CA 1
ATOM 2553 C C . ILE B 2 121 ? 22.456 -12.750 0.554 1.00 20.18 117 ILE L C 1
ATOM 2554 O O . ILE B 2 121 ? 22.824 -13.434 -0.460 1.00 22.19 117 ILE L O 1
ATOM 2559 N N . PHE B 2 122 ? 21.281 -12.133 0.657 1.00 18.53 118 PHE L N 1
ATOM 2560 C CA . PHE B 2 122 ? 20.133 -12.321 -0.257 1.00 21.20 118 PHE L CA 1
ATOM 2561 C C . PHE B 2 122 ? 19.495 -11.004 -0.591 1.00 21.63 118 PHE L C 1
ATOM 2562 O O . PHE B 2 122 ? 19.083 -10.219 0.294 1.00 22.40 118 PHE L O 1
ATOM 2570 N N . PRO B 2 123 ? 19.318 -10.740 -1.903 1.00 21.86 119 PRO L N 1
ATOM 2571 C CA . PRO B 2 123 ? 18.685 -9.545 -2.342 1.00 22.30 119 PRO L CA 1
ATOM 2572 C C . PRO B 2 123 ? 17.159 -9.645 -2.160 1.00 20.94 119 PRO L C 1
ATOM 2573 O O . PRO B 2 123 ? 16.683 -10.771 -1.947 1.00 21.69 119 PRO L O 1
ATOM 2577 N N . PRO B 2 124 ? 16.437 -8.518 -2.242 1.00 20.88 120 PRO L N 1
ATOM 2578 C CA . PRO B 2 124 ? 14.976 -8.468 -2.309 1.00 22.71 120 PRO L CA 1
ATOM 2579 C C . PRO B 2 124 ? 14.470 -9.378 -3.423 1.00 23.18 120 PRO L C 1
ATOM 2580 O O . PRO B 2 124 ? 15.047 -9.395 -4.552 1.00 22.84 120 PRO L O 1
ATOM 2584 N N . SER B 2 125 ? 13.448 -10.162 -3.084 1.00 22.52 121 SER L N 1
ATOM 2585 C CA . SER B 2 125 ? 12.695 -10.932 -4.123 1.00 21.67 121 SER L CA 1
ATOM 2586 C C . SER B 2 125 ? 11.871 -10.030 -5.002 1.00 22.40 121 SER L C 1
ATOM 2587 O O . SER B 2 125 ? 11.457 -8.965 -4.590 1.00 19.41 121 SER L O 1
ATOM 2590 N N . SER B 2 126 ? 11.549 -10.492 -6.269 1.00 19.65 122 SER L N 1
ATOM 2591 C CA . SER B 2 126 ? 10.703 -9.637 -7.098 1.00 21.03 122 SER L CA 1
ATOM 2592 C C . SER B 2 126 ? 9.318 -9.551 -6.471 1.00 20.16 122 SER L C 1
ATOM 2593 O O . SER B 2 126 ? 8.668 -8.493 -6.573 1.00 21.01 122 SER L O 1
ATOM 2596 N N . GLU B 2 127 ? 8.900 -10.632 -5.798 1.00 19.26 123 GLU L N 1
ATOM 2597 C CA . GLU B 2 127 ? 7.613 -10.588 -5.090 1.00 20.38 123 GLU L CA 1
ATOM 2598 C C . GLU B 2 127 ? 7.550 -9.428 -4.160 1.00 19.24 123 GLU L C 1
ATOM 2599 O O . GLU B 2 127 ? 6.581 -8.654 -4.204 1.00 16.91 123 GLU L O 1
ATOM 2605 N N . GLN B 2 128 ? 8.560 -9.268 -3.283 1.00 19.37 124 GLN L N 1
ATOM 2606 C CA . GLN B 2 128 ? 8.475 -8.130 -2.320 1.00 18.91 124 GLN L CA 1
ATOM 2607 C C . GLN B 2 128 ? 8.476 -6.748 -2.960 1.00 19.54 124 GLN L C 1
ATOM 2608 O O . GLN B 2 128 ? 7.765 -5.836 -2.577 1.00 19.54 124 GLN L O 1
ATOM 2614 N N . LEU B 2 129 ? 9.271 -6.612 -4.003 1.00 20.27 125 LEU L N 1
ATOM 2615 C CA . LEU B 2 129 ? 9.327 -5.307 -4.696 1.00 20.28 125 LEU L CA 1
ATOM 2616 C C . LEU B 2 129 ? 7.971 -4.897 -5.268 1.00 21.02 125 LEU L C 1
ATOM 2617 O O . LEU B 2 129 ? 7.634 -3.710 -5.355 1.00 20.60 125 LEU L O 1
ATOM 2622 N N . THR B 2 130 ? 7.125 -5.863 -5.606 1.00 20.67 126 THR L N 1
ATOM 2623 C CA . THR B 2 130 ? 5.803 -5.497 -6.128 1.00 22.15 126 THR L CA 1
ATOM 2624 C C . THR B 2 130 ? 4.951 -4.854 -5.049 1.00 23.66 126 THR L C 1
ATOM 2625 O O . THR B 2 130 ? 3.970 -4.169 -5.365 1.00 22.58 126 THR L O 1
ATOM 2629 N N . SER B 2 131 ? 5.301 -5.096 -3.787 1.00 24.18 127 SER L N 1
ATOM 2630 C CA . SER B 2 131 ? 4.551 -4.446 -2.712 1.00 27.08 127 SER L CA 1
ATOM 2631 C C . SER B 2 131 ? 5.190 -3.112 -2.284 1.00 26.64 127 SER L C 1
ATOM 2632 O O . SER B 2 131 ? 4.707 -2.497 -1.302 1.00 27.05 127 SER L O 1
ATOM 2635 N N . GLY B 2 132 ? 6.283 -2.705 -2.935 1.00 24.21 128 GLY L N 1
ATOM 2636 C CA . GLY B 2 132 ? 6.900 -1.401 -2.682 1.00 25.38 128 GLY L CA 1
ATOM 2637 C C . GLY B 2 132 ? 7.943 -1.416 -1.562 1.00 26.86 128 GLY L C 1
ATOM 2638 O O . GLY B 2 132 ? 8.484 -0.354 -1.164 1.00 28.51 128 GLY L O 1
ATOM 2639 N N . GLY B 2 133 ? 8.276 -2.617 -1.080 1.00 26.69 129 GLY L N 1
ATOM 2640 C CA . GLY B 2 133 ? 9.307 -2.755 -0.022 1.00 24.54 129 GLY L CA 1
ATOM 2641 C C . GLY B 2 133 ? 10.515 -3.533 -0.537 1.00 24.23 129 GLY L C 1
ATOM 2642 O O . GLY B 2 133 ? 10.437 -4.212 -1.567 1.00 24.39 129 GLY L O 1
ATOM 2643 N N . ALA B 2 134 ? 11.660 -3.429 0.155 1.00 21.79 130 ALA L N 1
ATOM 2644 C CA . ALA B 2 134 ? 12.835 -4.144 -0.215 1.00 21.72 130 ALA L CA 1
ATOM 2645 C C . ALA B 2 134 ? 13.637 -4.595 0.996 1.00 23.14 130 ALA L C 1
ATOM 2646 O O . ALA B 2 134 ? 14.216 -3.755 1.656 1.00 24.55 130 ALA L O 1
ATOM 2648 N N . SER B 2 135 ? 13.745 -5.921 1.214 1.00 21.69 131 SER L N 1
ATOM 2649 C CA . SER B 2 135 ? 14.478 -6.481 2.387 1.00 21.31 131 SER L CA 1
ATOM 2650 C C . SER B 2 135 ? 15.677 -7.188 1.833 1.00 21.00 131 SER L C 1
ATOM 2651 O O . SER B 2 135 ? 15.599 -7.970 0.836 1.00 21.34 131 SER L O 1
ATOM 2654 N N . VAL B 2 136 ? 16.844 -6.874 2.402 1.00 21.13 132 VAL L N 1
ATOM 2655 C CA . VAL B 2 136 ? 18.088 -7.587 2.146 1.00 20.80 132 VAL L CA 1
ATOM 2656 C C . VAL B 2 136 ? 18.374 -8.466 3.425 1.00 21.10 132 VAL L C 1
ATOM 2657 O O . VAL B 2 136 ? 18.251 -7.963 4.576 1.00 21.46 132 VAL L O 1
ATOM 2661 N N . VAL B 2 137 ? 18.688 -9.750 3.214 1.00 18.62 133 VAL L N 1
ATOM 2662 C CA . VAL B 2 137 ? 18.788 -10.620 4.370 1.00 20.18 133 VAL L CA 1
ATOM 2663 C C . VAL B 2 137 ? 20.177 -11.200 4.421 1.00 20.58 133 VAL L C 1
ATOM 2664 O O . VAL B 2 137 ? 20.715 -11.645 3.413 1.00 20.77 133 VAL L O 1
ATOM 2668 N N . CYS B 2 138 ? 20.743 -11.268 5.627 1.00 19.40 134 CYS L N 1
ATOM 2669 C CA A CYS B 2 138 ? 21.969 -12.080 5.813 0.70 19.80 134 CYS L CA 1
ATOM 2670 C CA B CYS B 2 138 ? 21.976 -11.936 5.894 0.30 19.71 134 CYS L CA 1
ATOM 2671 C C . CYS B 2 138 ? 21.705 -13.081 6.870 1.00 18.97 134 CYS L C 1
ATOM 2672 O O . CYS B 2 138 ? 21.165 -12.776 7.971 1.00 20.50 134 CYS L O 1
ATOM 2677 N N . PHE B 2 139 ? 22.062 -14.332 6.543 1.00 19.83 135 PHE L N 1
ATOM 2678 C CA . PHE B 2 139 ? 22.074 -15.393 7.552 1.00 20.46 135 PHE L CA 1
ATOM 2679 C C . PHE B 2 139 ? 23.536 -15.565 7.968 1.00 21.00 135 PHE L C 1
ATOM 2680 O O . PHE B 2 139 ? 24.446 -15.529 7.120 1.00 20.70 135 PHE L O 1
ATOM 2688 N N . LEU B 2 140 ? 23.731 -15.784 9.271 1.00 19.21 136 LEU L N 1
ATOM 2689 C CA . LEU B 2 140 ? 25.037 -15.951 9.892 1.00 20.62 136 LEU L CA 1
ATOM 2690 C C . LEU B 2 140 ? 24.901 -17.202 10.744 1.00 20.18 136 LEU L C 1
ATOM 2691 O O . LEU B 2 140 ? 24.346 -17.208 11.888 1.00 20.80 136 LEU L O 1
ATOM 2696 N N . ASN B 2 141 ? 25.308 -18.321 10.131 1.00 18.86 137 ASN L N 1
ATOM 2697 C CA . ASN B 2 141 ? 24.908 -19.633 10.698 1.00 18.77 137 ASN L CA 1
ATOM 2698 C C . ASN B 2 141 ? 26.028 -20.451 11.337 1.00 18.85 137 ASN L C 1
ATOM 2699 O O . ASN B 2 141 ? 27.195 -20.444 10.867 1.00 19.50 137 ASN L O 1
ATOM 2704 N N . ASN B 2 142 ? 25.644 -21.203 12.334 1.00 16.86 138 ASN L N 1
ATOM 2705 C CA . ASN B 2 142 ? 26.505 -22.202 13.048 1.00 18.90 138 ASN L CA 1
ATOM 2706 C C . ASN B 2 142 ? 27.855 -21.682 13.558 1.00 21.07 138 ASN L C 1
ATOM 2707 O O . ASN B 2 142 ? 28.941 -22.277 13.279 1.00 20.14 138 ASN L O 1
ATOM 2712 N N . PHE B 2 143 ? 27.775 -20.597 14.315 1.00 19.32 139 PHE L N 1
ATOM 2713 C CA . PHE B 2 143 ? 29.005 -20.035 14.904 1.00 21.24 139 PHE L CA 1
ATOM 2714 C C . PHE B 2 143 ? 29.153 -20.274 16.398 1.00 21.78 139 PHE L C 1
ATOM 2715 O O . PHE B 2 143 ? 28.154 -20.546 17.115 1.00 20.88 139 PHE L O 1
ATOM 2723 N N . TYR B 2 144 ? 30.371 -20.096 16.912 1.00 20.36 140 TYR L N 1
ATOM 2724 C CA . TYR B 2 144 ? 30.568 -20.177 18.391 1.00 20.73 140 TYR L CA 1
ATOM 2725 C C . TYR B 2 144 ? 31.869 -19.361 18.637 1.00 21.91 140 TYR L C 1
ATOM 2726 O O . TYR B 2 144 ? 32.802 -19.521 17.848 1.00 22.19 140 TYR L O 1
ATOM 2735 N N . PRO B 2 145 ? 31.945 -18.522 19.693 1.00 21.26 141 PRO L N 1
ATOM 2736 C CA . PRO B 2 145 ? 30.944 -18.225 20.703 1.00 21.16 141 PRO L CA 1
ATOM 2737 C C . PRO B 2 145 ? 29.723 -17.520 20.195 1.00 19.66 141 PRO L C 1
ATOM 2738 O O . PRO B 2 145 ? 29.640 -17.102 19.024 1.00 19.15 141 PRO L O 1
ATOM 2742 N N . LYS B 2 146 ? 28.775 -17.318 21.119 1.00 17.67 142 LYS L N 1
ATOM 2743 C CA . LYS B 2 146 ? 27.479 -16.713 20.698 1.00 17.87 142 LYS L CA 1
ATOM 2744 C C . LYS B 2 146 ? 27.547 -15.246 20.344 1.00 17.05 142 LYS L C 1
ATOM 2745 O O . LYS B 2 146 ? 26.636 -14.699 19.727 1.00 17.29 142 LYS L O 1
ATOM 2751 N N . ASP B 2 147 ? 28.609 -14.548 20.765 1.00 17.84 143 ASP L N 1
ATOM 2752 C CA . ASP B 2 147 ? 28.624 -13.094 20.613 1.00 19.21 143 ASP L CA 1
ATOM 2753 C C . ASP B 2 147 ? 28.918 -12.685 19.162 1.00 18.29 143 ASP L C 1
ATOM 2754 O O . ASP B 2 147 ? 29.968 -13.074 18.609 1.00 20.38 143 ASP L O 1
ATOM 2759 N N . ILE B 2 148 ? 28.042 -11.883 18.593 1.00 18.01 144 ILE L N 1
ATOM 2760 C CA . ILE B 2 148 ? 28.247 -11.463 17.188 1.00 20.39 144 ILE L CA 1
ATOM 2761 C C . ILE B 2 148 ? 27.599 -10.125 16.977 1.00 19.47 144 ILE L C 1
ATOM 2762 O O . ILE B 2 148 ? 26.585 -9.820 17.569 1.00 19.60 144 ILE L O 1
ATOM 2767 N N . ASN B 2 149 ? 28.181 -9.294 16.142 1.00 20.03 145 ASN L N 1
ATOM 2768 C CA . ASN B 2 149 ? 27.520 -8.024 15.871 1.00 21.91 145 ASN L CA 1
ATOM 2769 C C . ASN B 2 149 ? 27.430 -7.853 14.343 1.00 21.17 145 ASN L C 1
ATOM 2770 O O . ASN B 2 149 ? 28.361 -8.200 13.650 1.00 19.97 145 ASN L O 1
ATOM 2775 N N . VAL B 2 150 ? 26.296 -7.367 13.851 1.00 22.06 146 VAL L N 1
ATOM 2776 C CA . VAL B 2 150 ? 26.152 -7.130 12.406 1.00 20.41 146 VAL L CA 1
ATOM 2777 C C . VAL B 2 150 ? 25.953 -5.646 12.132 1.00 21.55 146 VAL L C 1
ATOM 2778 O O . VAL B 2 150 ? 25.096 -5.037 12.721 1.00 21.68 146 VAL L O 1
ATOM 2782 N N . LYS B 2 151 ? 26.689 -5.122 11.162 1.00 22.84 147 LYS L N 1
ATOM 2783 C CA . LYS B 2 151 ? 26.452 -3.777 10.674 1.00 26.04 147 LYS L CA 1
ATOM 2784 C C . LYS B 2 151 ? 26.107 -3.852 9.239 1.00 24.56 147 LYS L C 1
ATOM 2785 O O . LYS B 2 151 ? 26.743 -4.597 8.522 1.00 25.37 147 LYS L O 1
ATOM 2791 N N . TRP B 2 152 ? 25.152 -3.036 8.795 1.00 24.03 148 TRP L N 1
ATOM 2792 C CA . TRP B 2 152 ? 24.867 -2.938 7.343 1.00 24.12 148 TRP L CA 1
ATOM 2793 C C . TRP B 2 152 ? 25.492 -1.697 6.704 1.00 25.97 148 TRP L C 1
ATOM 2794 O O . TRP B 2 152 ? 25.590 -0.648 7.339 1.00 27.28 148 TRP L O 1
ATOM 2805 N N . LYS B 2 153 ? 25.967 -1.836 5.474 1.00 27.53 149 LYS L N 1
ATOM 2806 C CA . LYS B 2 153 ? 26.349 -0.660 4.757 1.00 28.83 149 LYS L CA 1
ATOM 2807 C C . LYS B 2 153 ? 25.646 -0.642 3.396 1.00 28.72 149 LYS L C 1
ATOM 2808 O O . LYS B 2 153 ? 25.347 -1.708 2.795 1.00 28.17 149 LYS L O 1
ATOM 2814 N N . ILE B 2 154 ? 25.418 0.579 2.922 1.00 28.03 150 ILE L N 1
ATOM 2815 C CA . ILE B 2 154 ? 24.819 0.833 1.602 1.00 28.84 150 ILE L CA 1
ATOM 2816 C C . ILE B 2 154 ? 25.819 1.779 0.879 1.00 29.00 150 ILE L C 1
ATOM 2817 O O . ILE B 2 154 ? 26.190 2.839 1.446 1.00 29.38 150 ILE L O 1
ATOM 2822 N N . ASP B 2 155 ? 26.330 1.331 -0.264 1.00 30.28 151 ASP L N 1
ATOM 2823 C CA . ASP B 2 155 ? 27.377 2.120 -1.020 1.00 32.43 151 ASP L CA 1
ATOM 2824 C C . ASP B 2 155 ? 28.511 2.532 -0.124 1.00 35.02 151 ASP L C 1
ATOM 2825 O O . ASP B 2 155 ? 28.977 3.673 -0.173 1.00 34.91 151 ASP L O 1
ATOM 2830 N N . GLY B 2 156 ? 28.931 1.598 0.729 1.00 34.44 152 GLY L N 1
ATOM 2831 C CA . GLY B 2 156 ? 30.038 1.815 1.653 1.00 35.93 152 GLY L CA 1
ATOM 2832 C C . GLY B 2 156 ? 29.794 2.624 2.912 1.00 36.11 152 GLY L C 1
ATOM 2833 O O . GLY B 2 156 ? 30.775 2.863 3.633 1.00 37.99 152 GLY L O 1
ATOM 2834 N N . SER B 2 157 ? 28.559 3.065 3.195 1.00 35.39 153 SER L N 1
ATOM 2835 C CA . SER B 2 157 ? 28.261 3.875 4.413 1.00 36.71 153 SER L CA 1
ATOM 2836 C C . SER B 2 157 ? 27.327 3.093 5.303 1.00 37.13 153 SER L C 1
ATOM 2837 O O . SER B 2 157 ? 26.384 2.500 4.767 1.00 34.73 153 SER L O 1
ATOM 2840 N N . GLU B 2 158 ? 27.526 3.156 6.631 1.00 36.81 154 GLU L N 1
ATOM 2841 C CA . GLU B 2 158 ? 26.706 2.416 7.619 1.00 38.39 154 GLU L CA 1
ATOM 2842 C C . GLU B 2 158 ? 25.276 2.881 7.595 1.00 39.23 154 GLU L C 1
ATOM 2843 O O . GLU B 2 158 ? 24.980 4.066 7.470 1.00 38.90 154 GLU L O 1
ATOM 2849 N N . ARG B 2 159 ? 24.386 1.917 7.748 1.00 39.13 155 ARG L N 1
ATOM 2850 C CA . ARG B 2 159 ? 22.978 2.179 7.758 1.00 39.59 155 ARG L CA 1
ATOM 2851 C C . ARG B 2 159 ? 22.456 1.545 8.999 1.00 39.77 155 ARG L C 1
ATOM 2852 O O . ARG B 2 159 ? 22.593 0.309 9.165 1.00 39.74 155 ARG L O 1
ATOM 2860 N N . GLN B 2 160 ? 21.852 2.342 9.899 1.00 41.28 156 GLN L N 1
ATOM 2861 C CA . GLN B 2 160 ? 21.322 1.759 11.162 1.00 41.06 156 GLN L CA 1
ATOM 2862 C C . GLN B 2 160 ? 19.838 1.524 11.207 1.00 40.51 156 GLN L C 1
ATOM 2863 O O . GLN B 2 160 ? 19.350 0.563 11.832 1.00 40.41 156 GLN L O 1
ATOM 2869 N N . ASN B 2 161 ? 19.107 2.367 10.510 1.00 37.84 157 ASN L N 1
ATOM 2870 C CA . ASN B 2 161 ? 17.646 2.309 10.553 1.00 36.84 157 ASN L CA 1
ATOM 2871 C C . ASN B 2 161 ? 17.142 1.216 9.601 1.00 33.69 157 ASN L C 1
ATOM 2872 O O . ASN B 2 161 ? 17.742 1.012 8.566 1.00 33.04 157 ASN L O 1
ATOM 2877 N N . GLY B 2 162 ? 16.058 0.567 9.958 1.00 32.02 158 GLY L N 1
ATOM 2878 C CA . GLY B 2 162 ? 15.504 -0.522 9.101 1.00 31.01 158 GLY L CA 1
ATOM 2879 C C . GLY B 2 162 ? 16.057 -1.926 9.305 1.00 29.33 158 GLY L C 1
ATOM 2880 O O . GLY B 2 162 ? 15.687 -2.841 8.608 1.00 28.51 158 GLY L O 1
ATOM 2881 N N . VAL B 2 163 ? 16.857 -2.117 10.359 1.00 29.26 159 VAL L N 1
ATOM 2882 C CA . VAL B 2 163 ? 17.502 -3.424 10.619 1.00 26.99 159 VAL L CA 1
ATOM 2883 C C . VAL B 2 163 ? 16.719 -4.187 11.689 1.00 27.90 159 VAL L C 1
ATOM 2884 O O . VAL B 2 163 ? 16.388 -3.623 12.752 1.00 26.59 159 VAL L O 1
ATOM 2888 N N . LEU B 2 164 ? 16.331 -5.434 11.397 1.00 24.81 160 LEU L N 1
ATOM 2889 C CA . LEU B 2 164 ? 15.664 -6.311 12.387 1.00 26.13 160 LEU L CA 1
ATOM 2890 C C . LEU B 2 164 ? 16.452 -7.638 12.482 1.00 25.33 160 LEU L C 1
ATOM 2891 O O . LEU B 2 164 ? 16.691 -8.302 11.460 1.00 25.47 160 LEU L O 1
ATOM 2896 N N . ASN B 2 165 ? 16.772 -8.061 13.707 1.00 23.10 161 ASN L N 1
ATOM 2897 C CA . ASN B 2 165 ? 17.682 -9.190 13.897 1.00 22.75 161 ASN L CA 1
ATOM 2898 C C . ASN B 2 165 ? 17.007 -10.235 14.730 1.00 22.55 161 ASN L C 1
ATOM 2899 O O . ASN B 2 165 ? 16.117 -9.900 15.579 1.00 20.73 161 ASN L O 1
ATOM 2904 N N . SER B 2 166 ? 17.392 -11.493 14.539 1.00 20.70 162 SER L N 1
ATOM 2905 C CA . SER B 2 166 ? 16.851 -12.590 15.325 1.00 21.20 162 SER L CA 1
ATOM 2906 C C . SER B 2 166 ? 17.957 -13.577 15.536 1.00 21.37 162 SER L C 1
ATOM 2907 O O . SER B 2 166 ? 18.753 -13.814 14.596 1.00 19.39 162 SER L O 1
ATOM 2910 N N . TRP B 2 167 ? 17.957 -14.196 16.745 1.00 21.33 163 TRP L N 1
ATOM 2911 C CA . TRP B 2 167 ? 19.061 -15.106 17.135 1.00 22.26 163 TRP L CA 1
ATOM 2912 C C . TRP B 2 167 ? 18.495 -16.440 17.568 1.00 23.07 163 TRP L C 1
ATOM 2913 O O . TRP B 2 167 ? 17.453 -16.494 18.250 1.00 22.55 163 TRP L O 1
ATOM 2924 N N . THR B 2 168 ? 19.105 -17.543 17.153 1.00 21.78 164 THR L N 1
ATOM 2925 C CA . THR B 2 168 ? 18.599 -18.849 17.721 1.00 22.83 164 THR L CA 1
ATOM 2926 C C . THR B 2 168 ? 19.252 -19.052 19.093 1.00 23.28 164 THR L C 1
ATOM 2927 O O . THR B 2 168 ? 20.261 -18.447 19.433 1.00 21.75 164 THR L O 1
ATOM 2931 N N . ASP B 2 169 ? 18.623 -19.877 19.903 1.00 21.77 165 ASP L N 1
ATOM 2932 C CA . ASP B 2 169 ? 19.287 -20.372 21.081 1.00 21.71 165 ASP L CA 1
ATOM 2933 C C . ASP B 2 169 ? 20.275 -21.447 20.698 1.00 18.71 165 ASP L C 1
ATOM 2934 O O . ASP B 2 169 ? 20.334 -21.811 19.543 1.00 20.85 165 ASP L O 1
ATOM 2939 N N . GLN B 2 170 ? 20.983 -21.959 21.685 1.00 19.48 166 GLN L N 1
ATOM 2940 C CA . GLN B 2 170 ? 22.150 -22.844 21.338 1.00 18.86 166 GLN L CA 1
ATOM 2941 C C . GLN B 2 170 ? 21.638 -24.166 20.758 1.00 19.76 166 GLN L C 1
ATOM 2942 O O . GLN B 2 170 ? 20.730 -24.833 21.335 1.00 16.71 166 GLN L O 1
ATOM 2948 N N . ASP B 2 171 ? 22.287 -24.642 19.719 1.00 18.48 167 ASP L N 1
ATOM 2949 C CA . ASP B 2 171 ? 21.910 -25.941 19.036 1.00 20.64 167 ASP L CA 1
ATOM 2950 C C . ASP B 2 171 ? 22.172 -27.186 19.921 1.00 21.52 167 ASP L C 1
ATOM 2951 O O . ASP B 2 171 ? 23.224 -27.322 20.497 1.00 21.07 167 ASP L O 1
ATOM 2956 N N . SER B 2 172 ? 21.184 -28.080 20.078 1.00 20.28 168 SER L N 1
ATOM 2957 C CA . SER B 2 172 ? 21.330 -29.222 21.002 1.00 22.10 168 SER L CA 1
ATOM 2958 C C . SER B 2 172 ? 22.266 -30.273 20.471 1.00 22.16 168 SER L C 1
ATOM 2959 O O . SER B 2 172 ? 22.617 -31.165 21.228 1.00 21.65 168 SER L O 1
ATOM 2962 N N . LYS B 2 173 ? 22.577 -30.234 19.185 1.00 24.11 169 LYS L N 1
ATOM 2963 C CA . LYS B 2 173 ? 23.492 -31.231 18.562 1.00 24.14 169 LYS L CA 1
ATOM 2964 C C . LYS B 2 173 ? 24.920 -30.750 18.425 1.00 25.85 169 LYS L C 1
ATOM 2965 O O . LYS B 2 173 ? 25.847 -31.446 18.905 1.00 25.13 169 LYS L O 1
ATOM 2971 N N . ASP B 2 174 ? 25.124 -29.544 17.871 1.00 21.99 170 ASP L N 1
ATOM 2972 C CA . ASP B 2 174 ? 26.469 -29.067 17.634 1.00 22.13 170 ASP L CA 1
ATOM 2973 C C . ASP B 2 174 ? 26.896 -27.917 18.506 1.00 21.67 170 ASP L C 1
ATOM 2974 O O . ASP B 2 174 ? 27.992 -27.418 18.313 1.00 20.82 170 ASP L O 1
ATOM 2979 N N . SER B 2 175 ? 26.004 -27.452 19.408 1.00 20.90 171 SER L N 1
ATOM 2980 C CA . SER B 2 175 ? 26.368 -26.383 20.363 1.00 19.69 171 SER L CA 1
ATOM 2981 C C . SER B 2 175 ? 26.726 -25.034 19.709 1.00 19.99 171 SER L C 1
ATOM 2982 O O . SER B 2 175 ? 27.290 -24.183 20.367 1.00 19.14 171 SER L O 1
ATOM 2985 N N . THR B 2 176 ? 26.348 -24.843 18.444 1.00 17.56 172 THR L N 1
ATOM 2986 C CA . THR B 2 176 ? 26.462 -23.561 17.828 1.00 18.27 172 THR L CA 1
ATOM 2987 C C . THR B 2 176 ? 25.225 -22.637 17.966 1.00 16.69 172 THR L C 1
ATOM 2988 O O . THR B 2 176 ? 24.185 -23.013 18.517 1.00 18.80 172 THR L O 1
ATOM 2992 N N . TYR B 2 177 ? 25.431 -21.418 17.500 1.00 17.46 173 TYR L N 1
ATOM 2993 C CA . TYR B 2 177 ? 24.401 -20.381 17.433 1.00 17.24 173 TYR L CA 1
ATOM 2994 C C . TYR B 2 177 ? 24.251 -19.884 16.028 1.00 18.10 173 TYR L C 1
ATOM 2995 O O . TYR B 2 177 ? 25.224 -19.988 15.229 1.00 19.48 173 TYR L O 1
ATOM 3004 N N . SER B 2 178 ? 23.044 -19.361 15.701 1.00 16.99 174 SER L N 1
ATOM 3005 C CA . SER B 2 178 ? 22.854 -18.783 14.382 1.00 17.43 174 SER L CA 1
ATOM 3006 C C . SER B 2 178 ? 22.113 -17.441 14.492 1.00 19.44 174 SER L C 1
ATOM 3007 O O . SER B 2 178 ? 21.409 -17.196 15.519 1.00 19.67 174 SER L O 1
ATOM 3010 N N . MET B 2 179 ? 22.169 -16.647 13.433 1.00 18.04 175 MET L N 1
ATOM 3011 C CA . MET B 2 179 ? 21.543 -15.352 13.511 1.00 20.18 175 MET L CA 1
ATOM 3012 C C . MET B 2 179 ? 20.988 -14.949 12.146 1.00 19.68 175 MET L C 1
ATOM 3013 O O . MET B 2 179 ? 21.570 -15.334 11.052 1.00 18.94 175 MET L O 1
ATOM 3018 N N . SER B 2 180 ? 19.856 -14.243 12.129 1.00 19.62 176 SER L N 1
ATOM 3019 C CA . SER B 2 180 ? 19.356 -13.656 10.852 1.00 20.69 176 SER L CA 1
ATOM 3020 C C . SER B 2 180 ? 19.297 -12.133 11.032 1.00 21.64 176 SER L C 1
ATOM 3021 O O . SER B 2 180 ? 18.783 -11.679 12.076 1.00 21.66 176 SER L O 1
ATOM 3024 N N . SER B 2 181 ? 19.774 -11.379 10.031 1.00 20.02 177 SER L N 1
ATOM 3025 C CA . SER B 2 181 ? 19.644 -9.944 10.035 1.00 20.66 177 SER L CA 1
ATOM 3026 C C . SER B 2 181 ? 18.917 -9.498 8.734 1.00 20.21 177 SER L C 1
ATOM 3027 O O . SER B 2 181 ? 19.340 -9.903 7.621 1.00 20.34 177 SER L O 1
ATOM 3030 N N . THR B 2 182 ? 17.859 -8.711 8.870 1.00 20.46 178 THR L N 1
ATOM 3031 C CA . THR B 2 182 ? 17.155 -8.181 7.694 1.00 21.81 178 THR L CA 1
ATOM 3032 C C . THR B 2 182 ? 17.195 -6.653 7.667 1.00 23.54 178 THR L C 1
ATOM 3033 O O . THR B 2 182 ? 16.697 -5.991 8.625 1.00 25.03 178 THR L O 1
ATOM 3037 N N . LEU B 2 183 ? 17.686 -6.079 6.579 1.00 21.11 179 LEU L N 1
ATOM 3038 C CA . LEU B 2 183 ? 17.586 -4.634 6.326 1.00 21.93 179 LEU L CA 1
ATOM 3039 C C . LEU B 2 183 ? 16.397 -4.380 5.422 1.00 23.15 179 LEU L C 1
ATOM 3040 O O . LEU B 2 183 ? 16.371 -4.900 4.322 1.00 23.73 179 LEU L O 1
ATOM 3045 N N . THR B 2 184 ? 15.408 -3.667 5.935 1.00 23.05 180 THR L N 1
ATOM 3046 C CA . THR B 2 184 ? 14.238 -3.258 5.108 1.00 24.69 180 THR L CA 1
ATOM 3047 C C . THR B 2 184 ? 14.258 -1.761 4.685 1.00 24.85 180 THR L C 1
ATOM 3048 O O . THR B 2 184 ? 14.358 -0.851 5.528 1.00 25.34 180 THR L O 1
ATOM 3052 N N . LEU B 2 185 ? 14.138 -1.543 3.384 1.00 22.89 181 LEU L N 1
ATOM 3053 C CA . LEU B 2 185 ? 14.021 -0.197 2.802 1.00 25.05 181 LEU L CA 1
ATOM 3054 C C . LEU B 2 185 ? 12.757 -0.141 1.958 1.00 25.84 181 LEU L C 1
ATOM 3055 O O . LEU B 2 185 ? 12.158 -1.210 1.599 1.00 25.86 181 LEU L O 1
ATOM 3060 N N . THR B 2 186 ? 12.399 1.076 1.528 1.00 25.29 182 THR L N 1
ATOM 3061 C CA . THR B 2 186 ? 11.359 1.153 0.474 1.00 25.62 182 THR L CA 1
ATOM 3062 C C . THR B 2 186 ? 12.011 0.736 -0.819 1.00 24.24 182 THR L C 1
ATOM 3063 O O . THR B 2 186 ? 13.228 0.767 -0.956 1.00 24.98 182 THR L O 1
ATOM 3067 N N . LYS B 2 187 ? 11.215 0.376 -1.834 1.00 25.16 183 LYS L N 1
ATOM 3068 C CA . LYS B 2 187 ? 11.787 -0.028 -3.104 1.00 25.41 183 LYS L CA 1
ATOM 3069 C C . LYS B 2 187 ? 12.488 1.211 -3.696 1.00 26.32 183 LYS L C 1
ATOM 3070 O O . LYS B 2 187 ? 13.545 1.084 -4.283 1.00 27.60 183 LYS L O 1
ATOM 3076 N N . ASP B 2 188 ? 11.886 2.363 -3.531 1.00 27.57 184 ASP L N 1
ATOM 3077 C CA . ASP B 2 188 ? 12.477 3.644 -4.075 1.00 31.38 184 ASP L CA 1
ATOM 3078 C C . ASP B 2 188 ? 13.853 3.898 -3.495 1.00 31.12 184 ASP L C 1
ATOM 3079 O O . ASP B 2 188 ? 14.808 4.116 -4.248 1.00 32.52 184 ASP L O 1
ATOM 3084 N N . GLU B 2 189 ? 13.992 3.762 -2.180 1.00 32.07 185 GLU L N 1
ATOM 3085 C CA . GLU B 2 189 ? 15.317 3.959 -1.603 1.00 32.39 185 GLU L CA 1
ATOM 3086 C C . GLU B 2 189 ? 16.259 2.874 -2.069 1.00 30.26 185 GLU L C 1
ATOM 3087 O O . GLU B 2 189 ? 17.419 3.150 -2.405 1.00 31.10 185 GLU L O 1
ATOM 3093 N N . TYR B 2 190 ? 15.790 1.618 -2.083 1.00 27.45 186 TYR L N 1
ATOM 3094 C CA . TYR B 2 190 ? 16.607 0.512 -2.538 1.00 28.59 186 TYR L CA 1
ATOM 3095 C C . TYR B 2 190 ? 17.214 0.773 -3.937 1.00 30.03 186 TYR L C 1
ATOM 3096 O O . TYR B 2 190 ? 18.361 0.412 -4.259 1.00 30.88 186 TYR L O 1
ATOM 3105 N N . GLU B 2 191 ? 16.390 1.354 -4.813 1.00 31.66 187 GLU L N 1
ATOM 3106 C CA . GLU B 2 191 ? 16.828 1.626 -6.173 1.00 33.37 187 GLU L CA 1
ATOM 3107 C C . GLU B 2 191 ? 17.689 2.881 -6.277 1.00 35.06 187 GLU L C 1
ATOM 3108 O O . GLU B 2 191 ? 18.127 3.226 -7.370 1.00 37.64 187 GLU L O 1
ATOM 3114 N N . ARG B 2 192 ? 17.918 3.588 -5.187 1.00 35.55 188 ARG L N 1
ATOM 3115 C CA . ARG B 2 192 ? 18.822 4.738 -5.272 1.00 37.14 188 ARG L CA 1
ATOM 3116 C C . ARG B 2 192 ? 20.278 4.353 -5.040 1.00 37.15 188 ARG L C 1
ATOM 3117 O O . ARG B 2 192 ? 21.169 5.179 -5.229 1.00 37.60 188 ARG L O 1
ATOM 3125 N N . HIS B 2 193 ? 20.546 3.082 -4.736 1.00 35.01 189 HIS L N 1
ATOM 3126 C CA . HIS B 2 193 ? 21.874 2.679 -4.320 1.00 35.51 189 HIS L CA 1
ATOM 3127 C C . HIS B 2 193 ? 22.300 1.420 -4.961 1.00 34.91 189 HIS L C 1
ATOM 3128 O O . HIS B 2 193 ? 21.481 0.697 -5.512 1.00 37.33 189 HIS L O 1
ATOM 3135 N N . ASN B 2 194 ? 23.583 1.138 -4.934 1.00 35.95 190 ASN L N 1
ATOM 3136 C CA . ASN B 2 194 ? 24.085 0.006 -5.689 1.00 37.47 190 ASN L CA 1
ATOM 3137 C C . ASN B 2 194 ? 24.517 -1.194 -4.826 1.00 36.62 190 ASN L C 1
ATOM 3138 O O . ASN B 2 194 ? 24.153 -2.357 -5.055 1.00 36.30 190 ASN L O 1
ATOM 3143 N N . SER B 2 195 ? 25.358 -0.890 -3.857 1.00 35.38 191 SER L N 1
ATOM 3144 C CA . SER B 2 195 ? 26.054 -1.949 -3.133 1.00 34.27 191 SER L CA 1
ATOM 3145 C C . SER B 2 195 ? 25.427 -2.103 -1.712 1.00 31.21 191 SER L C 1
ATOM 3146 O O . SER B 2 195 ? 25.160 -1.099 -1.063 1.00 30.24 191 SER L O 1
ATOM 3149 N N . TYR B 2 196 ? 25.186 -3.349 -1.255 1.00 28.14 192 TYR L N 1
ATOM 3150 C CA . TYR B 2 196 ? 24.546 -3.575 0.049 1.00 27.57 192 TYR L CA 1
ATOM 3151 C C . TYR B 2 196 ? 25.405 -4.602 0.737 1.00 26.72 192 TYR L C 1
ATOM 3152 O O . TYR B 2 196 ? 25.729 -5.607 0.117 1.00 28.21 192 TYR L O 1
ATOM 3161 N N . THR B 2 197 ? 25.800 -4.341 2.000 1.00 26.62 193 THR L N 1
ATOM 3162 C CA . THR B 2 197 ? 26.786 -5.187 2.654 1.00 24.09 193 THR L CA 1
ATOM 3163 C C . THR B 2 197 ? 26.396 -5.505 4.094 1.00 22.34 193 THR L C 1
ATOM 3164 O O . THR B 2 197 ? 25.988 -4.634 4.821 1.00 24.03 193 THR L O 1
ATOM 3168 N N . CYS B 2 198 ? 26.506 -6.779 4.472 1.00 22.47 194 CYS L N 1
ATOM 3169 C CA A CYS B 2 198 ? 26.375 -7.096 5.907 0.70 22.24 194 CYS L CA 1
ATOM 3170 C CA B CYS B 2 198 ? 26.324 -7.214 5.849 0.30 22.56 194 CYS L CA 1
ATOM 3171 C C . CYS B 2 198 ? 27.758 -7.459 6.384 1.00 22.66 194 CYS L C 1
ATOM 3172 O O . CYS B 2 198 ? 28.517 -8.225 5.772 1.00 23.44 194 CYS L O 1
ATOM 3177 N N . GLU B 2 199 ? 28.131 -6.828 7.492 1.00 23.01 195 GLU L N 1
ATOM 3178 C CA . GLU B 2 199 ? 29.468 -6.997 8.084 1.00 25.36 195 GLU L CA 1
ATOM 3179 C C . GLU B 2 199 ? 29.332 -7.558 9.499 1.00 25.56 195 GLU L C 1
ATOM 3180 O O . GLU B 2 199 ? 28.652 -6.927 10.293 1.00 26.30 195 GLU L O 1
ATOM 3186 N N . ALA B 2 200 ? 29.956 -8.691 9.787 1.00 24.97 196 ALA L N 1
ATOM 3187 C CA . ALA B 2 200 ? 29.785 -9.333 11.079 1.00 25.61 196 ALA L CA 1
ATOM 3188 C C . ALA B 2 200 ? 31.099 -9.251 11.820 1.00 26.49 196 ALA L C 1
ATOM 3189 O O . ALA B 2 200 ? 32.145 -9.617 11.233 1.00 30.31 196 ALA L O 1
ATOM 3191 N N . THR B 2 201 ? 31.028 -8.877 13.100 1.00 24.75 197 THR L N 1
ATOM 3192 C CA A THR B 2 201 ? 32.203 -9.032 13.976 0.50 23.92 197 THR L CA 1
ATOM 3193 C CA B THR B 2 201 ? 32.174 -9.021 13.960 0.50 23.89 197 THR L CA 1
ATOM 3194 C C . THR B 2 201 ? 32.033 -10.224 14.895 1.00 22.51 197 THR L C 1
ATOM 3195 O O . THR B 2 201 ? 30.974 -10.389 15.524 1.00 23.00 197 THR L O 1
ATOM 3202 N N . HIS B 2 202 ? 33.064 -11.071 14.958 1.00 21.91 198 HIS L N 1
ATOM 3203 C CA . HIS B 2 202 ? 32.941 -12.317 15.730 1.00 23.33 198 HIS L CA 1
ATOM 3204 C C . HIS B 2 202 ? 34.341 -12.621 16.205 1.00 22.03 198 HIS L C 1
ATOM 3205 O O . HIS B 2 202 ? 35.301 -12.242 15.557 1.00 23.43 198 HIS L O 1
ATOM 3212 N N . LYS B 2 203 ? 34.466 -13.376 17.285 1.00 22.71 199 LYS L N 1
ATOM 3213 C CA . LYS B 2 203 ? 35.796 -13.583 17.890 1.00 24.38 199 LYS L CA 1
ATOM 3214 C C . LYS B 2 203 ? 36.723 -14.327 16.896 1.00 25.14 199 LYS L C 1
ATOM 3215 O O . LYS B 2 203 ? 37.966 -14.152 16.898 1.00 24.93 199 LYS L O 1
ATOM 3221 N N . THR B 2 204 ? 36.140 -15.096 15.967 1.00 22.98 200 THR L N 1
ATOM 3222 C CA . THR B 2 204 ? 36.979 -15.931 15.104 1.00 24.87 200 THR L CA 1
ATOM 3223 C C . THR B 2 204 ? 37.791 -15.134 14.098 1.00 26.88 200 THR L C 1
ATOM 3224 O O . THR B 2 204 ? 38.543 -15.733 13.330 1.00 27.78 200 THR L O 1
ATOM 3228 N N . SER B 2 205 ? 37.512 -13.834 13.952 1.00 27.97 201 SER L N 1
ATOM 3229 C CA . SER B 2 205 ? 38.314 -12.971 13.006 1.00 30.62 201 SER L CA 1
ATOM 3230 C C . SER B 2 205 ? 38.639 -11.634 13.647 1.00 31.63 201 SER L C 1
ATOM 3231 O O . SER B 2 205 ? 37.781 -11.067 14.346 1.00 29.76 201 SER L O 1
ATOM 3234 N N . THR B 2 206 ? 39.867 -11.071 13.444 1.00 33.78 202 THR L N 1
ATOM 3235 C CA . THR B 2 206 ? 40.093 -9.727 14.005 1.00 37.53 202 THR L CA 1
ATOM 3236 C C . THR B 2 206 ? 39.604 -8.660 13.003 1.00 37.37 202 THR L C 1
ATOM 3237 O O . THR B 2 206 ? 39.647 -7.462 13.303 1.00 39.74 202 THR L O 1
ATOM 3241 N N . SER B 2 207 ? 39.155 -9.072 11.810 1.00 38.23 203 SER L N 1
ATOM 3242 C CA . SER B 2 207 ? 38.572 -8.108 10.854 1.00 37.36 203 SER L CA 1
ATOM 3243 C C . SER B 2 207 ? 37.055 -8.453 10.566 1.00 37.83 203 SER L C 1
ATOM 3244 O O . SER B 2 207 ? 36.662 -9.595 10.692 1.00 35.04 203 SER L O 1
ATOM 3247 N N . PRO B 2 208 ? 36.229 -7.452 10.198 1.00 37.26 204 PRO L N 1
ATOM 3248 C CA . PRO B 2 208 ? 34.822 -7.739 9.846 1.00 36.67 204 PRO L CA 1
ATOM 3249 C C . PRO B 2 208 ? 34.708 -8.865 8.846 1.00 34.80 204 PRO L C 1
ATOM 3250 O O . PRO B 2 208 ? 35.567 -9.013 7.972 1.00 36.38 204 PRO L O 1
ATOM 3254 N N . ILE B 2 209 ? 33.649 -9.672 8.947 1.00 31.97 205 ILE L N 1
ATOM 3255 C CA . ILE B 2 209 ? 33.373 -10.757 7.975 1.00 29.64 205 ILE L CA 1
ATOM 3256 C C . ILE B 2 209 ? 32.274 -10.183 7.069 1.00 30.37 205 ILE L C 1
ATOM 3257 O O . ILE B 2 209 ? 31.292 -9.667 7.591 1.00 29.02 205 ILE L O 1
ATOM 3262 N N . VAL B 2 210 ? 32.469 -10.163 5.750 1.00 28.39 206 VAL L N 1
ATOM 3263 C CA . VAL B 2 210 ? 31.691 -9.250 4.905 1.00 28.68 206 VAL L CA 1
ATOM 3264 C C . VAL B 2 210 ? 30.997 -10.080 3.821 1.00 28.46 206 VAL L C 1
ATOM 3265 O O . VAL B 2 210 ? 31.641 -10.937 3.219 1.00 29.03 206 VAL L O 1
ATOM 3269 N N . LYS B 2 211 ? 29.722 -9.836 3.541 1.00 26.67 207 LYS L N 1
ATOM 3270 C CA . LYS B 2 211 ? 29.090 -10.371 2.330 1.00 26.42 207 LYS L CA 1
ATOM 3271 C C . LYS B 2 211 ? 28.400 -9.239 1.662 1.00 25.52 207 LYS L C 1
ATOM 3272 O O . LYS B 2 211 ? 27.848 -8.370 2.325 1.00 24.02 207 LYS L O 1
ATOM 3278 N N . SER B 2 212 ? 28.366 -9.261 0.339 1.00 25.58 208 SER L N 1
ATOM 3279 C CA A SER B 2 212 ? 27.852 -8.116 -0.409 0.50 27.18 208 SER L CA 1
ATOM 3280 C CA B SER B 2 212 ? 27.816 -8.139 -0.381 0.50 27.50 208 SER L CA 1
ATOM 3281 C C . SER B 2 212 ? 27.107 -8.568 -1.663 1.00 28.44 208 SER L C 1
ATOM 3282 O O . SER B 2 212 ? 27.401 -9.601 -2.220 1.00 28.27 208 SER L O 1
ATOM 3287 N N . PHE B 2 213 ? 26.178 -7.754 -2.116 1.00 30.88 209 PHE L N 1
ATOM 3288 C CA . PHE B 2 213 ? 25.845 -7.890 -3.525 1.00 35.48 209 PHE L CA 1
ATOM 3289 C C . PHE B 2 213 ? 25.576 -6.476 -4.102 1.00 36.94 209 PHE L C 1
ATOM 3290 O O . PHE B 2 213 ? 25.458 -5.477 -3.368 1.00 37.17 209 PHE L O 1
ATOM 3298 N N . ASN B 2 214 ? 25.478 -6.422 -5.423 1.00 37.96 210 ASN L N 1
ATOM 3299 C CA . ASN B 2 214 ? 25.332 -5.179 -6.149 1.00 40.18 210 ASN L CA 1
ATOM 3300 C C . ASN B 2 214 ? 24.031 -5.201 -6.912 1.00 38.84 210 ASN L C 1
ATOM 3301 O O . ASN B 2 214 ? 23.788 -6.150 -7.641 1.00 39.79 210 ASN L O 1
ATOM 3306 N N . ARG B 2 215 ? 23.185 -4.211 -6.692 1.00 38.69 211 ARG L N 1
ATOM 3307 C CA . ARG B 2 215 ? 21.866 -4.126 -7.375 1.00 39.87 211 ARG L CA 1
ATOM 3308 C C . ARG B 2 215 ? 22.108 -3.960 -8.880 1.00 41.11 211 ARG L C 1
ATOM 3309 O O . ARG B 2 215 ? 21.688 -4.868 -9.637 1.00 43.33 211 ARG L O 1
ATOM 3325 N N . LEU C 3 2 ? -1.591 -39.286 48.812 1.00 19.53 413 LEU P N 1
ATOM 3326 C CA . LEU C 3 2 ? -1.976 -38.006 49.365 1.00 19.47 413 LEU P CA 1
ATOM 3327 C C . LEU C 3 2 ? -3.013 -37.394 48.456 1.00 18.96 413 LEU P C 1
ATOM 3328 O O . LEU C 3 2 ? -2.972 -37.676 47.257 1.00 20.25 413 LEU P O 1
ATOM 3333 N N . ILE C 3 3 ? -3.813 -36.481 49.001 1.00 19.23 414 ILE P N 1
ATOM 3334 C CA . ILE C 3 3 ? -4.819 -35.749 48.261 1.00 19.77 414 ILE P CA 1
ATOM 3335 C C . ILE C 3 3 ? -4.463 -34.317 48.371 1.00 18.65 414 ILE P C 1
ATOM 3336 O O . ILE C 3 3 ? -4.065 -33.836 49.416 1.00 20.67 414 ILE P O 1
ATOM 3341 N N . ASN C 3 4 ? -4.650 -33.557 47.292 1.00 17.56 415 ASN P N 1
ATOM 3342 C CA . ASN C 3 4 ? -4.336 -32.118 47.392 1.00 16.83 415 ASN P CA 1
ATOM 3343 C C . ASN C 3 4 ? -5.626 -31.315 47.603 1.00 17.46 415 ASN P C 1
ATOM 3344 O O . ASN C 3 4 ? -6.628 -31.583 46.907 1.00 16.31 415 ASN P O 1
ATOM 3349 N N . THR C 3 5 ? -5.550 -30.334 48.509 1.00 19.16 416 THR P N 1
ATOM 3350 C CA . THR C 3 5 ? -6.630 -29.351 48.810 1.00 19.46 416 THR P CA 1
ATOM 3351 C C . THR C 3 5 ? -6.024 -27.979 48.956 1.00 19.19 416 THR P C 1
ATOM 3352 O O . THR C 3 5 ? -5.166 -27.747 49.821 1.00 19.12 416 THR P O 1
ATOM 3356 N N . ASN C 3 6 ? -6.441 -27.029 48.063 1.00 19.72 417 ASN P N 1
ATOM 3357 C CA . ASN C 3 6 ? -6.004 -25.651 48.180 1.00 21.48 417 ASN P CA 1
ATOM 3358 C C . ASN C 3 6 ? -4.497 -25.554 48.159 1.00 20.88 417 ASN P C 1
ATOM 3359 O O . ASN C 3 6 ? -3.924 -24.728 48.885 1.00 21.00 417 ASN P O 1
ATOM 3364 N N . GLY C 3 7 ? -3.832 -26.455 47.370 1.00 18.50 418 GLY P N 1
ATOM 3365 C CA . GLY C 3 7 ? -2.403 -26.325 47.089 1.00 16.64 418 GLY P CA 1
ATOM 3366 C C . GLY C 3 7 ? -1.553 -27.245 48.004 1.00 18.12 418 GLY P C 1
ATOM 3367 O O . GLY C 3 7 ? -0.365 -27.488 47.693 1.00 17.56 418 GLY P O 1
ATOM 3368 N N . SER C 3 8 ? -2.124 -27.745 49.106 1.00 19.00 419 SER P N 1
ATOM 3369 C CA . SER C 3 8 ? -1.313 -28.626 49.979 1.00 18.47 419 SER P CA 1
ATOM 3370 C C . SER C 3 8 ? -1.796 -30.075 50.002 1.00 18.38 419 SER P C 1
ATOM 3371 O O . SER C 3 8 ? -3.001 -30.391 49.936 1.00 18.08 419 SER P O 1
ATOM 3374 N N . TRP C 3 9 ? -0.827 -30.977 50.127 1.00 17.80 420 TRP P N 1
ATOM 3375 C CA . TRP C 3 9 ? -1.082 -32.435 50.089 1.00 17.22 420 TRP P CA 1
ATOM 3376 C C . TRP C 3 9 ? -1.290 -32.968 51.516 1.00 19.29 420 TRP P C 1
ATOM 3377 O O . TRP C 3 9 ? -0.517 -32.611 52.422 1.00 22.06 420 TRP P O 1
ATOM 3388 N N . HIS C 3 10 ? -2.273 -33.867 51.685 1.00 18.75 421 HIS P N 1
ATOM 3389 C CA . HIS C 3 10 ? -2.658 -34.333 53.053 1.00 20.06 421 HIS P CA 1
ATOM 3390 C C . HIS C 3 10 ? -3.267 -35.714 52.892 1.00 20.21 421 HIS P C 1
ATOM 3391 O O . HIS C 3 10 ? -3.622 -36.128 51.790 1.00 18.86 421 HIS P O 1
ATOM 3398 N N . VAL C 3 11 ? -3.413 -36.460 54.030 1.00 22.88 422 VAL P N 1
ATOM 3399 C CA . VAL C 3 11 ? -3.927 -37.801 53.908 1.00 23.79 422 VAL P CA 1
ATOM 3400 C C . VAL C 3 11 ? -5.397 -37.845 53.787 1.00 28.89 422 VAL P C 1
ATOM 3401 O O . VAL C 3 11 ? -5.918 -38.842 53.182 1.00 28.57 422 VAL P O 1
ATOM 3405 N N . ASN C 3 12 ? -6.055 -36.844 54.407 1.00 30.08 423 ASN P N 1
ATOM 3406 C CA . ASN C 3 12 ? -7.512 -36.798 54.389 1.00 37.06 423 ASN P CA 1
ATOM 3407 C C . ASN C 3 12 ? -8.012 -35.398 54.754 1.00 38.57 423 ASN P C 1
ATOM 3408 O O . ASN C 3 12 ? -9.194 -35.289 55.067 1.00 42.29 423 ASN P O 1
#